Protein AF-0000000087154881 (afdb_homodimer)

Sequence (444 aa):
MNYVWDFGILAKYSHLFWLGLGWTVAYTIGTIILGTLIGLIVGMARLRRVPVIDWLLIAYIETFRCTPLLVQIIWFYYAFPVVIGVNIPAHVAAVSVLSLYGGAFYAEIVRGSIESVPVGQWDAAKALGFRGWRLMRLVILPQALKPMMAPYVNQSVTQLKNTSLVSIIAVPDLVYNATLINADTYRPLEVYTIVALIYFAILFPSTLAARRLERGLTYDKVMNYVWDFGILAKYSHLFWLGLGWTVAYTIGTIILGTLIGLIVGMARLRRVPVIDWLLIAYIETFRCTPLLVQIIWFYYAFPVVIGVNIPAHVAAVSVLSLYGGAFYAEIVRGSIESVPVGQWDAAKALGFRGWRLMRLVILPQALKPMMAPYVNQSVTQLKNTSLVSIIAVPDLVYNATLINADTYRPLEVYTIVALIYFAILFPSTLAARRLERGLTYDKV

Secondary structure (DSSP, 8-state):
------GGGGGGGHHHHHHHHHHHHHHHHHHHHHHHHHHHHHHHHHHH--HHHHHHHHHHHHHHHTS-HHHHHHIIIIIHHHHHTS---HHHHHHHHHHHHHHHHHHHHHHHHHHTS-HHHHHHHHHTT--HHHHIIIIIHHHHHHHHHHHHHHHHHHHHHHGGGGGGGT--SHHHHHHHHHHHH--HHHHHHHHHHHHHHHHHHHHHHHHHHHHHHHHTT-/------GGGGGGGHHHHHHHHHHHHHHHHHHHHHHHHHHHHHHHHHHH--HHHHHHHHHHHHHHHTS-HHH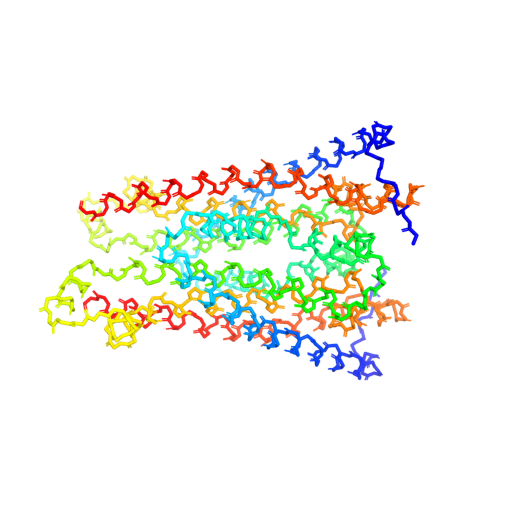HHHIIIIIHHHHHTS---HHHHHHHHHHHHHHHHHHHHHHHHHHTS-HHHHHHHHHTT--HHHHIIIIIHHHHHHHHHHHHHHHHHHHHHHGGGGGGGT--SHHHHHHHHHHHH--HHHHHHHHHHHHHHHHHHHHHHHHHHHHHHHHTT-

InterPro domains:
  IPR000515 ABC transporter type 1, transmembrane domain MetI-like [PF00528] (35-217)
  IPR000515 ABC transporter type 1, transmembrane domain MetI-like [PS50928] (21-210)
  IPR000515 ABC transporter type 1, transmembrane domain MetI-like [cd06261] (21-204)
  IPR010065 Amino acid ABC transporter, permease protein, 3-TM domain [TIGR01726] (16-112)
  IPR035906 MetI-like superfamily [G3DSA:1.10.3720.10] (4-219)
  IPR035906 MetI-like superfamily [SSF161098] (15-209)
  IPR043429 ABC transporter membrane protein permease protein ArtM/GltK/GlnP/TcyL/YhdX-like [PTHR30614] (15-218)

Nearest PDB structures (foldseek):
  4ymw-assembly1_C  TM=9.125E-01  e=2.843E-12  Caldanaerobacter subterraneus subsp. tengcongensis MB4
  3tui-assembly2_E  TM=8.187E-01  e=1.535E-06  Escherichia coli K-12
  3tuz-assembly2_F  TM=7.792E-01  e=1.094E-05  Escherichia coli K-12
  7ahc-assembly1_B  TM=7.506E-01  e=3.453E-03  Lactococcus lactis subsp. lactis
  7ahd-assembly1_B  TM=7.315E-01  e=1.132E-02  Lactococcus lactis subsp. lactis

Solvent-accessible surface area (backbone atoms only — not comparable to full-atom values): 22647 Å² total; per-residue (Å²): 128,87,75,78,87,63,68,70,70,48,60,80,48,43,65,48,52,51,49,3,45,49,43,39,50,50,51,30,56,51,22,48,52,50,4,44,54,46,2,51,55,52,14,56,52,50,72,69,59,47,65,73,61,33,52,52,51,46,50,53,30,50,54,46,74,22,30,41,63,69,57,49,49,50,29,49,53,57,17,45,25,63,77,73,69,46,88,62,56,53,67,56,35,44,49,50,46,49,13,54,38,42,8,33,54,38,12,50,46,47,36,51,22,50,65,64,49,56,65,64,60,56,51,52,41,42,72,73,64,40,52,72,68,58,31,40,64,72,55,48,47,66,62,16,48,64,72,28,46,34,62,48,44,50,51,48,53,48,44,46,42,51,47,52,60,40,27,80,64,68,32,62,20,42,56,30,36,38,52,52,50,25,72,73,65,71,40,40,46,57,42,44,47,50,52,45,49,53,42,28,67,55,37,41,59,53,50,52,52,29,50,51,50,43,53,59,55,56,62,65,71,107,128,87,77,76,89,64,67,68,68,50,60,81,46,43,65,47,52,52,48,4,45,51,43,37,51,48,50,28,54,51,22,47,52,51,4,44,54,46,2,52,53,51,13,56,54,51,72,68,58,47,65,75,59,34,52,53,51,47,49,55,30,48,54,47,73,23,30,38,64,69,55,49,49,51,30,51,55,58,17,43,26,62,77,74,68,46,88,64,57,52,68,57,35,45,49,50,44,49,13,54,39,42,9,33,53,37,12,50,46,47,36,50,22,52,66,64,51,58,65,65,60,56,48,51,41,43,72,74,64,40,52,71,68,58,30,38,65,70,55,46,46,66,62,17,48,63,74,28,45,36,63,48,44,50,51,49,55,48,44,47,42,51,48,52,60,41,28,80,65,69,33,63,20,41,57,30,35,39,52,53,50,25,72,72,65,72,40,41,48,56,42,44,48,50,51,46,48,54,43,28,67,56,38,42,60,52,51,51,54,30,51,52,51,44,51,58,55,54,62,64,74,106

Radius of gyration: 23.47 Å; Cα contacts (8 Å, |Δi|>4): 553; chains: 2; bounding box: 59×64×55 Å

pLDDT: mean 93.29, std 9.47, range [40.22, 98.88]

Structure (mmCIF, N/CA/C/O backbone):
data_AF-0000000087154881-model_v1
#
loop_
_entity.id
_entity.type
_entity.pdbx_description
1 polymer 'Putative glutamine ABC transporter permease protein GlnP'
#
loop_
_atom_site.group_PDB
_atom_site.id
_atom_site.type_symbol
_atom_site.label_atom_id
_atom_site.label_alt_id
_atom_site.label_comp_id
_atom_site.label_asym_id
_atom_site.label_entity_id
_atom_site.label_seq_id
_atom_site.pdbx_PDB_ins_code
_atom_site.Cartn_x
_atom_site.Cartn_y
_atom_site.Cartn_z
_atom_site.occupancy
_atom_site.B_iso_or_equiv
_atom_site.auth_seq_id
_atom_site.auth_comp_id
_atom_site.auth_asym_id
_atom_site.auth_atom_id
_atom_site.pdbx_PDB_model_num
ATOM 1 N N . MET A 1 1 ? -25.812 -23.891 -10.344 1 52.12 1 MET A N 1
ATOM 2 C CA . MET A 1 1 ? -25.5 -24.953 -9.391 1 52.12 1 MET A CA 1
ATOM 3 C C . MET A 1 1 ? -25.531 -24.422 -7.961 1 52.12 1 MET A C 1
ATOM 5 O O . MET A 1 1 ? -25.109 -23.297 -7.695 1 52.12 1 MET A O 1
ATOM 9 N N . ASN A 1 2 ? -26.453 -24.844 -7.109 1 66.12 2 ASN A N 1
ATOM 10 C CA . ASN A 1 2 ? -26.672 -24.469 -5.715 1 66.12 2 ASN A CA 1
ATOM 11 C C . ASN A 1 2 ? -25.438 -24.719 -4.863 1 66.12 2 ASN A C 1
ATOM 13 O O . ASN A 1 2 ? -25.125 -25.859 -4.535 1 66.12 2 ASN A O 1
ATOM 17 N N . TYR A 1 3 ? -24.484 -23.828 -4.926 1 76.81 3 TYR A N 1
ATOM 18 C CA . TYR A 1 3 ? -23.297 -23.969 -4.094 1 76.81 3 TYR A CA 1
ATOM 19 C C . TYR A 1 3 ? -23.672 -24.188 -2.633 1 76.81 3 TYR A C 1
ATOM 21 O O . TYR A 1 3 ? -24.578 -23.531 -2.111 1 76.81 3 TYR A O 1
ATOM 29 N N . VAL A 1 4 ? -23.281 -25.312 -2.033 1 80 4 VAL A N 1
ATOM 30 C CA . VAL A 1 4 ? -23.531 -25.594 -0.624 1 80 4 VAL A CA 1
ATOM 31 C C . VAL A 1 4 ? -22.344 -25.125 0.211 1 80 4 VAL A C 1
ATOM 33 O O . VAL A 1 4 ? -21.25 -25.703 0.125 1 80 4 VAL A O 1
ATOM 36 N N . TRP A 1 5 ? -22.578 -24.125 0.937 1 80.38 5 TRP A N 1
ATOM 37 C CA . TRP A 1 5 ? -21.562 -23.578 1.815 1 80.38 5 TRP A CA 1
ATOM 38 C C . TRP A 1 5 ? -21.312 -24.5 3.006 1 80.38 5 TRP A C 1
ATOM 40 O O . TRP A 1 5 ? -22.25 -25.031 3.598 1 80.38 5 TRP A O 1
ATOM 50 N N . ASP A 1 6 ? -20.047 -24.891 3.248 1 83.06 6 ASP A N 1
ATOM 51 C CA . ASP A 1 6 ? -19.703 -25.734 4.395 1 83.06 6 ASP A CA 1
ATOM 52 C C . ASP A 1 6 ? -18.406 -25.25 5.055 1 83.06 6 ASP A C 1
ATOM 54 O O . ASP A 1 6 ? -17.328 -25.703 4.691 1 83.06 6 ASP A O 1
ATOM 58 N N . PHE A 1 7 ? -18.562 -24.453 6.039 1 84.88 7 PHE A N 1
ATOM 59 C CA . PHE A 1 7 ? -17.422 -23.938 6.773 1 84.88 7 PHE A CA 1
ATOM 60 C C . PHE A 1 7 ? -16.875 -24.984 7.734 1 84.88 7 PHE A C 1
ATOM 62 O O . PHE A 1 7 ? -15.727 -24.906 8.172 1 84.88 7 PHE A O 1
ATOM 69 N N . GLY A 1 8 ? -17.641 -25.938 8.031 1 83.44 8 GLY A N 1
ATOM 70 C CA . GLY A 1 8 ? -17.266 -27 8.953 1 83.44 8 GLY A CA 1
ATOM 71 C C . GLY A 1 8 ? -16.094 -27.828 8.453 1 83.44 8 GLY A C 1
ATOM 72 O O . GLY A 1 8 ? -15.25 -28.25 9.242 1 83.44 8 GLY A O 1
ATOM 73 N N . ILE A 1 9 ? -15.977 -28.016 7.238 1 81.19 9 ILE A N 1
ATOM 74 C CA . ILE A 1 9 ? -14.922 -28.812 6.633 1 81.19 9 ILE A CA 1
ATOM 75 C C . ILE A 1 9 ? -13.562 -28.156 6.883 1 81.19 9 ILE A C 1
ATOM 77 O O . ILE A 1 9 ? -12.539 -28.844 6.941 1 81.19 9 ILE A O 1
ATOM 81 N N . LEU A 1 10 ? -13.609 -26.906 7.105 1 87 10 LEU A N 1
ATOM 82 C CA . LEU A 1 10 ? -12.352 -26.172 7.262 1 87 10 LEU A CA 1
ATOM 83 C C . LEU A 1 10 ? -11.797 -26.359 8.664 1 87 10 LEU A C 1
ATOM 85 O O . LEU A 1 10 ? -10.648 -25.984 8.938 1 87 10 LEU A O 1
ATOM 89 N N . ALA A 1 11 ? -12.641 -26.922 9.539 1 88.62 11 ALA A N 1
ATOM 90 C CA . ALA A 1 11 ? -12.156 -27.203 10.883 1 88.62 11 ALA A CA 1
ATOM 91 C C . ALA A 1 11 ? -10.945 -28.141 10.852 1 88.62 11 ALA A C 1
ATOM 93 O O . ALA A 1 11 ? -10.047 -28.031 11.688 1 88.62 11 ALA A O 1
ATOM 94 N N . LYS A 1 12 ? -10.93 -29.031 9.898 1 90.75 12 LYS A N 1
ATOM 95 C CA . LYS A 1 12 ? -9.82 -29.984 9.758 1 90.75 12 LYS A CA 1
ATOM 96 C C . LYS A 1 12 ? -8.531 -29.266 9.359 1 90.75 12 LYS A C 1
ATOM 98 O O . LYS A 1 12 ? -7.438 -29.797 9.555 1 90.75 12 LYS A O 1
ATOM 103 N N . TYR A 1 13 ? -8.656 -28.109 8.797 1 93.81 13 TYR A N 1
ATOM 104 C CA . TYR A 1 13 ? -7.504 -27.359 8.328 1 93.81 13 TYR A CA 1
ATOM 105 C C . TYR A 1 13 ? -7.176 -26.219 9.273 1 93.81 13 TYR A C 1
ATOM 107 O O . TYR A 1 13 ? -6.383 -25.328 8.938 1 93.81 13 TYR A O 1
ATOM 115 N N . SER A 1 14 ? -7.812 -26.234 10.438 1 93.94 14 SER A N 1
ATOM 116 C CA . SER A 1 14 ? -7.652 -25.156 11.398 1 93.94 14 SER A CA 1
ATOM 117 C C . SER A 1 14 ? -6.18 -24.938 11.75 1 93.94 14 SER A C 1
ATOM 119 O O . SER A 1 14 ? -5.742 -23.797 11.938 1 93.94 14 SER A O 1
ATOM 121 N N . HIS A 1 15 ? -5.418 -26 11.797 1 94.88 15 HIS A N 1
ATOM 122 C CA . HIS A 1 15 ? -4.008 -25.891 12.148 1 94.88 15 HIS A CA 1
ATOM 123 C C . HIS A 1 15 ? -3.244 -25.062 11.117 1 94.88 15 HIS A C 1
ATOM 125 O O . HIS A 1 15 ? -2.355 -24.297 11.477 1 94.88 15 HIS A O 1
ATOM 131 N N . LEU A 1 16 ? -3.57 -25.141 9.852 1 95.5 16 LEU A N 1
ATOM 132 C CA . LEU A 1 16 ? -2.895 -24.391 8.797 1 95.5 16 LEU A CA 1
ATOM 133 C C . LEU A 1 16 ? -3.244 -22.906 8.867 1 95.5 16 LEU A C 1
ATOM 135 O O . LEU A 1 16 ? -2.406 -22.047 8.57 1 95.5 16 LEU A O 1
ATOM 139 N N . PHE A 1 17 ? -4.508 -22.594 9.289 1 96.94 17 PHE A N 1
ATOM 140 C CA . PHE A 1 17 ? -4.883 -21.203 9.484 1 96.94 17 PHE A CA 1
ATOM 141 C C . PHE A 1 17 ? -4.117 -20.594 10.656 1 96.94 17 PHE A C 1
ATOM 143 O O . PHE A 1 17 ? -3.615 -19.469 10.562 1 96.94 17 PHE A O 1
ATOM 150 N N . TRP A 1 18 ? -3.986 -21.375 11.719 1 96.94 18 TRP A N 1
ATOM 151 C CA . TRP A 1 18 ? -3.273 -20.891 12.898 1 96.94 18 TRP A CA 1
ATOM 152 C C . TRP A 1 18 ? -1.784 -20.734 12.609 1 96.94 18 TRP A C 1
ATOM 154 O O . TRP A 1 18 ? -1.157 -19.766 13.055 1 96.94 18 TRP A O 1
ATOM 164 N N . LEU A 1 19 ? -1.241 -21.688 11.883 1 97.25 19 LEU A N 1
ATOM 165 C CA . LEU A 1 19 ? 0.16 -21.609 11.484 1 97.25 19 LEU A CA 1
ATOM 166 C C . LEU A 1 19 ? 0.403 -20.375 10.609 1 97.25 19 LEU A C 1
ATOM 168 O O . LEU A 1 19 ? 1.371 -19.641 10.82 1 97.25 19 LEU A O 1
ATOM 172 N N . GLY A 1 20 ? -0.446 -20.172 9.602 1 98.31 20 GLY A N 1
ATOM 173 C CA . GLY A 1 20 ? -0.359 -19.016 8.742 1 98.31 20 GLY A CA 1
ATOM 174 C C . GLY A 1 20 ? -0.482 -17.703 9.5 1 98.31 20 GLY A C 1
ATOM 175 O O . GLY A 1 20 ? 0.271 -16.75 9.25 1 98.31 20 GLY A O 1
ATOM 176 N N . LEU A 1 21 ? -1.454 -17.688 10.445 1 98.25 21 LEU A N 1
ATOM 177 C CA . LEU A 1 21 ? -1.644 -16.5 11.281 1 98.25 21 LEU A CA 1
ATOM 178 C C . LEU A 1 21 ? -0.404 -16.219 12.125 1 98.25 21 LEU A C 1
ATOM 180 O O . LEU A 1 21 ? 0.009 -15.07 12.273 1 98.25 21 LEU A O 1
ATOM 184 N N . GLY A 1 22 ? 0.17 -17.281 12.68 1 98.31 22 GLY A N 1
ATOM 185 C CA . GLY A 1 22 ? 1.394 -17.141 13.453 1 98.31 22 GLY A CA 1
ATOM 186 C C . GLY A 1 22 ? 2.531 -16.516 12.664 1 98.31 22 GLY A C 1
ATOM 187 O O . GLY A 1 22 ? 3.197 -15.602 13.148 1 98.31 22 GLY A O 1
ATOM 188 N N . TRP A 1 23 ? 2.791 -16.984 11.484 1 98.31 23 TRP A N 1
ATOM 189 C CA . TRP A 1 23 ? 3.84 -16.453 10.625 1 98.31 23 TRP A CA 1
ATOM 190 C C . TRP A 1 23 ? 3.525 -15.008 10.227 1 98.31 23 TRP A C 1
ATOM 192 O O . TRP A 1 23 ? 4.414 -14.156 10.203 1 98.31 23 TRP A O 1
ATOM 202 N N . THR A 1 24 ? 2.242 -14.742 9.875 1 98.62 24 THR A N 1
ATOM 203 C CA . THR A 1 24 ? 1.819 -13.391 9.539 1 98.62 24 THR A CA 1
ATOM 204 C C . THR A 1 24 ? 2.129 -12.422 10.672 1 98.62 24 THR A C 1
ATOM 206 O 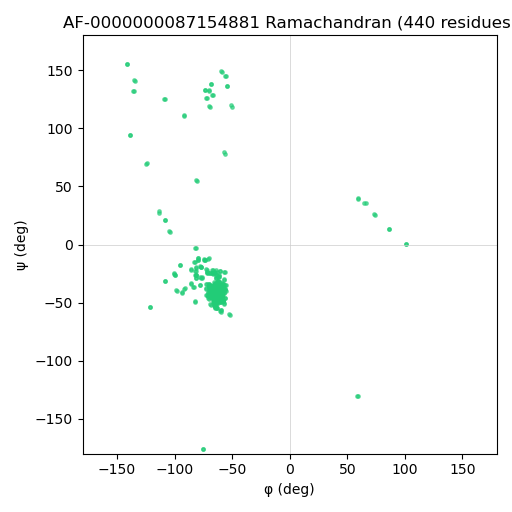O . THR A 1 24 ? 2.703 -11.352 10.453 1 98.62 24 THR A O 1
ATOM 209 N N . VAL A 1 25 ? 1.806 -12.805 11.898 1 98.25 25 VAL A N 1
ATOM 210 C CA . VAL A 1 25 ? 2.037 -11.969 13.07 1 98.25 25 VAL A CA 1
ATOM 211 C C . VAL A 1 25 ? 3.537 -11.836 13.32 1 98.25 25 VAL A C 1
ATOM 213 O O . VAL A 1 25 ? 4.027 -10.742 13.609 1 98.25 25 VAL A O 1
ATOM 216 N N . ALA A 1 26 ? 4.262 -12.922 13.203 1 98.56 26 ALA A N 1
ATOM 217 C CA . ALA A 1 26 ? 5.707 -12.906 13.398 1 98.56 26 ALA A CA 1
ATOM 218 C C . ALA A 1 26 ? 6.391 -11.977 12.406 1 98.56 26 ALA A C 1
ATOM 220 O O . ALA A 1 26 ? 7.25 -11.172 12.781 1 98.56 26 ALA A O 1
ATOM 221 N N . TYR A 1 27 ? 6.039 -12.055 11.141 1 98.62 27 TYR A N 1
ATOM 222 C CA . TYR A 1 27 ? 6.594 -11.172 10.117 1 98.62 27 TYR A CA 1
ATOM 223 C C . TYR A 1 27 ? 6.223 -9.719 10.391 1 98.62 27 TYR A C 1
ATOM 225 O O . TYR A 1 27 ? 7.047 -8.82 10.211 1 98.62 27 TYR A O 1
ATOM 233 N N . THR A 1 28 ? 4.988 -9.523 10.781 1 98.56 28 THR A N 1
ATOM 234 C CA . THR A 1 28 ? 4.535 -8.164 11.078 1 98.56 28 THR A CA 1
ATOM 235 C C . THR A 1 28 ? 5.371 -7.543 12.188 1 98.56 28 THR A C 1
ATOM 237 O O . THR A 1 28 ? 5.992 -6.496 12 1 98.56 28 THR A O 1
ATOM 240 N N . ILE A 1 29 ? 5.418 -8.203 13.336 1 98.44 29 ILE A N 1
ATOM 241 C CA . ILE A 1 29 ? 6.125 -7.676 14.5 1 98.44 29 ILE A CA 1
ATOM 242 C C . ILE A 1 29 ? 7.617 -7.562 14.188 1 98.44 29 ILE A C 1
ATOM 244 O O . ILE A 1 29 ? 8.234 -6.523 14.445 1 98.44 29 ILE A O 1
ATOM 248 N N . GLY A 1 30 ? 8.18 -8.57 13.617 1 98.69 30 GLY A N 1
ATOM 249 C CA . GLY A 1 30 ? 9.602 -8.57 13.289 1 98.69 30 GLY A CA 1
ATOM 250 C C . GLY A 1 30 ? 9.992 -7.465 12.328 1 98.69 30 GLY A C 1
ATOM 251 O O . GLY A 1 30 ? 10.992 -6.781 12.547 1 98.69 30 GLY A O 1
ATOM 252 N N . THR A 1 31 ? 9.219 -7.242 11.32 1 98.75 31 THR A N 1
ATOM 253 C CA . THR A 1 31 ? 9.609 -6.273 10.297 1 98.75 31 THR A CA 1
ATOM 254 C C . THR A 1 31 ? 9.273 -4.855 10.75 1 98.75 31 THR A C 1
ATOM 256 O O . THR A 1 31 ? 9.883 -3.891 10.273 1 98.75 31 THR A O 1
ATOM 259 N N . ILE A 1 32 ? 8.258 -4.711 11.648 1 98.62 32 ILE A N 1
ATOM 260 C CA . ILE A 1 32 ? 8.031 -3.406 12.266 1 98.62 32 ILE A CA 1
ATOM 261 C C . ILE A 1 32 ? 9.242 -3.02 13.109 1 98.62 32 ILE A C 1
ATOM 263 O O . ILE A 1 32 ? 9.742 -1.895 13.023 1 98.62 32 ILE A O 1
ATOM 267 N N . ILE A 1 33 ? 9.75 -3.961 13.875 1 98.81 33 ILE A N 1
ATOM 268 C CA . ILE A 1 33 ? 10.891 -3.707 14.75 1 98.81 33 ILE A CA 1
ATOM 269 C C . ILE A 1 33 ? 12.133 -3.406 13.914 1 98.81 33 ILE A C 1
ATOM 271 O O . ILE A 1 33 ? 12.789 -2.383 14.109 1 98.81 33 ILE A O 1
ATOM 275 N N . LEU A 1 34 ? 12.43 -4.258 12.984 1 98.88 34 LEU A N 1
ATOM 276 C CA . LEU A 1 34 ? 13.609 -4.078 12.141 1 98.88 34 LEU A CA 1
ATOM 277 C C . LEU A 1 34 ? 13.484 -2.826 11.281 1 98.88 34 LEU A C 1
ATOM 279 O O . LEU A 1 34 ? 14.445 -2.07 11.133 1 98.88 34 LEU A O 1
ATOM 283 N N . GLY A 1 35 ? 12.305 -2.646 10.688 1 98.81 35 GLY A N 1
ATOM 284 C CA . GLY A 1 35 ? 12.062 -1.44 9.906 1 98.81 35 GLY A CA 1
ATOM 285 C C . GLY A 1 35 ? 12.195 -0.169 10.727 1 98.81 35 GLY A C 1
ATOM 286 O O . GLY A 1 35 ? 12.719 0.835 10.242 1 98.81 35 GLY A O 1
ATOM 287 N N . THR A 1 36 ? 11.672 -0.238 11.945 1 98.69 36 THR A N 1
ATOM 288 C CA . THR A 1 36 ? 11.781 0.909 12.836 1 98.69 36 THR A CA 1
ATOM 289 C C . THR A 1 36 ? 13.242 1.229 13.125 1 98.69 36 THR A C 1
ATOM 291 O O . THR A 1 36 ? 13.641 2.396 13.125 1 98.69 36 THR A O 1
ATOM 294 N N . LEU A 1 37 ? 14 0.231 13.398 1 98.69 37 LEU A N 1
ATOM 295 C CA . LEU A 1 37 ? 15.43 0.417 13.648 1 98.69 37 LEU A CA 1
ATOM 296 C C . LEU A 1 37 ? 16.109 1.039 12.43 1 98.69 37 LEU A C 1
ATOM 298 O O . LEU A 1 37 ? 16.859 2.012 12.57 1 98.69 37 LEU A O 1
ATOM 302 N N . ILE A 1 38 ? 15.836 0.538 11.266 1 98.75 38 ILE A N 1
ATOM 303 C CA . ILE A 1 38 ? 16.391 1.076 10.023 1 98.75 38 ILE A CA 1
ATOM 304 C C . ILE A 1 38 ? 15.922 2.514 9.828 1 98.75 38 ILE A C 1
ATOM 306 O O . ILE A 1 38 ? 16.719 3.4 9.516 1 98.75 38 ILE A O 1
ATOM 310 N N . GLY A 1 39 ? 14.617 2.697 10.016 1 98.56 39 GLY A N 1
ATOM 311 C CA . GLY A 1 39 ? 14.031 4.02 9.852 1 98.56 39 GLY A CA 1
ATOM 312 C C . GLY A 1 39 ? 14.625 5.055 10.789 1 98.56 39 GLY A C 1
ATOM 313 O O . GLY A 1 39 ? 14.844 6.203 10.398 1 98.56 39 GLY A O 1
ATOM 314 N N . LEU A 1 40 ? 14.852 4.648 12.031 1 96.81 40 LEU A N 1
ATOM 315 C CA . LEU A 1 40 ? 15.445 5.547 13.016 1 96.81 40 LEU A CA 1
ATOM 316 C C . LEU A 1 40 ? 16.875 5.918 12.617 1 96.81 40 LEU A C 1
ATOM 318 O O . LEU A 1 40 ? 17.25 7.094 12.641 1 96.81 40 LEU A O 1
ATOM 322 N N . ILE A 1 41 ? 17.641 4.969 12.227 1 97.38 41 ILE A N 1
ATOM 323 C CA . ILE A 1 41 ? 19.047 5.188 11.859 1 97.38 41 ILE A CA 1
ATOM 324 C C . ILE A 1 41 ? 19.109 6.047 10.602 1 97.38 41 ILE A C 1
ATOM 326 O O . ILE A 1 41 ? 19.812 7.066 10.578 1 97.38 41 ILE A O 1
ATOM 330 N N . VAL A 1 42 ? 18.375 5.688 9.602 1 98.12 42 VAL A N 1
ATOM 331 C CA . VAL A 1 42 ? 18.406 6.387 8.32 1 98.12 42 VAL A CA 1
ATOM 332 C C . VAL A 1 42 ? 17.797 7.773 8.477 1 98.12 42 VAL A C 1
ATOM 334 O O . VAL A 1 42 ? 18.328 8.758 7.949 1 98.12 42 VAL A O 1
ATOM 337 N N . GLY A 1 43 ? 16.625 7.863 9.188 1 96.62 43 GLY A N 1
ATOM 338 C CA . GLY A 1 43 ? 15.984 9.148 9.414 1 96.62 43 GLY A CA 1
ATOM 339 C C . GLY A 1 43 ? 16.875 10.141 10.141 1 96.62 43 GLY A C 1
ATOM 340 O O . GLY A 1 43 ? 16.953 11.305 9.75 1 96.62 43 GLY A O 1
ATOM 341 N N . MET A 1 44 ? 17.562 9.711 11.125 1 93.44 44 MET A N 1
ATOM 342 C CA . MET A 1 44 ? 18.453 10.57 11.891 1 93.44 44 MET A CA 1
ATOM 343 C C . MET A 1 44 ? 19.688 10.961 11.062 1 93.44 44 MET A C 1
ATOM 345 O O . MET A 1 44 ? 20.156 12.102 11.141 1 93.44 44 MET A O 1
ATOM 349 N N . ALA A 1 45 ? 20.188 9.977 10.336 1 95.44 45 ALA A N 1
ATOM 350 C CA . ALA A 1 45 ? 21.344 10.258 9.492 1 95.44 45 ALA A CA 1
ATOM 351 C C . ALA A 1 45 ? 21.016 11.312 8.445 1 95.44 45 ALA A C 1
ATOM 353 O O . ALA A 1 45 ? 21.875 12.148 8.109 1 95.44 45 ALA A O 1
ATOM 354 N N . ARG A 1 46 ? 19.859 11.297 7.969 1 95.5 46 ARG A N 1
ATOM 355 C CA . ARG A 1 46 ? 19.422 12.25 6.949 1 95.5 46 ARG A CA 1
ATOM 356 C C . ARG A 1 46 ? 19.375 13.664 7.512 1 95.5 46 ARG A C 1
ATOM 358 O O . ARG A 1 46 ? 19.484 14.641 6.77 1 95.5 46 ARG A O 1
ATOM 365 N N . LEU A 1 47 ? 19.203 13.828 8.789 1 91.06 47 LEU A N 1
ATOM 366 C CA . LEU A 1 47 ? 19.125 15.141 9.422 1 91.06 47 LEU A CA 1
ATOM 367 C C . LEU A 1 47 ? 20.5 15.82 9.445 1 91.06 47 LEU A C 1
ATOM 369 O O . LEU A 1 47 ? 20.578 17.047 9.523 1 91.06 47 LEU A O 1
ATOM 373 N N . ARG A 1 48 ? 21.578 15.086 9.391 1 89.19 48 ARG A N 1
ATOM 374 C CA . ARG A 1 48 ? 22.922 15.633 9.414 1 89.19 48 ARG A CA 1
ATOM 375 C C . ARG A 1 48 ? 23.297 16.234 8.062 1 89.19 48 ARG A C 1
ATOM 377 O O . ARG A 1 48 ? 24.234 17.031 7.977 1 89.19 48 ARG A O 1
ATOM 384 N N . ARG A 1 49 ? 22.766 15.773 6.988 1 88.06 49 ARG A N 1
ATOM 385 C CA . ARG A 1 49 ? 22.906 16.312 5.641 1 88.06 49 ARG A CA 1
ATOM 386 C C . ARG A 1 49 ? 24.344 16.219 5.152 1 88.06 49 ARG A C 1
ATOM 388 O O . ARG A 1 49 ? 24.875 17.156 4.551 1 88.06 49 ARG A O 1
ATOM 395 N N . VAL A 1 50 ? 25.047 15.188 5.496 1 90.12 50 VAL A N 1
ATOM 396 C CA . VAL A 1 50 ? 26.359 14.938 4.906 1 90.12 50 VAL A CA 1
ATOM 397 C C . VAL A 1 50 ? 26.203 14.547 3.438 1 90.12 50 VAL A C 1
ATOM 399 O O . VAL A 1 50 ? 25.562 13.539 3.123 1 90.12 50 VAL A O 1
ATOM 402 N N . PRO A 1 51 ? 26.719 15.266 2.588 1 91.31 51 PRO A N 1
ATOM 403 C CA . PRO A 1 51 ? 26.328 15.211 1.174 1 91.31 51 PRO A CA 1
ATOM 404 C C . PRO A 1 51 ? 26.375 13.797 0.605 1 91.31 51 PRO A C 1
ATOM 406 O O . PRO A 1 51 ? 25.359 13.289 0.119 1 91.31 51 PRO A O 1
ATOM 409 N N . VAL A 1 52 ? 27.516 13.125 0.588 1 92 52 VAL A N 1
ATOM 410 C CA . VAL A 1 52 ? 27.625 11.812 -0.026 1 92 52 VAL A CA 1
ATOM 411 C C . VAL A 1 52 ? 26.719 10.82 0.69 1 92 52 VAL A C 1
ATOM 413 O O . VAL A 1 52 ? 26.016 10.031 0.047 1 92 52 VAL A O 1
ATOM 416 N N . ILE A 1 53 ? 26.656 10.883 1.921 1 92.06 53 ILE A N 1
ATOM 417 C CA . ILE A 1 53 ? 25.828 9.977 2.725 1 92.06 53 ILE A CA 1
ATOM 418 C C . ILE A 1 53 ? 24.359 10.266 2.482 1 92.06 53 ILE A C 1
ATOM 420 O O . ILE A 1 53 ? 23.547 9.344 2.336 1 92.06 53 ILE A O 1
ATOM 424 N N . ASP A 1 54 ? 24.094 11.477 2.395 1 94.38 54 ASP A N 1
ATOM 425 C CA . ASP A 1 54 ? 22.703 11.891 2.189 1 94.38 54 ASP A CA 1
ATOM 426 C C . ASP A 1 54 ? 22.188 11.398 0.846 1 94.38 54 ASP A C 1
ATOM 428 O O . ASP A 1 54 ? 21.047 10.93 0.755 1 94.38 54 ASP A O 1
ATOM 432 N N . TRP A 1 55 ? 23.047 11.477 -0.09 1 95.44 55 TRP A N 1
ATOM 433 C CA . TRP A 1 55 ? 22.641 11.016 -1.415 1 95.44 55 TRP A CA 1
ATOM 434 C C . TRP A 1 55 ? 22.375 9.516 -1.417 1 95.44 55 TRP A C 1
ATOM 436 O O . TRP A 1 55 ? 21.438 9.047 -2.057 1 95.44 55 TRP A O 1
ATOM 446 N N . LEU A 1 56 ? 23.109 8.766 -0.752 1 97.06 56 LEU A N 1
ATOM 447 C CA . LEU A 1 56 ? 22.953 7.32 -0.67 1 97.06 56 LEU A CA 1
ATOM 448 C C . LEU A 1 56 ? 21.688 6.953 0.09 1 97.06 56 LEU A C 1
ATOM 450 O O . LEU A 1 56 ? 20.984 6.012 -0.284 1 97.06 56 LEU A O 1
ATOM 454 N N . LEU A 1 57 ? 21.438 7.672 1.123 1 97.88 57 LEU A N 1
ATOM 455 C CA . LEU A 1 57 ? 20.25 7.414 1.931 1 97.88 57 LEU A CA 1
ATOM 456 C C . LEU A 1 57 ? 18.984 7.781 1.168 1 97.88 57 LEU A C 1
ATOM 458 O O . LEU A 1 57 ? 17.984 7.074 1.248 1 97.88 57 LEU A O 1
ATOM 462 N N . ILE A 1 58 ? 19.094 8.828 0.388 1 96.31 58 ILE A N 1
ATOM 463 C CA . ILE A 1 58 ? 17.984 9.234 -0.458 1 96.31 58 ILE A CA 1
ATOM 464 C C . ILE A 1 58 ? 17.734 8.172 -1.523 1 96.31 58 ILE A C 1
ATOM 466 O O . ILE A 1 58 ? 16.578 7.82 -1.797 1 96.31 58 ILE A O 1
ATOM 470 N N . ALA A 1 59 ? 18.766 7.684 -2.076 1 96.94 59 ALA A N 1
ATOM 471 C CA . ALA A 1 59 ? 18.656 6.633 -3.082 1 96.94 59 ALA A CA 1
ATOM 472 C C . ALA A 1 59 ? 17.953 5.398 -2.508 1 96.94 59 ALA A C 1
ATOM 474 O O . ALA A 1 59 ? 17.094 4.809 -3.152 1 96.94 59 ALA A O 1
ATOM 475 N N . TYR A 1 60 ? 18.438 5.047 -1.317 1 98 60 TYR A N 1
ATOM 476 C CA . TYR A 1 60 ? 17.797 3.93 -0.622 1 98 60 TYR A CA 1
ATOM 477 C C . TYR A 1 60 ? 16.312 4.188 -0.411 1 98 60 TYR A C 1
ATOM 479 O O . TYR A 1 60 ? 15.469 3.375 -0.802 1 98 60 TYR A O 1
ATOM 487 N N . ILE A 1 61 ? 15.945 5.312 0.12 1 98.06 61 ILE A N 1
ATOM 488 C CA . ILE A 1 61 ? 14.57 5.656 0.475 1 98.06 61 ILE A CA 1
ATOM 489 C C . ILE A 1 61 ? 13.711 5.707 -0.785 1 98.06 61 ILE A C 1
ATOM 491 O O . ILE A 1 61 ? 12.648 5.082 -0.845 1 98.06 61 ILE A O 1
ATOM 495 N N . GLU A 1 62 ? 14.195 6.367 -1.812 1 96.69 62 GLU A N 1
ATOM 496 C CA . GLU A 1 62 ? 13.414 6.559 -3.029 1 96.69 62 GLU A CA 1
ATOM 497 C C . GLU A 1 62 ? 13.242 5.246 -3.789 1 96.69 62 GLU A C 1
ATOM 499 O O . GLU A 1 62 ? 12.195 5.008 -4.395 1 96.69 62 GLU A O 1
ATOM 504 N N . THR A 1 63 ? 14.227 4.426 -3.773 1 97.75 63 THR A N 1
ATOM 505 C CA . THR A 1 63 ? 14.133 3.135 -4.449 1 97.75 63 THR A CA 1
ATOM 506 C C . THR A 1 63 ? 13.031 2.279 -3.83 1 97.75 63 THR A C 1
ATOM 508 O O . THR A 1 63 ? 12.219 1.69 -4.547 1 97.75 63 THR A O 1
ATOM 511 N N . PHE A 1 64 ? 12.945 2.254 -2.543 1 98.25 64 PHE A N 1
ATOM 512 C CA . PHE A 1 64 ? 11.992 1.387 -1.863 1 98.25 64 PHE A CA 1
ATOM 513 C C . PHE A 1 64 ? 10.602 2.02 -1.841 1 98.25 64 PHE A C 1
ATOM 515 O O . PHE A 1 64 ? 9.594 1.313 -1.866 1 98.25 64 PHE A O 1
ATOM 522 N N . ARG A 1 65 ? 10.531 3.312 -1.841 1 96.88 65 ARG A N 1
ATOM 523 C CA . ARG A 1 65 ? 9.234 3.984 -1.774 1 96.88 65 ARG A CA 1
ATOM 524 C C . ARG A 1 65 ? 8.633 4.145 -3.164 1 96.88 65 ARG A C 1
ATOM 526 O O . ARG A 1 65 ? 7.414 4.297 -3.303 1 96.88 65 ARG A O 1
ATOM 533 N N . CYS A 1 66 ? 9.531 4.086 -4.238 1 97.19 66 CYS A N 1
ATOM 534 C CA . CYS A 1 66 ? 9.047 4.344 -5.59 1 97.19 66 CYS A CA 1
ATOM 535 C C . CYS A 1 66 ? 9.125 3.086 -6.449 1 97.19 66 CYS A C 1
ATOM 537 O O . CYS A 1 66 ? 9.328 3.17 -7.66 1 97.19 66 CYS A O 1
ATOM 539 N N . THR A 1 67 ? 9.055 1.943 -5.895 1 98.12 67 THR A N 1
ATOM 540 C CA . THR A 1 67 ? 8.914 0.641 -6.535 1 98.12 67 THR A CA 1
ATOM 541 C C . THR A 1 67 ? 7.867 -0.206 -5.812 1 98.12 67 THR A C 1
ATOM 543 O O . THR A 1 67 ? 7.855 -0.274 -4.582 1 98.12 67 THR A O 1
ATOM 546 N N . PRO A 1 68 ? 6.957 -0.799 -6.605 1 98.5 68 PRO A N 1
ATOM 547 C CA . PRO A 1 68 ? 5.977 -1.655 -5.934 1 98.5 68 PRO A CA 1
ATOM 548 C C . PRO A 1 68 ? 6.629 -2.734 -5.07 1 98.5 68 PRO A C 1
ATOM 550 O O . PRO A 1 68 ? 7.613 -3.35 -5.484 1 98.5 68 PRO A O 1
ATOM 553 N N . LEU A 1 69 ? 6.078 -2.896 -3.902 1 98.69 69 LEU A N 1
ATOM 554 C CA . LEU A 1 69 ? 6.645 -3.857 -2.963 1 98.69 69 LEU A CA 1
ATOM 555 C C . LEU A 1 69 ? 6.68 -5.258 -3.572 1 98.69 69 LEU A C 1
ATOM 557 O O . LEU A 1 69 ? 7.637 -6.004 -3.363 1 98.69 69 LEU A O 1
ATOM 561 N N . LEU A 1 70 ? 5.641 -5.605 -4.309 1 98.69 70 LEU A N 1
ATOM 562 C CA . LEU A 1 70 ? 5.621 -6.918 -4.941 1 98.69 70 LEU A CA 1
ATOM 563 C C . LEU A 1 70 ? 6.84 -7.109 -5.84 1 98.69 70 LEU A C 1
ATOM 565 O O . LEU A 1 70 ? 7.457 -8.172 -5.836 1 98.69 70 LEU A O 1
ATOM 569 N N . VAL A 1 71 ? 7.199 -6.105 -6.566 1 98.62 71 VAL A N 1
ATOM 570 C CA . VAL A 1 71 ? 8.344 -6.148 -7.469 1 98.62 71 VAL A CA 1
ATOM 571 C C . VAL A 1 71 ? 9.633 -6.316 -6.664 1 98.62 71 VAL A C 1
ATOM 573 O O . VAL A 1 71 ? 10.531 -7.059 -7.062 1 98.62 71 VAL A O 1
ATOM 576 N N . GLN A 1 72 ? 9.703 -5.668 -5.551 1 98.62 72 GLN A N 1
ATOM 577 C CA . GLN A 1 72 ? 10.867 -5.773 -4.684 1 98.62 72 GLN A CA 1
ATOM 578 C C . GLN A 1 72 ? 11 -7.18 -4.105 1 98.62 72 GLN A C 1
ATOM 580 O O . GLN A 1 72 ? 12.102 -7.727 -4.023 1 98.62 72 GLN A O 1
ATOM 585 N N . ILE A 1 73 ? 9.906 -7.727 -3.707 1 98.56 73 ILE A N 1
ATOM 586 C CA . ILE A 1 73 ? 9.914 -9.078 -3.164 1 98.56 73 ILE A CA 1
ATOM 587 C C . ILE A 1 73 ? 10.414 -10.062 -4.227 1 98.56 73 ILE A C 1
ATOM 589 O O . ILE A 1 73 ? 11.305 -10.867 -3.961 1 98.56 73 ILE A O 1
ATOM 593 N N . ILE A 1 74 ? 9.891 -9.914 -5.414 1 98.06 74 ILE A N 1
ATOM 594 C CA . ILE A 1 74 ? 10.258 -10.797 -6.516 1 98.06 74 ILE A CA 1
ATOM 595 C C . ILE A 1 74 ? 11.734 -10.609 -6.863 1 98.06 74 ILE A C 1
ATOM 597 O O . ILE A 1 74 ? 12.461 -11.578 -7.043 1 98.06 74 ILE A O 1
ATOM 601 N N . TRP A 1 75 ? 12.133 -9.406 -6.898 1 97.94 75 TRP A N 1
ATOM 602 C CA . TRP A 1 75 ? 13.516 -9.102 -7.25 1 97.94 75 TRP A CA 1
ATOM 603 C C . TRP A 1 75 ? 14.477 -9.672 -6.215 1 97.94 75 TRP A C 1
ATOM 605 O O . TRP A 1 75 ? 15.477 -10.312 -6.566 1 97.94 75 TRP A O 1
ATOM 615 N N . PHE A 1 76 ? 14.211 -9.492 -4.934 1 97.5 76 PHE A N 1
ATOM 616 C CA . PHE A 1 76 ? 15.086 -9.953 -3.863 1 97.5 76 PHE A CA 1
ATOM 617 C C . PHE A 1 76 ? 15.156 -11.469 -3.836 1 97.5 76 PHE A C 1
ATOM 619 O O . PHE A 1 76 ? 16.203 -12.039 -3.496 1 97.5 76 PHE A O 1
ATOM 626 N N . TYR A 1 77 ? 14.062 -12.094 -4.176 1 97.31 77 TYR A N 1
ATOM 627 C CA . TYR A 1 77 ? 14.016 -13.547 -4.07 1 97.31 77 TYR A CA 1
ATOM 628 C C . TYR A 1 77 ? 14.617 -14.203 -5.305 1 97.31 77 TYR A C 1
ATOM 630 O O . TYR A 1 77 ? 15.32 -15.211 -5.195 1 97.31 77 TYR A O 1
ATOM 638 N N . TYR A 1 78 ? 14.414 -13.617 -6.473 1 96 78 TYR A N 1
ATOM 639 C CA . TYR A 1 78 ? 14.797 -14.32 -7.695 1 96 78 TYR A CA 1
ATOM 640 C C . TYR A 1 78 ? 16.031 -13.672 -8.336 1 96 78 TYR A C 1
ATOM 642 O O . TYR A 1 78 ? 16.812 -14.344 -9 1 96 78 TYR A O 1
ATOM 650 N N . ALA A 1 79 ? 16.203 -12.352 -8.195 1 95.62 79 ALA A N 1
ATOM 651 C CA . ALA A 1 79 ? 17.25 -11.633 -8.914 1 95.62 79 ALA A CA 1
ATOM 652 C C . ALA A 1 79 ? 18.484 -11.43 -8.031 1 95.62 79 ALA A C 1
ATOM 654 O O . ALA A 1 79 ? 19.609 -11.656 -8.469 1 95.62 79 ALA A O 1
ATOM 655 N N . PHE A 1 80 ? 18.25 -11.133 -6.789 1 95.06 80 PHE A N 1
ATOM 656 C CA . PHE A 1 80 ? 19.344 -10.789 -5.887 1 95.06 80 PHE A CA 1
ATOM 657 C C . PHE A 1 80 ? 20.297 -11.961 -5.719 1 95.06 80 PHE A C 1
ATOM 659 O O . PHE A 1 80 ? 21.516 -11.781 -5.68 1 95.06 80 PHE A O 1
ATOM 666 N N . PRO A 1 81 ? 19.781 -13.18 -5.598 1 94 81 PRO A N 1
ATOM 667 C CA . PRO A 1 81 ? 20.672 -14.328 -5.461 1 94 81 PRO A CA 1
ATOM 668 C C . PRO A 1 81 ? 21.656 -14.453 -6.629 1 94 81 PRO A C 1
ATOM 670 O O . PRO A 1 81 ? 22.781 -14.922 -6.449 1 94 81 PRO A O 1
ATOM 673 N N . VAL A 1 82 ? 21.25 -14.016 -7.793 1 91.5 82 VAL A N 1
ATOM 674 C CA . VAL A 1 82 ? 22.109 -14.062 -8.977 1 91.5 82 VAL A CA 1
ATOM 675 C C . VAL A 1 82 ? 23.266 -13.078 -8.812 1 91.5 82 VAL A C 1
ATOM 677 O O . VAL A 1 82 ? 24.391 -13.367 -9.227 1 91.5 82 VAL A O 1
ATOM 680 N N . VAL A 1 83 ? 23.031 -11.961 -8.203 1 90.25 83 VAL A N 1
ATOM 681 C CA . VAL A 1 83 ? 24.031 -10.922 -7.996 1 90.25 83 VAL A CA 1
ATOM 682 C C . VAL A 1 83 ? 25.078 -11.406 -6.988 1 90.25 83 VAL A C 1
ATOM 684 O O . VAL A 1 83 ? 26.281 -11.258 -7.211 1 90.25 83 VAL A O 1
ATOM 687 N N . ILE A 1 84 ? 24.609 -12.047 -5.922 1 91.94 84 ILE A N 1
ATOM 688 C CA . ILE A 1 84 ? 25.531 -12.375 -4.84 1 91.94 84 ILE A CA 1
ATOM 689 C C . ILE A 1 84 ? 26.047 -13.797 -5.012 1 91.94 84 ILE A C 1
ATOM 691 O O . ILE A 1 84 ? 27 -14.211 -4.34 1 91.94 84 ILE A O 1
ATOM 695 N N . GLY A 1 85 ? 25.438 -14.656 -5.777 1 90.75 85 GLY A N 1
ATOM 696 C CA . GLY A 1 85 ? 25.891 -15.992 -6.102 1 90.75 85 GLY A CA 1
ATOM 697 C C . GLY A 1 85 ? 25.484 -17.031 -5.082 1 90.75 85 GLY A C 1
ATOM 698 O O . GLY A 1 85 ? 26.094 -18.094 -4.984 1 90.75 85 GLY A O 1
ATOM 699 N N . VAL A 1 86 ? 24.578 -16.656 -4.23 1 90.19 86 VAL A N 1
ATOM 700 C CA . VAL A 1 86 ? 24.109 -17.609 -3.236 1 90.19 86 VAL A CA 1
ATOM 701 C C . VAL A 1 86 ? 22.578 -17.562 -3.15 1 90.19 86 VAL A C 1
ATOM 703 O O . VAL A 1 86 ? 21.984 -16.5 -3.279 1 90.19 86 VAL A O 1
ATOM 706 N N . ASN A 1 87 ? 22.031 -18.844 -2.992 1 90.81 87 ASN A N 1
ATOM 707 C CA . ASN A 1 87 ? 20.594 -18.906 -2.824 1 90.81 87 ASN A CA 1
ATOM 708 C C . ASN A 1 87 ? 20.156 -18.312 -1.489 1 90.81 87 ASN A C 1
ATOM 710 O O . ASN A 1 87 ? 20.812 -18.5 -0.47 1 90.81 87 ASN A O 1
ATOM 714 N N . ILE A 1 88 ? 19.094 -17.562 -1.505 1 92.5 88 ILE A N 1
ATOM 715 C CA . ILE A 1 88 ? 18.531 -16.953 -0.305 1 92.5 88 ILE A CA 1
ATOM 716 C C . ILE A 1 88 ? 17.219 -17.656 0.047 1 92.5 88 ILE A C 1
ATOM 718 O O . ILE A 1 88 ? 16.328 -17.781 -0.8 1 92.5 88 ILE A O 1
ATOM 722 N N . PRO A 1 89 ? 17.172 -18.141 1.309 1 96.5 89 PRO A N 1
ATOM 723 C CA . PRO A 1 89 ? 15.875 -18.719 1.708 1 96.5 89 PRO A CA 1
ATOM 724 C C . PRO A 1 89 ? 14.734 -17.703 1.635 1 96.5 89 PRO A C 1
ATOM 726 O O . PRO A 1 89 ? 14.953 -16.5 1.847 1 96.5 89 PRO A O 1
ATOM 729 N N . ALA A 1 90 ? 13.531 -18.219 1.345 1 97.38 90 ALA A N 1
ATOM 730 C CA . ALA A 1 90 ? 12.352 -17.375 1.186 1 97.38 90 ALA A CA 1
ATOM 731 C C . ALA A 1 90 ? 12.117 -16.516 2.43 1 97.38 90 ALA A C 1
ATOM 733 O O . ALA A 1 90 ? 11.766 -15.344 2.328 1 97.38 90 ALA A O 1
ATOM 734 N N . HIS A 1 91 ? 12.359 -17.094 3.623 1 97.62 91 HIS A N 1
ATOM 735 C CA . HIS A 1 91 ? 12.148 -16.391 4.879 1 97.62 91 HIS A CA 1
ATOM 736 C C . HIS A 1 91 ? 13.086 -15.188 5.004 1 97.62 91 HIS A C 1
ATOM 738 O O . HIS A 1 91 ? 12.688 -14.133 5.488 1 97.62 91 HIS A O 1
ATOM 744 N N . VAL A 1 92 ? 14.305 -15.352 4.535 1 96.5 92 VAL A N 1
ATOM 745 C CA . VAL A 1 92 ? 15.305 -14.289 4.605 1 96.5 92 VAL A CA 1
ATOM 746 C C . VAL A 1 92 ? 14.945 -13.18 3.623 1 96.5 92 VAL A C 1
ATOM 748 O O . VAL A 1 92 ? 15.039 -11.992 3.957 1 96.5 92 VAL A O 1
ATOM 751 N N . ALA A 1 93 ? 14.562 -13.602 2.41 1 97.5 93 ALA A N 1
ATOM 752 C CA . ALA A 1 93 ? 14.156 -12.609 1.419 1 97.5 93 ALA A CA 1
ATOM 753 C C . ALA A 1 93 ? 12.969 -11.789 1.924 1 97.5 93 ALA A C 1
ATOM 755 O O . ALA A 1 93 ? 12.977 -10.562 1.83 1 97.5 93 ALA A O 1
ATOM 756 N N . ALA A 1 94 ? 12 -12.5 2.543 1 98.31 94 ALA A N 1
ATOM 757 C CA . ALA A 1 94 ? 10.773 -11.867 3.02 1 98.31 94 ALA A CA 1
ATOM 758 C C . ALA A 1 94 ? 11.07 -10.852 4.117 1 98.31 94 ALA A C 1
ATOM 760 O O . ALA A 1 94 ? 10.664 -9.688 4.027 1 98.31 94 ALA A O 1
ATOM 761 N N . VAL A 1 95 ? 11.82 -11.25 5.113 1 98.44 95 VAL A N 1
ATOM 762 C CA . VAL A 1 95 ? 12.109 -10.383 6.25 1 98.44 95 VAL A CA 1
ATOM 763 C C . VAL A 1 95 ? 12.961 -9.203 5.797 1 98.44 95 VAL A C 1
ATOM 765 O O . VAL A 1 95 ? 12.727 -8.062 6.211 1 98.44 95 VAL A O 1
ATOM 768 N N . SER A 1 96 ? 13.922 -9.469 4.941 1 98.25 96 SER A N 1
ATOM 769 C CA . SER A 1 96 ? 14.828 -8.422 4.484 1 98.25 96 SER A CA 1
ATOM 770 C C . SER A 1 96 ? 14.086 -7.355 3.688 1 98.25 96 SER A C 1
ATOM 772 O O . SER A 1 96 ? 14.164 -6.164 4.004 1 98.25 96 SER A O 1
ATOM 774 N N . VAL A 1 97 ? 13.32 -7.773 2.713 1 98.62 97 VAL A N 1
ATOM 775 C CA . VAL A 1 97 ? 12.672 -6.824 1.815 1 98.62 97 VAL A CA 1
ATOM 776 C C . VAL A 1 97 ? 11.602 -6.043 2.574 1 98.62 97 VAL A C 1
ATOM 778 O O . VAL A 1 97 ? 11.5 -4.82 2.441 1 98.62 97 VAL A O 1
ATOM 781 N N . LEU A 1 98 ? 10.789 -6.75 3.457 1 98.81 98 LEU A N 1
ATOM 782 C CA . LEU A 1 98 ? 9.766 -6.078 4.242 1 98.81 98 LEU A CA 1
ATOM 783 C C . LEU A 1 98 ? 10.383 -5.07 5.203 1 98.81 98 LEU A C 1
ATOM 785 O O . LEU A 1 98 ? 9.844 -3.979 5.398 1 98.81 98 LEU A O 1
ATOM 789 N N . SER A 1 99 ? 11.508 -5.438 5.762 1 98.88 99 SER A N 1
ATOM 790 C CA . SER A 1 99 ? 12.172 -4.551 6.711 1 98.88 99 SER A CA 1
ATOM 791 C C . SER A 1 99 ? 12.758 -3.33 6.004 1 98.88 99 SER A C 1
ATOM 793 O O . SER A 1 99 ? 12.633 -2.205 6.492 1 98.88 99 SER A O 1
ATOM 795 N N . LEU A 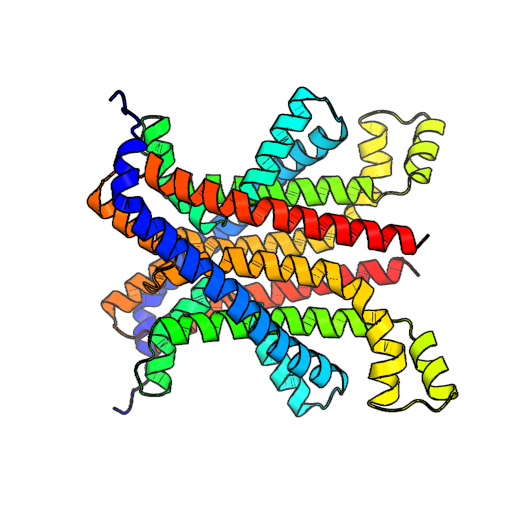1 100 ? 13.43 -3.525 4.926 1 98.88 100 LEU A N 1
ATOM 796 C CA . LEU A 1 100 ? 14.016 -2.428 4.164 1 98.88 100 LEU A CA 1
ATOM 797 C C . LEU A 1 100 ? 12.938 -1.506 3.615 1 98.88 100 LEU A C 1
ATOM 799 O O . LEU A 1 100 ? 13.086 -0.283 3.635 1 98.88 100 LEU A O 1
ATOM 803 N N . TYR A 1 101 ? 11.852 -2.129 3.123 1 98.81 101 TYR A N 1
ATOM 804 C CA . TYR A 1 101 ? 10.703 -1.36 2.654 1 98.81 101 TYR A CA 1
ATOM 805 C C . TYR A 1 101 ? 10.125 -0.509 3.775 1 98.81 101 TYR A C 1
ATOM 807 O O . TYR A 1 101 ? 10 0.71 3.639 1 98.81 101 TYR A O 1
ATOM 815 N N . GLY A 1 102 ? 9.734 -1.191 4.871 1 98.69 102 GLY A N 1
ATOM 816 C CA . GLY A 1 102 ? 9.227 -0.462 6.023 1 98.69 102 GLY A CA 1
ATOM 817 C C . GLY A 1 102 ? 10.195 0.585 6.535 1 98.69 102 GLY A C 1
ATOM 818 O O . GLY A 1 102 ? 9.789 1.686 6.91 1 98.69 102 GLY A O 1
ATOM 819 N N . GLY A 1 103 ? 11.453 0.246 6.535 1 98.88 103 GLY A N 1
ATOM 820 C CA . GLY A 1 103 ? 12.484 1.159 7.004 1 98.88 103 GLY A CA 1
ATOM 821 C C . GLY A 1 103 ? 12.516 2.469 6.238 1 98.88 103 GLY A C 1
ATOM 822 O O . GLY A 1 103 ? 12.719 3.533 6.824 1 98.88 103 GLY A O 1
ATOM 823 N N . ALA A 1 104 ? 12.383 2.396 4.949 1 98.75 104 ALA A N 1
ATOM 824 C CA . ALA A 1 104 ? 12.375 3.592 4.109 1 98.75 104 ALA A CA 1
ATOM 825 C C . ALA A 1 104 ? 11.219 4.52 4.492 1 98.75 104 ALA A C 1
ATOM 827 O O . ALA A 1 104 ? 11.398 5.738 4.574 1 98.75 104 ALA A O 1
ATOM 828 N N . PHE A 1 105 ? 10.094 3.973 4.742 1 98.19 105 PHE A N 1
ATOM 829 C CA . PHE A 1 105 ? 8.938 4.773 5.117 1 98.19 105 PHE A CA 1
ATOM 830 C C . PHE A 1 105 ? 9.086 5.32 6.531 1 98.19 105 PHE A C 1
ATOM 832 O O . PHE A 1 105 ? 8.797 6.488 6.789 1 98.19 105 PHE A O 1
ATOM 839 N N . TYR A 1 106 ? 9.539 4.477 7.41 1 98.62 106 TYR A N 1
ATOM 840 C CA . TYR A 1 106 ? 9.758 4.93 8.781 1 98.62 106 TYR A CA 1
ATOM 841 C C . TYR A 1 106 ? 10.805 6.035 8.828 1 98.62 106 TYR A C 1
ATOM 843 O O . TYR A 1 106 ? 10.711 6.957 9.641 1 98.62 106 TYR A O 1
ATOM 851 N N . ALA A 1 107 ? 11.812 5.93 8 1 98.56 107 ALA A N 1
ATOM 852 C CA . ALA A 1 107 ? 12.844 6.957 7.945 1 98.56 107 ALA A CA 1
ATOM 853 C C . ALA A 1 107 ? 12.25 8.32 7.602 1 98.56 107 ALA A C 1
ATOM 855 O O . ALA A 1 107 ? 12.602 9.328 8.219 1 98.56 107 ALA A O 1
ATOM 856 N N . GLU A 1 108 ? 11.375 8.344 6.676 1 96.62 108 GLU A N 1
ATOM 857 C CA . GLU A 1 108 ? 10.719 9.586 6.27 1 96.62 108 GLU A CA 1
ATOM 858 C C . GLU A 1 108 ? 9.805 10.117 7.371 1 96.62 108 GLU A C 1
ATOM 860 O O . GLU A 1 108 ? 9.688 11.328 7.559 1 96.62 108 GLU A O 1
ATOM 865 N N . ILE A 1 109 ? 9.133 9.211 8.031 1 96.88 109 ILE A N 1
ATOM 866 C CA . ILE A 1 109 ? 8.258 9.602 9.141 1 96.88 109 ILE A CA 1
ATOM 867 C C . ILE A 1 109 ? 9.094 10.234 10.25 1 96.88 109 ILE A C 1
ATOM 869 O O . ILE A 1 109 ? 8.734 11.297 10.773 1 96.88 109 ILE A O 1
ATOM 873 N N . VAL A 1 110 ? 10.195 9.602 10.539 1 96.94 110 VAL A N 1
ATOM 874 C CA . VAL A 1 110 ? 11.086 10.102 11.578 1 96.94 110 VAL A CA 1
ATOM 875 C C . VAL A 1 110 ? 11.625 11.469 11.18 1 96.94 110 VAL A C 1
ATOM 877 O O . VAL A 1 110 ? 11.508 12.438 11.93 1 96.94 110 VAL A O 1
ATOM 880 N N . ARG A 1 111 ? 12.195 11.539 10.062 1 96 111 ARG A N 1
ATOM 881 C CA . ARG A 1 111 ? 12.766 12.797 9.586 1 96 111 ARG A CA 1
ATOM 882 C C . ARG A 1 111 ? 11.711 13.891 9.516 1 96 111 ARG A C 1
ATOM 884 O O . ARG A 1 111 ? 11.922 15 10.008 1 96 111 ARG A O 1
ATOM 891 N N . GLY A 1 112 ? 10.594 13.539 8.906 1 94.19 112 GLY A N 1
ATOM 892 C CA . GLY A 1 112 ? 9.523 14.508 8.766 1 94.19 112 GLY A CA 1
ATOM 893 C C . GLY A 1 112 ? 8.977 15 10.094 1 94.19 112 GLY A C 1
ATOM 894 O O . GLY A 1 112 ? 8.695 16.188 10.25 1 94.19 112 GLY A O 1
ATOM 895 N N . SER A 1 113 ? 8.812 14.117 10.992 1 95.5 113 SER A N 1
ATOM 896 C CA . SER A 1 113 ? 8.297 14.477 12.312 1 95.5 113 SER A CA 1
ATOM 897 C C . SER A 1 113 ? 9.281 15.352 13.07 1 95.5 113 SER A C 1
ATOM 899 O O . SER A 1 113 ? 8.883 16.297 13.758 1 95.5 113 SER A O 1
ATOM 901 N N . ILE A 1 114 ? 10.523 15.133 12.992 1 95.12 114 ILE A N 1
ATOM 902 C CA . ILE A 1 114 ? 11.555 15.922 13.664 1 95.12 114 ILE A CA 1
ATOM 903 C C . ILE A 1 114 ? 11.641 17.312 13.031 1 95.12 114 ILE A C 1
ATOM 905 O O . ILE A 1 114 ? 11.727 18.312 13.734 1 95.12 114 ILE A O 1
ATOM 909 N N . GLU A 1 115 ? 11.523 17.359 11.742 1 93.5 115 GLU A N 1
ATOM 910 C CA . GLU A 1 115 ? 11.609 18.625 11.016 1 93.5 115 GLU A CA 1
ATOM 911 C C . GLU A 1 115 ? 10.359 19.484 11.25 1 93.5 115 GLU A C 1
ATOM 913 O O . GLU A 1 115 ? 10.375 20.688 11.031 1 93.5 115 GLU A O 1
ATOM 918 N N . SER A 1 116 ? 9.312 18.781 11.641 1 92 116 SER A N 1
ATOM 919 C CA . SER A 1 116 ? 8.062 19.516 11.852 1 92 116 SER A CA 1
ATOM 920 C C . SER A 1 116 ? 8.117 20.328 13.141 1 92 116 SER A C 1
ATOM 922 O O . SER A 1 116 ? 7.277 21.203 13.359 1 92 116 SER A O 1
ATOM 924 N N . VAL A 1 117 ? 9.086 20.125 14.016 1 94.25 117 VAL A N 1
ATOM 925 C CA . VAL A 1 117 ? 9.258 20.891 15.242 1 94.25 117 VAL A CA 1
ATOM 926 C C . VAL A 1 117 ? 9.633 22.328 14.891 1 94.25 117 VAL A C 1
ATOM 928 O O . VAL A 1 117 ? 10.562 22.562 14.117 1 94.25 117 VAL A O 1
ATOM 931 N N . PRO A 1 118 ? 8.922 23.297 15.453 1 95 118 PRO A N 1
ATOM 932 C CA . PRO A 1 118 ? 9.156 24.703 15.102 1 95 118 PRO A CA 1
ATOM 933 C C . PRO A 1 118 ? 10.609 25.125 15.328 1 95 118 PRO A C 1
ATOM 935 O O . PRO A 1 118 ? 11.227 24.719 16.312 1 95 118 PRO A O 1
ATOM 938 N N . VAL A 1 119 ? 11.039 25.969 14.484 1 94.12 119 VAL A N 1
ATOM 939 C CA . VAL A 1 119 ? 12.422 26.422 14.484 1 94.12 119 VAL A CA 1
ATOM 940 C C . VAL A 1 119 ? 12.727 27.141 15.797 1 94.12 119 VAL A C 1
ATOM 942 O O . VAL A 1 119 ? 13.852 27.062 16.312 1 94.12 119 VAL A O 1
ATOM 945 N N . GLY A 1 120 ? 11.703 27.734 16.281 1 95 120 GLY A N 1
ATOM 946 C CA . GLY A 1 120 ? 11.875 28.422 17.547 1 95 120 GLY A CA 1
ATOM 947 C C . GLY A 1 120 ? 12.336 27.516 18.672 1 95 120 GLY A C 1
ATOM 948 O O . GLY A 1 120 ? 13.133 27.906 19.516 1 95 120 GLY A O 1
ATOM 949 N N . GLN A 1 121 ? 11.844 26.281 18.672 1 95.19 121 GLN A N 1
ATOM 950 C CA . GLN A 1 121 ? 12.242 25.297 19.672 1 95.19 121 GLN A CA 1
ATOM 951 C C . GLN A 1 121 ? 13.711 24.922 19.516 1 95.19 121 GLN A C 1
ATOM 953 O O . GLN A 1 121 ? 14.414 24.734 20.516 1 95.19 121 GLN A O 1
ATOM 958 N N . TRP A 1 122 ? 14.172 24.797 18.297 1 94.75 122 TRP A N 1
ATOM 959 C CA . TRP A 1 122 ? 15.57 24.516 18.016 1 94.75 122 TRP A CA 1
ATOM 960 C C . TRP A 1 122 ? 16.469 25.641 18.5 1 94.75 122 TRP A C 1
ATOM 962 O O . TRP A 1 122 ? 17.453 25.406 19.203 1 94.75 122 TRP A O 1
ATOM 972 N N . ASP A 1 123 ? 16.078 26.828 18.188 1 96 123 ASP A N 1
ATOM 973 C CA . ASP A 1 123 ? 16.859 28.016 18.516 1 96 123 ASP A CA 1
ATOM 974 C C . ASP A 1 123 ? 16.906 28.25 20.031 1 96 123 ASP A C 1
ATOM 976 O O . ASP A 1 123 ? 17.953 28.578 20.578 1 96 123 ASP A O 1
ATOM 980 N N . ALA A 1 124 ? 15.719 28.125 20.578 1 96.88 124 ALA A N 1
ATOM 981 C CA . ALA A 1 124 ? 15.641 28.297 22.031 1 96.88 124 ALA A CA 1
ATOM 982 C C . ALA A 1 124 ? 16.531 27.297 22.75 1 96.88 124 ALA A C 1
ATOM 984 O O . ALA A 1 124 ? 17.219 27.641 23.703 1 96.88 124 ALA A O 1
ATOM 985 N N . ALA A 1 125 ? 16.484 26.047 22.344 1 95.75 125 ALA A N 1
ATOM 986 C CA . ALA A 1 125 ? 17.297 25 22.969 1 95.75 125 ALA A CA 1
ATOM 987 C C . ALA A 1 125 ? 18.781 25.281 22.781 1 95.75 125 ALA A C 1
ATOM 989 O O . ALA A 1 125 ? 19.562 25.109 23.719 1 95.75 125 ALA A O 1
ATOM 990 N N . LYS A 1 126 ? 19.172 25.75 21.641 1 95.56 126 LYS A N 1
ATOM 991 C CA . LYS A 1 126 ? 20.562 26.094 21.375 1 95.56 126 LYS A CA 1
ATOM 992 C C . LYS A 1 126 ? 21.016 27.281 22.219 1 95.56 126 LYS A C 1
ATOM 994 O O . LYS A 1 126 ? 22.156 27.312 22.703 1 95.56 126 LYS A O 1
ATOM 999 N N . ALA A 1 127 ? 20.141 28.203 22.312 1 97.31 127 ALA A N 1
ATOM 1000 C CA . ALA A 1 127 ? 20.438 29.375 23.125 1 97.31 127 ALA A CA 1
ATOM 1001 C C . ALA A 1 127 ? 20.672 28.984 24.578 1 97.31 127 ALA A C 1
ATOM 1003 O O . ALA A 1 127 ? 21.438 29.641 25.281 1 97.31 127 ALA A O 1
ATOM 1004 N N . LEU A 1 128 ? 20 27.969 25.016 1 96.62 128 LEU A N 1
ATOM 1005 C CA . LEU A 1 128 ? 20.141 27.484 26.375 1 96.62 128 LEU A CA 1
ATOM 1006 C C . LEU A 1 128 ? 21.359 26.594 26.516 1 96.62 128 LEU A C 1
ATOM 1008 O O . LEU A 1 128 ? 21.625 26.062 27.609 1 96.62 128 LEU A O 1
ATOM 1012 N N . GLY A 1 129 ? 22.047 26.359 25.406 1 94.69 129 GLY A N 1
ATOM 1013 C CA . GLY A 1 129 ? 23.312 25.641 25.469 1 94.69 129 GLY A CA 1
ATOM 1014 C C . GLY A 1 129 ? 23.188 24.172 25.078 1 94.69 129 GLY A C 1
ATOM 1015 O O . GLY A 1 129 ? 24.172 23.438 25.141 1 94.69 129 GLY A O 1
ATOM 1016 N N . PHE A 1 130 ? 22.016 23.766 24.75 1 94.5 130 PHE A N 1
ATOM 1017 C CA . PHE A 1 130 ? 21.859 22.391 24.328 1 94.5 130 PHE A CA 1
ATOM 1018 C C . PHE A 1 130 ? 22.438 22.172 22.922 1 94.5 130 PHE A C 1
ATOM 1020 O O . PHE A 1 130 ? 22.266 23.031 22.047 1 94.5 130 PHE A O 1
ATOM 1027 N N . ARG A 1 131 ? 23.234 21.062 22.844 1 91.81 131 ARG A N 1
ATOM 1028 C CA . ARG A 1 131 ? 23.812 20.75 21.547 1 91.81 131 ARG A CA 1
ATOM 1029 C C . ARG A 1 131 ? 23.828 19.25 21.297 1 91.81 131 ARG A C 1
ATOM 1031 O O . ARG A 1 131 ? 23.688 18.453 22.234 1 91.81 131 ARG A O 1
ATOM 1038 N N . GLY A 1 132 ? 23.844 18.906 20.031 1 89.31 132 GLY A N 1
ATOM 1039 C CA . GLY A 1 132 ? 24.031 17.516 19.625 1 89.31 132 GLY A CA 1
ATOM 1040 C C . GLY A 1 132 ? 22.969 16.594 20.188 1 89.31 132 GLY A C 1
ATOM 1041 O O . GLY A 1 132 ? 21.766 16.859 20.047 1 89.31 132 GLY A O 1
ATOM 1042 N N . TRP A 1 133 ? 23.453 15.539 20.75 1 91 133 TRP A N 1
ATOM 1043 C CA . TRP A 1 133 ? 22.578 14.477 21.234 1 91 133 TRP A CA 1
ATOM 1044 C C . TRP A 1 133 ? 21.703 14.969 22.375 1 91 133 TRP A C 1
ATOM 1046 O O . TRP A 1 133 ? 20.547 14.555 22.516 1 91 133 TRP A O 1
ATOM 1056 N N . ARG A 1 134 ? 22.141 15.852 23.203 1 93.62 134 ARG A N 1
ATOM 1057 C CA . ARG A 1 134 ? 21.375 16.391 24.312 1 93.62 134 ARG A CA 1
ATOM 1058 C C . ARG A 1 134 ? 20.188 17.203 23.812 1 93.62 134 ARG A C 1
ATOM 1060 O O . ARG A 1 134 ? 19.078 17.125 24.375 1 93.62 134 ARG A O 1
ATOM 1067 N N . LEU A 1 135 ? 20.438 18.016 22.797 1 94.88 135 LEU A N 1
ATOM 1068 C CA . LEU A 1 135 ? 19.391 18.797 22.172 1 94.88 135 LEU A CA 1
ATOM 1069 C C . LEU A 1 135 ? 18.297 17.891 21.578 1 94.88 135 LEU A C 1
ATOM 1071 O O . LEU A 1 135 ? 17.109 18.125 21.812 1 94.88 135 LEU A O 1
ATOM 1075 N N . MET A 1 136 ? 18.75 16.875 20.953 1 93 136 MET A N 1
ATOM 1076 C CA . MET A 1 136 ? 17.844 15.938 20.297 1 93 136 MET A CA 1
ATOM 1077 C C . MET A 1 136 ? 17.031 15.164 21.328 1 93 136 MET A C 1
ATOM 1079 O O . MET A 1 136 ? 15.797 15.133 21.281 1 93 136 MET A O 1
ATOM 1083 N N . ARG A 1 137 ? 17.719 14.578 22.266 1 93.31 137 ARG A N 1
ATOM 1084 C CA . ARG A 1 137 ? 17.094 13.672 23.219 1 93.31 137 ARG A CA 1
ATOM 1085 C C . ARG A 1 137 ? 16.188 14.422 24.188 1 93.31 137 ARG A C 1
ATOM 1087 O O . ARG A 1 137 ? 15.109 13.945 24.531 1 93.31 137 ARG A O 1
ATOM 1094 N N . LEU A 1 138 ? 16.5 15.641 24.578 1 95.12 138 LEU A N 1
ATOM 1095 C CA . LEU A 1 138 ? 15.828 16.312 25.688 1 95.12 138 LEU A CA 1
ATOM 1096 C C . LEU A 1 138 ? 14.789 17.297 25.156 1 95.12 138 LEU A C 1
ATOM 1098 O O . LEU A 1 138 ? 13.828 17.625 25.875 1 95.12 138 LEU A O 1
ATOM 1102 N N . VAL A 1 139 ? 14.922 17.797 23.984 1 95.44 139 VAL A N 1
ATOM 1103 C CA . VAL A 1 139 ? 14.055 18.891 23.547 1 95.44 139 VAL A CA 1
ATOM 1104 C C . VAL A 1 139 ? 13.281 18.484 22.297 1 95.44 139 VAL A C 1
ATOM 1106 O O . VAL A 1 139 ? 12.047 18.516 22.281 1 95.44 139 VAL A O 1
ATOM 1109 N N . ILE A 1 140 ? 13.977 18.047 21.281 1 95.62 140 ILE A N 1
ATOM 1110 C CA . ILE A 1 140 ? 13.375 17.922 19.953 1 95.62 140 ILE A CA 1
ATOM 1111 C C . ILE A 1 140 ? 12.609 16.609 19.859 1 95.62 140 ILE A C 1
ATOM 1113 O O . ILE A 1 140 ? 11.438 16.594 19.484 1 95.62 140 ILE A O 1
ATOM 1117 N N . LEU A 1 141 ? 13.234 15.516 20.266 1 94.38 141 LEU A N 1
ATOM 1118 C CA . LEU A 1 141 ? 12.648 14.195 20.062 1 94.38 141 LEU A CA 1
ATOM 1119 C C . LEU A 1 141 ? 11.344 14.062 20.844 1 94.38 141 LEU A C 1
ATOM 1121 O O . LEU A 1 141 ? 10.359 13.539 20.312 1 94.38 141 LEU A O 1
ATOM 1125 N N . PRO A 1 142 ? 11.32 14.5 22.094 1 95.19 142 PRO A N 1
ATOM 1126 C CA . PRO A 1 142 ? 10.055 14.414 22.828 1 95.19 142 PRO A CA 1
ATOM 1127 C C . PRO A 1 142 ? 8.922 15.156 22.125 1 95.19 142 PRO A C 1
ATOM 1129 O O . PRO A 1 142 ? 7.77 14.711 22.156 1 95.19 142 PRO A O 1
ATOM 1132 N N . GLN A 1 143 ? 9.203 16.234 21.484 1 95.19 143 GLN A N 1
ATOM 1133 C CA . GLN A 1 143 ? 8.211 17.031 20.781 1 95.19 143 GLN A CA 1
ATOM 1134 C C . GLN A 1 143 ? 7.832 16.391 19.453 1 95.19 143 GLN A C 1
ATOM 1136 O O . GLN A 1 143 ? 6.699 16.531 18.984 1 95.19 143 GLN A O 1
ATOM 1141 N N . ALA A 1 144 ? 8.758 15.68 18.906 1 95.44 144 ALA A N 1
ATOM 1142 C CA . ALA A 1 144 ? 8.555 15.078 17.594 1 95.44 144 ALA A CA 1
ATOM 1143 C C . ALA A 1 144 ? 7.758 13.781 17.703 1 95.44 144 ALA A C 1
ATOM 1145 O O . ALA A 1 144 ? 7.195 13.312 16.703 1 95.44 144 ALA A O 1
ATOM 1146 N N . LEU A 1 145 ? 7.719 13.188 18.875 1 94.06 145 LEU A N 1
ATOM 1147 C CA . LEU A 1 145 ? 7.062 11.898 19.078 1 94.06 145 LEU A CA 1
ATOM 1148 C C . LEU A 1 145 ? 5.559 12.008 18.859 1 94.06 145 LEU A C 1
ATOM 1150 O O . LEU A 1 145 ? 4.934 11.102 18.312 1 94.06 145 LEU A O 1
ATOM 1154 N N . LYS A 1 146 ? 5.012 13.109 19.219 1 91.06 146 LYS A N 1
ATOM 1155 C CA . LYS A 1 146 ? 3.566 13.289 19.109 1 91.06 146 LYS A CA 1
ATOM 1156 C C . LYS A 1 146 ? 3.107 13.266 17.656 1 91.06 146 LYS A C 1
ATOM 1158 O O . LYS A 1 146 ? 2.27 12.445 17.281 1 91.06 146 LYS A O 1
ATOM 1163 N N . PRO 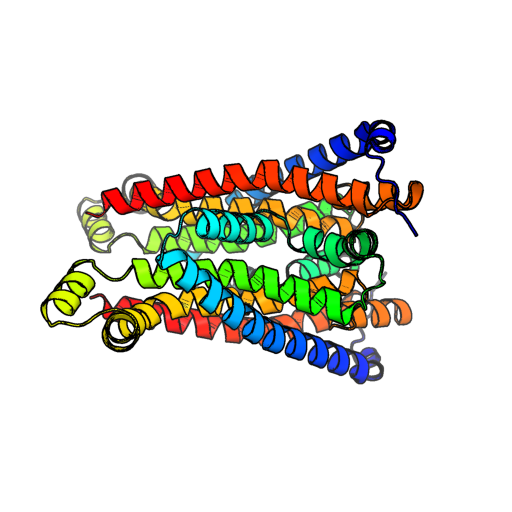A 1 147 ? 3.689 14.094 16.797 1 90.62 147 PRO A N 1
ATOM 1164 C CA . PRO A 1 147 ? 3.254 14.062 15.398 1 90.62 147 PRO A CA 1
ATOM 1165 C C . PRO A 1 147 ? 3.709 12.797 14.672 1 90.62 147 PRO A C 1
ATOM 1167 O O . PRO A 1 147 ? 3.201 12.492 13.594 1 90.62 147 PRO A O 1
ATOM 1170 N N . MET A 1 148 ? 4.582 12.047 15.242 1 94.06 148 MET A N 1
ATOM 1171 C CA . MET A 1 148 ? 5.121 10.828 14.648 1 94.06 148 MET A CA 1
ATOM 1172 C C . MET A 1 148 ? 4.168 9.656 14.844 1 94.06 148 MET A C 1
ATOM 1174 O O . MET A 1 148 ? 4.152 8.719 14.047 1 94.06 148 MET A O 1
ATOM 1178 N N . MET A 1 149 ? 3.387 9.703 15.828 1 93.31 149 MET A N 1
ATOM 1179 C CA . MET A 1 149 ? 2.645 8.531 16.297 1 93.31 149 MET A CA 1
ATOM 1180 C C . MET A 1 149 ? 1.639 8.07 15.25 1 93.31 149 MET A C 1
ATOM 1182 O O . MET A 1 149 ? 1.607 6.891 14.891 1 93.31 149 MET A O 1
ATOM 1186 N N . ALA A 1 150 ? 0.854 8.977 14.711 1 90.5 150 ALA A N 1
ATOM 1187 C CA . ALA A 1 150 ? -0.21 8.609 13.781 1 90.5 150 ALA A CA 1
ATOM 1188 C C . ALA A 1 150 ? 0.364 8 12.5 1 90.5 150 ALA A C 1
ATOM 1190 O O . ALA A 1 150 ? 0.015 6.875 12.133 1 90.5 150 ALA A O 1
ATOM 1191 N N . PRO A 1 151 ? 1.305 8.727 11.836 1 93.31 151 PRO A N 1
ATOM 1192 C CA . PRO A 1 151 ? 1.854 8.125 10.617 1 93.31 151 PRO A CA 1
ATOM 1193 C C . PRO A 1 151 ? 2.629 6.84 10.891 1 93.31 151 PRO A C 1
ATOM 1195 O O . PRO A 1 151 ? 2.666 5.945 10.039 1 93.31 151 PRO A O 1
ATOM 1198 N N . TYR A 1 152 ? 3.213 6.734 12.094 1 95.81 152 TYR A N 1
ATOM 1199 C CA . TYR A 1 152 ? 3.926 5.52 12.469 1 95.81 152 TYR A CA 1
ATOM 1200 C C . TYR A 1 152 ? 2.969 4.34 12.594 1 95.81 152 TYR A C 1
ATOM 1202 O O . TYR A 1 152 ? 3.24 3.258 12.07 1 95.81 152 TYR A O 1
ATOM 1210 N N . VAL A 1 153 ? 1.893 4.527 13.281 1 94.56 153 VAL A N 1
ATOM 1211 C CA . VAL A 1 153 ? 0.903 3.467 13.461 1 94.56 153 VAL A CA 1
ATOM 1212 C C . VAL A 1 153 ? 0.305 3.088 12.109 1 94.56 153 VAL A C 1
ATOM 1214 O O . VAL A 1 153 ? 0.128 1.903 11.812 1 94.56 153 VAL A O 1
ATOM 1217 N N . ASN A 1 154 ? 0.014 4.059 11.266 1 93.69 154 ASN A N 1
ATOM 1218 C CA . ASN A 1 154 ? -0.528 3.791 9.938 1 93.69 154 ASN A CA 1
ATOM 1219 C C . ASN A 1 154 ? 0.435 2.959 9.094 1 93.69 154 ASN A C 1
ATOM 1221 O O . ASN A 1 154 ? 0.022 2.012 8.422 1 93.69 154 ASN A O 1
ATOM 1225 N N . GLN A 1 155 ? 1.673 3.361 9.148 1 96.56 155 GLN A N 1
ATOM 1226 C CA . GLN A 1 155 ? 2.68 2.604 8.414 1 96.56 155 GLN A CA 1
ATOM 1227 C C . GLN A 1 155 ? 2.801 1.182 8.953 1 96.56 155 GLN A C 1
ATOM 1229 O O . GLN A 1 155 ? 3.023 0.239 8.195 1 96.56 155 GLN A O 1
ATOM 1234 N N . SER A 1 156 ? 2.691 1 10.258 1 97.5 156 SER A N 1
ATOM 1235 C CA . SER A 1 156 ? 2.762 -0.321 10.875 1 97.5 156 SER A CA 1
ATOM 1236 C C . SER A 1 156 ? 1.575 -1.187 10.461 1 97.5 156 SER A C 1
ATOM 1238 O O . SER A 1 156 ? 1.726 -2.389 10.242 1 97.5 156 SER A O 1
ATOM 1240 N N . VAL A 1 157 ? 0.419 -0.595 10.383 1 96.38 157 VAL A N 1
ATOM 1241 C CA . VAL A 1 157 ? -0.767 -1.282 9.883 1 96.38 157 VAL A CA 1
ATOM 1242 C C . VAL A 1 157 ? -0.541 -1.718 8.438 1 96.38 157 VAL A C 1
ATOM 1244 O O . VAL A 1 157 ? -0.889 -2.84 8.055 1 96.38 157 VAL A O 1
ATOM 1247 N N . THR A 1 158 ? 0.035 -0.865 7.672 1 96.94 158 THR A N 1
ATOM 1248 C CA . THR A 1 158 ? 0.353 -1.177 6.285 1 96.94 158 THR A CA 1
ATOM 1249 C C . THR A 1 158 ? 1.329 -2.348 6.203 1 96.94 158 THR A C 1
ATOM 1251 O O . THR A 1 158 ? 1.234 -3.178 5.297 1 96.94 158 THR A O 1
ATOM 1254 N N . GLN A 1 159 ? 2.275 -2.4 7.148 1 98 159 GLN A N 1
ATOM 1255 C CA . GLN A 1 159 ? 3.219 -3.512 7.18 1 98 159 GLN A CA 1
ATOM 1256 C C . GLN A 1 159 ? 2.496 -4.844 7.355 1 98 159 GLN A C 1
ATOM 1258 O O . GLN A 1 159 ? 2.873 -5.848 6.746 1 98 159 GLN A O 1
ATOM 1263 N N . LEU A 1 160 ? 1.526 -4.824 8.195 1 97.88 160 LEU A N 1
ATOM 1264 C CA . LEU A 1 160 ? 0.729 -6.027 8.398 1 97.88 160 LEU A CA 1
ATOM 1265 C C . LEU A 1 160 ? 0.057 -6.457 7.094 1 97.88 160 LEU A C 1
ATOM 1267 O O . LEU A 1 160 ? 0.103 -7.629 6.723 1 97.88 160 LEU A O 1
ATOM 1271 N N . LYS A 1 161 ? -0.573 -5.559 6.391 1 97.94 161 LYS A N 1
ATOM 1272 C CA . LYS A 1 161 ? -1.198 -5.852 5.102 1 97.94 161 LYS A CA 1
ATOM 1273 C C . LYS A 1 161 ? -0.174 -6.379 4.102 1 97.94 161 LYS A C 1
ATOM 1275 O O . LYS A 1 161 ? -0.463 -7.305 3.34 1 97.94 161 LYS A O 1
ATOM 1280 N N . ASN A 1 162 ? 1.039 -5.82 4.148 1 98.31 162 ASN A N 1
ATOM 1281 C CA . ASN A 1 162 ? 2.102 -6.137 3.199 1 98.31 162 ASN A CA 1
ATOM 1282 C C . ASN A 1 162 ? 2.625 -7.559 3.398 1 98.31 162 ASN A C 1
ATOM 1284 O O . ASN A 1 162 ? 3.184 -8.156 2.477 1 98.31 162 ASN A O 1
ATOM 1288 N N . THR A 1 163 ? 2.459 -8.086 4.602 1 98.44 163 THR A N 1
ATOM 1289 C CA . THR A 1 163 ? 2.949 -9.438 4.855 1 98.44 163 THR A CA 1
ATOM 1290 C C . THR A 1 163 ? 2.242 -10.445 3.951 1 98.44 163 THR A C 1
ATOM 1292 O O . THR A 1 163 ? 2.803 -11.492 3.629 1 98.44 163 THR A O 1
ATOM 1295 N N . SER A 1 164 ? 1.027 -10.125 3.537 1 98.56 164 SER A N 1
ATOM 1296 C CA . SER A 1 164 ? 0.304 -11.047 2.668 1 98.56 164 SER A CA 1
ATOM 1297 C C . SER A 1 164 ? 1.057 -11.281 1.361 1 98.56 164 SER A C 1
ATOM 1299 O O . SER A 1 164 ? 0.911 -12.328 0.733 1 98.56 164 SER A O 1
ATOM 1301 N N . LEU A 1 165 ? 1.926 -10.391 0.952 1 98.69 165 LEU A N 1
ATOM 1302 C CA . LEU A 1 165 ? 2.58 -10.414 -0.352 1 98.69 165 LEU A CA 1
ATOM 1303 C C . LEU A 1 165 ? 3.697 -11.453 -0.378 1 98.69 165 LEU A C 1
ATOM 1305 O O . LEU A 1 165 ? 4.121 -11.891 -1.451 1 98.69 165 LEU A O 1
ATOM 1309 N N . VAL A 1 166 ? 4.184 -11.867 0.78 1 98.38 166 VAL A N 1
ATOM 1310 C CA . VAL A 1 166 ? 5.289 -12.82 0.796 1 98.38 166 VAL A CA 1
ATOM 1311 C C . VAL A 1 166 ? 4.781 -14.203 0.4 1 98.38 166 VAL A C 1
ATOM 1313 O O . VAL A 1 166 ? 5.574 -15.109 0.118 1 98.38 166 VAL A O 1
ATOM 1316 N N . SER A 1 167 ? 3.432 -14.398 0.372 1 98.25 167 SER A N 1
ATOM 1317 C CA . SER A 1 167 ? 2.85 -15.656 -0.099 1 98.25 167 SER A CA 1
ATOM 1318 C C . SER A 1 167 ? 3.309 -15.977 -1.516 1 98.25 167 SER A C 1
ATOM 1320 O O . SER A 1 167 ? 3.369 -17.141 -1.9 1 98.25 167 SER A O 1
ATOM 1322 N N . ILE A 1 168 ? 3.709 -14.961 -2.273 1 96.56 168 ILE A N 1
ATOM 1323 C CA . ILE A 1 168 ? 4.035 -15.117 -3.686 1 96.56 168 ILE A CA 1
ATOM 1324 C C . ILE A 1 168 ? 5.355 -15.867 -3.832 1 96.56 168 ILE A C 1
ATOM 1326 O O . ILE A 1 168 ? 5.629 -16.469 -4.875 1 96.56 168 ILE A O 1
ATOM 1330 N N . ILE A 1 169 ? 6.164 -15.797 -2.781 1 96.94 169 ILE A N 1
ATOM 1331 C CA . ILE A 1 169 ? 7.418 -16.547 -2.826 1 96.94 169 ILE A CA 1
ATOM 1332 C C . ILE A 1 169 ? 7.344 -17.734 -1.882 1 96.94 169 ILE A C 1
ATOM 1334 O O . ILE A 1 169 ? 8.359 -18.172 -1.336 1 96.94 169 ILE A O 1
ATOM 1338 N N . ALA A 1 170 ? 6.16 -18.188 -1.519 1 96.5 170 ALA A N 1
ATOM 1339 C CA . ALA A 1 170 ? 5.836 -19.438 -0.848 1 96.5 170 ALA A CA 1
ATOM 1340 C C . ALA A 1 170 ? 6.25 -19.406 0.621 1 96.5 170 ALA A C 1
ATOM 1342 O O . ALA A 1 170 ? 6.598 -20.438 1.203 1 96.5 170 ALA A O 1
ATOM 1343 N N . VAL A 1 171 ? 6.312 -18.219 1.193 1 97.75 171 VAL A N 1
ATOM 1344 C CA . VAL A 1 171 ? 6.383 -18.094 2.646 1 97.75 171 VAL A CA 1
ATOM 1345 C C . VAL A 1 171 ? 5.043 -18.5 3.26 1 97.75 171 VAL A C 1
ATOM 1347 O O . VAL A 1 171 ? 3.984 -18.094 2.764 1 97.75 171 VAL A O 1
ATOM 1350 N N . PRO A 1 172 ? 5.035 -19.328 4.281 1 97.25 172 PRO A N 1
ATOM 1351 C CA . PRO A 1 172 ? 3.783 -19.922 4.762 1 97.25 172 PRO A CA 1
ATOM 1352 C C . PRO A 1 172 ? 2.994 -18.969 5.664 1 97.25 172 PRO A C 1
ATOM 1354 O O . PRO A 1 172 ? 2.555 -19.359 6.746 1 97.25 172 PRO A O 1
ATOM 1357 N N . ASP A 1 173 ? 2.738 -17.781 5.113 1 98.25 173 ASP A N 1
ATOM 1358 C CA . ASP A 1 173 ? 1.848 -16.844 5.793 1 98.25 173 ASP A CA 1
ATOM 1359 C C . ASP A 1 173 ? 0.388 -17.281 5.648 1 98.25 173 ASP A C 1
ATOM 1361 O O . ASP A 1 173 ? 0.103 -18.391 5.191 1 98.25 173 ASP A O 1
ATOM 1365 N N . LEU A 1 174 ? -0.504 -16.484 6.137 1 98.5 174 LEU A N 1
ATOM 1366 C CA . LEU A 1 174 ? -1.927 -16.797 6.137 1 98.5 174 LEU A CA 1
ATOM 1367 C C . LEU A 1 174 ? -2.441 -17 4.715 1 98.5 174 LEU A C 1
ATOM 1369 O O . LEU A 1 174 ? -3.176 -17.953 4.441 1 98.5 174 LEU A O 1
ATOM 1373 N N . VAL A 1 175 ? -2.078 -16.188 3.766 1 98.62 175 VAL A N 1
ATOM 1374 C CA . VAL A 1 175 ? -2.566 -16.25 2.391 1 98.62 175 VAL A CA 1
ATOM 1375 C C . VAL A 1 175 ? -2.027 -17.5 1.708 1 98.62 175 VAL A C 1
ATOM 1377 O O . VAL A 1 175 ? -2.768 -18.203 1.018 1 98.62 175 VAL A O 1
ATOM 1380 N N . TYR A 1 176 ? -0.754 -17.812 1.877 1 98.38 176 TYR A N 1
ATOM 1381 C CA . TYR A 1 176 ? -0.17 -19 1.273 1 98.38 176 TYR A CA 1
ATOM 1382 C C . TYR A 1 176 ? -0.865 -20.266 1.776 1 98.38 176 TYR A C 1
ATOM 1384 O O . TYR A 1 176 ? -1.237 -21.125 0.985 1 98.38 176 TYR A O 1
ATOM 1392 N N . ASN A 1 177 ? -1.006 -20.359 3.061 1 97.94 177 ASN A N 1
ATOM 1393 C CA . ASN A 1 177 ? -1.662 -21.547 3.621 1 97.94 177 ASN A CA 1
ATOM 1394 C C . ASN A 1 177 ? -3.109 -21.656 3.146 1 97.94 177 ASN A C 1
ATOM 1396 O O . ASN A 1 177 ? -3.617 -22.766 2.951 1 97.94 177 ASN A O 1
ATOM 1400 N N . ALA A 1 178 ? -3.77 -20.516 3.029 1 97.75 178 ALA A N 1
ATOM 1401 C CA . ALA A 1 178 ? -5.125 -20.516 2.486 1 97.75 178 ALA A CA 1
ATOM 1402 C C . ALA A 1 178 ? -5.145 -21.078 1.067 1 97.75 178 ALA A C 1
ATOM 1404 O O . ALA A 1 178 ? -6.059 -21.812 0.697 1 97.75 178 ALA A O 1
ATOM 1405 N N . THR A 1 179 ? -4.133 -20.688 0.268 1 96.94 179 THR A N 1
ATOM 1406 C CA . THR A 1 179 ? -4.043 -21.188 -1.1 1 96.94 179 THR A CA 1
ATOM 1407 C C . THR A 1 179 ? -3.84 -22.703 -1.109 1 96.94 179 THR A C 1
ATOM 1409 O O . THR A 1 179 ? -4.383 -23.391 -1.969 1 96.94 179 THR A O 1
ATOM 1412 N N . LEU A 1 180 ? -3.078 -23.234 -0.167 1 96.88 180 LEU A N 1
ATOM 1413 C CA . LEU A 1 180 ? -2.869 -24.672 -0.04 1 96.88 180 LEU A CA 1
ATOM 1414 C C . LEU A 1 180 ? -4.168 -25.375 0.334 1 96.88 180 LEU A C 1
ATOM 1416 O O . LEU A 1 180 ? -4.492 -26.422 -0.226 1 96.88 180 LEU A O 1
ATOM 1420 N N . ILE A 1 181 ? -4.84 -24.797 1.323 1 96.94 181 ILE A N 1
ATOM 1421 C CA . ILE A 1 181 ? -6.109 -25.375 1.76 1 96.94 181 ILE A CA 1
ATOM 1422 C C . ILE A 1 181 ? -7.094 -25.391 0.592 1 96.94 181 ILE A C 1
ATOM 1424 O O . ILE A 1 181 ? -7.777 -26.391 0.363 1 96.94 181 ILE A O 1
ATOM 1428 N N . ASN A 1 182 ? -7.152 -24.312 -0.141 1 96.12 182 ASN A N 1
ATOM 1429 C CA . ASN A 1 182 ? -8.055 -24.234 -1.286 1 96.12 182 ASN A CA 1
ATOM 1430 C C . ASN A 1 182 ? -7.691 -25.25 -2.355 1 96.12 182 ASN A C 1
ATOM 1432 O O . ASN A 1 182 ? -8.57 -25.812 -3.021 1 96.12 182 ASN A O 1
ATOM 1436 N N . ALA A 1 183 ? -6.426 -25.484 -2.562 1 95.06 183 ALA A N 1
ATOM 1437 C CA . ALA A 1 183 ? -5.965 -26.453 -3.549 1 95.06 183 ALA A CA 1
ATOM 1438 C C . ALA A 1 183 ? -6.41 -27.859 -3.174 1 95.06 183 ALA A C 1
ATOM 1440 O O . ALA A 1 183 ? -6.629 -28.703 -4.047 1 95.06 183 ALA A O 1
ATOM 1441 N N . ASP A 1 184 ? -6.594 -28.078 -1.937 1 94.5 184 ASP A N 1
ATOM 1442 C CA . ASP A 1 184 ? -6.965 -29.406 -1.439 1 94.5 184 ASP A CA 1
ATOM 1443 C C . ASP A 1 184 ? -8.484 -29.562 -1.375 1 94.5 184 ASP A C 1
ATOM 1445 O O . ASP A 1 184 ? -9.016 -30.625 -1.69 1 94.5 184 ASP A O 1
ATOM 1449 N N . THR A 1 185 ? -9.141 -28.453 -0.984 1 93.38 185 THR A N 1
ATOM 1450 C CA . THR A 1 185 ? -10.562 -28.562 -0.68 1 93.38 185 THR A CA 1
ATOM 1451 C C . THR A 1 185 ? -11.406 -28.078 -1.854 1 93.38 185 THR A C 1
ATOM 1453 O O . THR A 1 185 ? -12.594 -28.406 -1.956 1 93.38 185 THR A O 1
ATOM 1456 N N . TYR A 1 186 ? -10.867 -27.172 -2.699 1 92.75 186 TYR A N 1
ATOM 1457 C CA . TYR A 1 186 ? -11.57 -26.547 -3.805 1 92.75 186 TYR A CA 1
ATOM 1458 C C . TYR A 1 186 ? -12.797 -25.781 -3.307 1 92.75 186 TYR A C 1
ATOM 1460 O O . TYR A 1 186 ? -13.883 -25.891 -3.883 1 92.75 186 TYR A O 1
ATOM 1468 N N . ARG A 1 187 ? -12.617 -25.156 -2.209 1 94.56 187 ARG A N 1
ATOM 1469 C CA . ARG A 1 187 ? -13.672 -24.344 -1.604 1 94.56 187 ARG A CA 1
ATOM 1470 C C . ARG A 1 187 ? -13.203 -22.906 -1.372 1 94.56 187 ARG A C 1
ATOM 1472 O O . ARG A 1 187 ? -13.094 -22.469 -0.228 1 94.56 187 ARG A O 1
ATOM 1479 N N . PRO A 1 188 ? -13.023 -22.156 -2.479 1 94.94 188 PRO A N 1
ATOM 1480 C CA . PRO A 1 188 ? -12.438 -20.812 -2.375 1 94.94 188 PRO A CA 1
ATOM 1481 C C . PRO A 1 188 ? -13.305 -19.844 -1.56 1 94.94 188 PRO A C 1
ATOM 1483 O O . PRO A 1 188 ? -12.773 -19 -0.843 1 94.94 188 PRO A O 1
ATOM 1486 N N . LEU A 1 189 ? -14.609 -20.016 -1.643 1 95 189 LEU A N 1
ATOM 1487 C CA . LEU A 1 189 ? -15.484 -19.078 -0.926 1 95 189 LEU A CA 1
ATOM 1488 C C . LEU A 1 189 ? -15.258 -19.188 0.58 1 95 189 LEU A C 1
ATOM 1490 O O . LEU A 1 189 ? -15.047 -18.172 1.247 1 95 189 LEU A O 1
ATOM 1494 N N . GLU A 1 190 ? -15.266 -20.375 1.105 1 96.12 190 GLU A N 1
ATOM 1495 C CA . GLU A 1 190 ? -15.086 -20.578 2.539 1 96.12 190 GLU A CA 1
ATOM 1496 C C . GLU A 1 190 ? -13.672 -20.219 2.979 1 96.12 190 GLU A C 1
ATOM 1498 O O . GLU A 1 190 ? -13.477 -19.516 3.977 1 96.12 190 GLU A O 1
ATOM 1503 N N . VAL A 1 191 ? -12.672 -20.688 2.205 1 97.31 191 VAL A N 1
ATOM 1504 C CA . VAL A 1 191 ? -11.273 -20.547 2.588 1 97.31 191 VAL A CA 1
ATOM 1505 C C . VAL A 1 191 ? -10.883 -19.078 2.604 1 97.31 191 VAL A C 1
ATOM 1507 O O . VAL A 1 191 ? -10.383 -18.562 3.613 1 97.31 191 VAL A O 1
ATOM 1510 N N . TYR A 1 192 ? -11.188 -18.375 1.55 1 97.38 192 TYR A N 1
ATOM 1511 C CA . TYR A 1 192 ? -10.703 -17 1.435 1 97.38 192 TYR A CA 1
ATOM 1512 C C . TYR A 1 192 ? -11.586 -16.047 2.223 1 97.38 192 TYR A C 1
ATOM 1514 O O . TYR A 1 192 ? -11.156 -14.945 2.584 1 97.38 192 TYR A O 1
ATOM 1522 N N . THR A 1 193 ? -12.828 -16.391 2.508 1 97.19 193 THR A N 1
ATOM 1523 C CA . THR A 1 193 ? -13.656 -15.594 3.4 1 97.19 193 THR A CA 1
ATOM 1524 C C . THR A 1 193 ? -13.117 -15.641 4.828 1 97.19 193 THR A C 1
ATOM 1526 O O . THR A 1 193 ? -13.07 -14.617 5.512 1 97.19 193 THR A O 1
ATOM 1529 N N . ILE A 1 194 ? -12.695 -16.812 5.246 1 96.94 194 ILE A N 1
ATOM 1530 C CA . ILE A 1 194 ? -12.117 -16.953 6.578 1 96.94 194 ILE A CA 1
ATOM 1531 C C . ILE A 1 194 ? -10.852 -16.109 6.676 1 96.94 194 ILE A C 1
ATOM 1533 O O . ILE A 1 194 ? -10.648 -15.391 7.664 1 96.94 194 ILE A O 1
ATOM 1537 N N . VAL A 1 195 ? -9.992 -16.156 5.66 1 97.94 195 VAL A N 1
ATOM 1538 C CA . VAL A 1 195 ? -8.758 -15.383 5.629 1 97.94 195 VAL A CA 1
ATOM 1539 C C . VAL A 1 195 ? -9.086 -13.891 5.688 1 97.94 195 VAL A C 1
ATOM 1541 O O . VAL A 1 195 ? -8.461 -13.141 6.441 1 97.94 195 VAL A O 1
ATOM 1544 N N . ALA A 1 196 ? -10.062 -13.461 4.867 1 98.06 196 ALA A N 1
ATOM 1545 C CA . ALA A 1 196 ? -10.484 -12.062 4.852 1 98.06 196 ALA A CA 1
ATOM 1546 C C . ALA A 1 196 ? -10.984 -11.625 6.227 1 98.06 196 ALA A C 1
ATOM 1548 O O . ALA A 1 196 ? -10.648 -10.531 6.695 1 98.06 196 ALA A O 1
ATOM 1549 N N . LEU A 1 197 ? -11.734 -12.461 6.867 1 97.5 197 LEU A N 1
ATOM 1550 C CA . LEU A 1 197 ? -12.289 -12.148 8.18 1 97.5 197 LEU A CA 1
ATOM 1551 C C . LEU A 1 197 ? -11.195 -12.07 9.234 1 97.5 197 LEU A C 1
ATOM 1553 O O . LEU A 1 197 ? -11.242 -11.227 10.125 1 97.5 197 LEU A O 1
ATOM 1557 N N . ILE A 1 198 ? -10.25 -12.992 9.188 1 98 198 ILE A N 1
ATOM 1558 C CA . ILE A 1 198 ? -9.141 -12.977 10.133 1 98 198 ILE A CA 1
ATOM 1559 C C . ILE A 1 198 ? -8.352 -11.672 9.984 1 98 198 ILE A C 1
ATOM 1561 O O . ILE A 1 198 ? -8.062 -11 10.977 1 98 198 ILE A O 1
ATOM 1565 N N . TYR A 1 199 ? -8.016 -11.359 8.758 1 98.38 199 TYR A N 1
ATOM 1566 C CA . TYR A 1 199 ? -7.301 -10.102 8.539 1 98.38 199 TYR A CA 1
ATOM 1567 C C . TYR A 1 199 ? -8.109 -8.922 9.047 1 98.38 199 TYR A C 1
ATOM 1569 O O . TYR A 1 199 ? -7.57 -8.023 9.695 1 98.38 199 TYR A O 1
ATOM 1577 N N . PHE A 1 200 ? -9.383 -8.867 8.742 1 98.06 200 PHE A N 1
ATOM 1578 C CA . PHE A 1 200 ? -10.242 -7.77 9.172 1 98.06 200 PHE A CA 1
ATOM 1579 C C . PHE A 1 200 ? -10.273 -7.664 10.695 1 98.06 200 PHE A C 1
ATOM 1581 O O . PHE A 1 200 ? -10.219 -6.562 11.242 1 98.06 200 PHE A O 1
ATOM 1588 N N . ALA A 1 201 ? -10.352 -8.773 11.328 1 97.56 201 ALA A N 1
ATOM 1589 C CA . ALA A 1 201 ? -10.422 -8.828 12.789 1 97.56 201 ALA A CA 1
ATOM 1590 C C . ALA A 1 201 ? -9.156 -8.242 13.414 1 97.56 201 ALA A C 1
ATOM 1592 O O . ALA A 1 201 ? -9.211 -7.684 14.516 1 97.56 201 ALA A O 1
ATOM 1593 N N . ILE A 1 202 ? -8.086 -8.297 12.758 1 97.12 202 ILE A N 1
ATOM 1594 C CA . ILE A 1 202 ? -6.816 -7.809 13.289 1 97.12 202 ILE A CA 1
ATOM 1595 C C . ILE A 1 202 ? -6.602 -6.359 12.859 1 97.12 202 ILE A C 1
ATOM 1597 O O . ILE A 1 202 ? -6.199 -5.52 13.672 1 97.12 202 ILE A O 1
ATOM 1601 N N . LEU A 1 203 ? -6.926 -6.098 11.641 1 97 203 LEU A N 1
ATOM 1602 C CA . LEU A 1 203 ? -6.609 -4.797 11.055 1 97 203 LEU A CA 1
ATOM 1603 C C . LEU A 1 203 ? -7.586 -3.73 11.531 1 97 203 LEU A C 1
ATOM 1605 O O . LEU A 1 203 ? -7.203 -2.576 11.734 1 97 203 LEU A O 1
ATOM 1609 N N . PHE A 1 204 ? -8.797 -4.094 11.727 1 95.81 204 PHE A N 1
ATOM 1610 C CA . PHE A 1 204 ? -9.812 -3.109 12.07 1 95.81 204 PHE A CA 1
ATOM 1611 C C . PHE A 1 204 ? -9.516 -2.471 13.422 1 95.81 204 PHE A C 1
ATOM 1613 O O . PHE A 1 204 ? -9.422 -1.245 13.523 1 95.81 204 PHE A O 1
ATOM 1620 N N . PRO A 1 205 ? -9.328 -3.246 14.461 1 93.62 205 PRO A N 1
ATOM 1621 C CA . PRO A 1 205 ? -8.977 -2.631 15.742 1 93.62 205 PRO A CA 1
ATOM 1622 C C . PRO A 1 205 ? -7.676 -1.834 15.68 1 93.62 205 PRO A C 1
ATOM 1624 O O . PRO A 1 205 ? -7.531 -0.823 16.375 1 93.62 205 PRO A O 1
ATOM 1627 N N . SER A 1 206 ? -6.742 -2.33 14.875 1 90.88 206 SER A N 1
ATOM 1628 C CA . SER A 1 206 ? -5.473 -1.625 14.727 1 90.88 206 SER A CA 1
ATOM 1629 C C . SER A 1 206 ? -5.68 -0.246 14.109 1 90.88 206 SER A C 1
ATOM 1631 O O . SER A 1 206 ? -5.051 0.728 14.523 1 90.88 206 SER A O 1
ATOM 1633 N N . THR A 1 207 ? -6.52 -0.196 13.164 1 89.19 207 THR A N 1
ATOM 1634 C CA . THR A 1 207 ? -6.809 1.073 12.5 1 89.19 207 THR A CA 1
ATOM 1635 C C . THR A 1 207 ? -7.566 2.01 13.445 1 89.19 207 THR A C 1
ATOM 1637 O O . THR A 1 207 ? -7.352 3.223 13.422 1 89.19 207 THR A O 1
ATOM 1640 N N . LEU A 1 208 ? -8.477 1.495 14.289 1 88.81 208 LEU A N 1
ATOM 1641 C CA . LEU A 1 208 ? -9.195 2.293 15.281 1 88.81 208 LEU A CA 1
ATOM 1642 C C . LEU A 1 208 ? -8.227 2.9 16.297 1 88.81 208 LEU A C 1
ATOM 1644 O O . LEU A 1 208 ? -8.391 4.051 16.703 1 88.81 208 LEU A O 1
ATOM 1648 N N . ALA A 1 209 ? -7.293 2.113 16.594 1 84.94 209 ALA A N 1
ATOM 1649 C CA . ALA A 1 209 ? -6.27 2.607 17.516 1 84.94 209 ALA A CA 1
ATOM 1650 C C . ALA A 1 209 ? -5.48 3.752 16.875 1 84.94 209 ALA A C 1
ATOM 1652 O O . ALA A 1 209 ? -5.176 4.742 17.547 1 84.94 209 ALA A O 1
ATOM 1653 N N . ALA A 1 210 ? -5.195 3.615 15.641 1 82.88 210 ALA A N 1
ATOM 1654 C CA . ALA A 1 210 ? -4.477 4.66 14.914 1 82.88 210 ALA A CA 1
ATOM 1655 C C . ALA A 1 210 ? -5.301 5.941 14.844 1 82.88 210 ALA A C 1
ATOM 1657 O O . ALA A 1 210 ? -4.77 7.039 15.031 1 82.88 210 ALA A O 1
ATOM 1658 N N . ARG A 1 211 ? -6.547 5.824 14.641 1 82.69 211 ARG A N 1
ATOM 1659 C CA . ARG A 1 211 ? -7.441 6.973 14.539 1 82.69 211 ARG A CA 1
ATOM 1660 C C . ARG A 1 211 ? -7.574 7.688 15.883 1 82.69 211 ARG A C 1
ATOM 1662 O O . ARG A 1 211 ? -7.633 8.922 15.93 1 82.69 211 ARG A O 1
ATOM 1669 N N . ARG A 1 212 ? -7.637 6.965 16.891 1 83.19 212 ARG A N 1
ATOM 1670 C CA . ARG A 1 212 ? -7.742 7.547 18.219 1 83.19 212 ARG A CA 1
ATOM 1671 C C . ARG A 1 212 ? -6.488 8.344 18.578 1 83.19 212 ARG A C 1
ATOM 1673 O O . ARG A 1 212 ? -6.578 9.406 19.188 1 83.19 212 ARG A O 1
ATOM 1680 N N . LEU A 1 213 ? -5.453 7.836 18.094 1 79.94 213 LEU A N 1
ATOM 1681 C CA . LEU A 1 213 ? -4.191 8.539 18.312 1 79.94 213 LEU A CA 1
ATOM 1682 C C . LEU A 1 213 ? -4.148 9.836 17.516 1 79.94 213 LEU A C 1
ATOM 1684 O O . LEU A 1 213 ? -3.615 10.844 18 1 79.94 213 LEU A O 1
ATOM 1688 N N . GLU A 1 214 ? -4.699 9.789 16.375 1 76.62 214 GLU A N 1
ATOM 1689 C CA . GLU A 1 214 ? -4.758 10.984 15.531 1 76.62 214 GLU A CA 1
ATOM 1690 C C . GLU A 1 214 ? -5.637 12.062 16.156 1 76.62 214 GLU A C 1
ATOM 1692 O O . GLU A 1 214 ? -5.285 13.242 16.141 1 76.62 214 GLU A O 1
ATOM 1697 N N . ARG A 1 215 ? -6.746 11.758 16.766 1 73.56 215 ARG A N 1
ATOM 1698 C CA . ARG A 1 215 ? -7.695 12.695 17.359 1 73.56 215 ARG A CA 1
ATOM 1699 C C . ARG A 1 215 ? -7.137 13.305 18.641 1 73.56 215 ARG A C 1
ATOM 1701 O O . ARG A 1 215 ? -7.352 14.484 18.922 1 73.56 215 ARG A O 1
ATOM 1708 N N . GLY A 1 216 ? -6.488 12.484 19.312 1 67.44 216 GLY A N 1
ATOM 1709 C CA . GLY A 1 216 ? -5.906 12.984 20.547 1 67.44 216 GLY A CA 1
ATOM 1710 C C . GLY A 1 216 ? -4.809 14.008 20.312 1 67.44 216 GLY A C 1
ATOM 1711 O O . GLY A 1 216 ? -4.602 14.906 21.141 1 67.44 216 GLY A O 1
ATOM 1712 N N . LEU A 1 217 ? -4.301 13.898 19.25 1 62.78 217 LEU A N 1
ATOM 1713 C CA . LEU A 1 217 ? -3.199 14.805 18.922 1 62.78 217 LEU A CA 1
ATOM 1714 C C . LEU A 1 217 ? -3.721 16.125 18.359 1 62.78 217 LEU A C 1
ATOM 1716 O O . LEU A 1 217 ? -3.082 17.156 18.516 1 62.78 217 LEU A O 1
ATOM 1720 N N . THR A 1 218 ? -4.82 16.125 17.625 1 56.38 218 THR A N 1
ATOM 1721 C CA . THR A 1 218 ? -5.422 17.328 17.094 1 56.38 218 THR A CA 1
ATOM 1722 C C . THR A 1 218 ? -6.027 18.172 18.203 1 56.38 218 THR A C 1
ATOM 1724 O O . THR A 1 218 ? -6.012 19.406 18.141 1 56.38 218 THR A O 1
ATOM 1727 N N . TYR A 1 219 ? -6.613 17.578 19.203 1 46.09 219 TYR A N 1
ATOM 1728 C CA . TYR A 1 219 ? -7.207 18.312 20.328 1 46.09 219 TYR A CA 1
ATOM 1729 C C . TYR A 1 219 ? -6.145 19.078 21.094 1 46.09 219 TYR A C 1
ATOM 1731 O O . TYR A 1 219 ? -6.43 20.109 21.703 1 46.09 219 TYR A O 1
ATOM 1739 N N . ASP A 1 220 ? -4.965 18.578 20.953 1 47.47 220 ASP A N 1
ATOM 1740 C CA . ASP A 1 220 ? -3.967 19.312 21.719 1 47.47 220 ASP A CA 1
ATOM 1741 C C . ASP A 1 220 ? -3.496 20.562 20.969 1 47.47 220 ASP A C 1
ATOM 1743 O O . ASP A 1 220 ? -2.83 21.422 21.547 1 47.47 220 ASP A O 1
ATOM 1747 N N . LYS A 1 221 ? -3.75 20.688 19.703 1 46.31 221 LYS A N 1
ATOM 1748 C CA . LYS A 1 221 ? -3.34 21.891 18.969 1 46.31 221 LYS A CA 1
ATOM 1749 C C . LYS A 1 221 ? -4.312 23.047 19.219 1 46.31 221 LYS A C 1
ATOM 1751 O O . LYS A 1 221 ? -4.082 24.156 18.766 1 46.31 221 LYS A O 1
ATOM 1756 N N . VAL A 1 222 ? -5.496 22.922 19.781 1 40.25 222 VAL A N 1
ATOM 1757 C CA . VAL A 1 222 ? -6.289 24.109 20.094 1 40.25 222 VAL A CA 1
ATOM 1758 C C . VAL A 1 222 ? -5.848 24.688 21.438 1 40.25 222 VAL A C 1
ATOM 1760 O O . VAL A 1 222 ? -5.711 23.953 22.422 1 40.25 222 VAL A O 1
ATOM 1763 N N . MET B 1 1 ? 29.625 -19.281 -9.969 1 51.47 1 MET B N 1
ATOM 1764 C CA . MET B 1 1 ? 29.391 -19.234 -11.406 1 51.47 1 MET B CA 1
ATOM 1765 C C . MET B 1 1 ? 29.266 -17.781 -11.883 1 51.47 1 MET B C 1
ATOM 1767 O O . MET B 1 1 ? 28.672 -16.953 -11.195 1 51.47 1 MET B O 1
ATOM 1771 N N . ASN B 1 2 ? 30.188 -17.25 -12.672 1 65.31 2 ASN B N 1
ATOM 1772 C CA . ASN B 1 2 ? 30.266 -15.906 -13.234 1 65.31 2 ASN B CA 1
ATOM 1773 C C . ASN B 1 2 ? 29.016 -15.555 -14.047 1 65.31 2 ASN B C 1
ATOM 1775 O O . ASN B 1 2 ? 28.859 -16.031 -15.172 1 65.31 2 ASN B O 1
ATOM 1779 N N . TYR B 1 3 ? 27.969 -15.227 -13.383 1 76.62 3 TYR B N 1
ATOM 1780 C CA . TYR B 1 3 ? 26.75 -14.82 -14.086 1 76.62 3 TYR B CA 1
ATOM 1781 C C . TYR B 1 3 ? 27.062 -13.75 -15.133 1 76.62 3 TYR B C 1
ATOM 1783 O O . TYR B 1 3 ? 27.828 -12.82 -14.867 1 76.62 3 TYR B O 1
ATOM 1791 N N . VAL B 1 4 ? 26.812 -14.016 -16.422 1 79.38 4 VAL B N 1
ATOM 1792 C CA . VAL B 1 4 ? 27 -13.039 -17.5 1 79.38 4 VAL B CA 1
ATOM 1793 C C . VAL B 1 4 ? 25.688 -12.289 -17.734 1 79.38 4 VAL B C 1
ATOM 1795 O O . VAL B 1 4 ? 24.703 -12.867 -18.203 1 79.38 4 VAL B O 1
ATOM 1798 N N . TRP B 1 5 ? 25.734 -11.078 -17.391 1 80.25 5 TRP B N 1
ATOM 1799 C CA . TRP B 1 5 ? 24.578 -10.211 -17.578 1 80.25 5 TRP B CA 1
ATOM 1800 C C . TRP B 1 5 ? 24.391 -9.875 -19.062 1 80.25 5 TRP B C 1
ATOM 1802 O O . TRP B 1 5 ? 25.359 -9.578 -19.766 1 80.25 5 TRP B O 1
ATOM 1812 N N . ASP B 1 6 ? 23.188 -10.117 -19.609 1 83.06 6 ASP B N 1
ATOM 1813 C CA . ASP B 1 6 ? 22.906 -9.781 -21 1 83.06 6 ASP B CA 1
ATOM 1814 C C . ASP B 1 6 ? 21.516 -9.172 -21.141 1 83.06 6 ASP B C 1
ATOM 1816 O O . ASP B 1 6 ? 20.531 -9.891 -21.359 1 83.06 6 ASP B O 1
ATOM 1820 N N . PHE B 1 7 ? 21.484 -7.883 -21.109 1 84.62 7 PHE B N 1
ATOM 1821 C CA . PHE B 1 7 ? 20.219 -7.168 -21.25 1 84.62 7 PHE B CA 1
ATOM 1822 C C . PHE B 1 7 ? 19.766 -7.145 -22.703 1 84.62 7 PHE B C 1
ATOM 1824 O O . PHE B 1 7 ? 18.578 -6.934 -22.984 1 84.62 7 PHE B O 1
ATOM 1831 N N . GLY B 1 8 ? 20.641 -7.375 -23.578 1 83.31 8 GLY B N 1
ATOM 1832 C CA . GLY B 1 8 ? 20.344 -7.367 -25 1 83.31 8 GLY B CA 1
ATOM 1833 C C . GLY B 1 8 ? 19.359 -8.438 -25.406 1 83.31 8 GLY B C 1
ATOM 1834 O O . GLY B 1 8 ? 18.531 -8.219 -26.297 1 83.31 8 GLY B O 1
ATOM 1835 N N . ILE B 1 9 ? 19.344 -9.508 -24.797 1 81.12 9 ILE B N 1
ATOM 1836 C CA . ILE B 1 9 ? 18.469 -10.625 -25.109 1 81.12 9 ILE B CA 1
ATOM 1837 C C . ILE B 1 9 ? 17.016 -10.234 -24.859 1 81.12 9 ILE B C 1
ATOM 1839 O O . ILE B 1 9 ? 16.109 -10.75 -25.5 1 81.12 9 ILE B O 1
ATOM 1843 N N . LEU B 1 10 ? 16.859 -9.281 -24.016 1 87.12 10 LEU B N 1
ATOM 1844 C CA . LEU B 1 10 ? 15.508 -8.898 -23.641 1 87.12 10 LEU B CA 1
ATOM 1845 C C . LEU B 1 10 ? 14.875 -8 -24.703 1 87.12 10 LEU B C 1
ATOM 1847 O O . LEU B 1 10 ? 13.672 -7.738 -24.672 1 87.12 10 LEU B O 1
ATOM 1851 N N . ALA B 1 11 ? 15.727 -7.547 -25.625 1 88.56 11 ALA B N 1
ATOM 1852 C CA . ALA B 1 11 ? 15.195 -6.742 -26.719 1 88.56 11 ALA B CA 1
ATOM 1853 C C . ALA B 1 11 ? 14.133 -7.516 -27.5 1 88.56 11 ALA B C 1
ATOM 1855 O O . ALA B 1 11 ? 13.172 -6.926 -28 1 88.56 11 ALA B O 1
ATOM 1856 N N . LYS B 1 12 ? 14.297 -8.812 -27.609 1 90.62 12 LYS B N 1
ATOM 1857 C CA . LYS B 1 12 ? 13.352 -9.664 -28.328 1 90.62 12 LYS B CA 1
ATOM 1858 C C . LYS B 1 12 ? 12.008 -9.711 -27.609 1 90.62 12 LYS B C 1
ATOM 1860 O O . LYS B 1 12 ? 10.977 -10.031 -28.219 1 90.62 12 LYS B O 1
ATOM 1865 N N . TYR B 1 13 ? 12.016 -9.414 -26.344 1 93.75 13 TYR B N 1
ATOM 1866 C CA . TYR B 1 13 ? 10.797 -9.477 -25.547 1 93.75 13 TYR B CA 1
ATOM 1867 C C . TYR B 1 13 ? 10.25 -8.086 -25.266 1 93.75 13 TYR B C 1
ATOM 1869 O O . TYR B 1 13 ? 9.367 -7.91 -24.422 1 93.75 13 TYR B O 1
ATOM 1877 N N . SER B 1 14 ? 10.812 -7.102 -25.984 1 93.88 14 SER B N 1
ATOM 1878 C CA . SER B 1 14 ? 10.438 -5.711 -25.75 1 93.88 14 SER B CA 1
ATOM 1879 C C . SER B 1 14 ? 8.93 -5.516 -25.906 1 93.88 14 SER B C 1
ATOM 1881 O O . SER B 1 14 ? 8.32 -4.734 -25.172 1 93.88 14 SER B O 1
ATOM 1883 N N . HIS B 1 15 ? 8.328 -6.234 -26.812 1 94.88 15 HIS B N 1
ATOM 1884 C CA . HIS B 1 15 ? 6.898 -6.102 -27.047 1 94.88 15 HIS B CA 1
ATOM 1885 C C . HIS B 1 15 ? 6.094 -6.496 -25.812 1 94.88 15 HIS B C 1
ATOM 1887 O O . HIS B 1 15 ? 5.078 -5.867 -25.5 1 94.88 15 HIS B O 1
ATOM 1893 N N . LEU B 1 16 ? 6.508 -7.469 -25.047 1 95.5 16 LEU B N 1
ATOM 1894 C CA . LEU B 1 16 ? 5.805 -7.926 -23.859 1 95.5 16 LEU B CA 1
ATOM 1895 C C . LEU B 1 16 ? 5.934 -6.914 -22.719 1 95.5 16 LEU B C 1
ATOM 1897 O O . LEU B 1 16 ? 5.004 -6.734 -21.938 1 95.5 16 LEU B O 1
ATOM 1901 N N . PHE B 1 17 ? 7.105 -6.223 -22.656 1 96.94 17 PHE B N 1
ATOM 1902 C CA . PHE B 1 17 ? 7.262 -5.16 -21.672 1 96.94 17 PHE B CA 1
ATOM 1903 C C . PHE B 1 17 ? 6.348 -3.984 -21.984 1 96.94 17 PHE B C 1
ATOM 1905 O O . PHE B 1 17 ? 5.699 -3.436 -21.094 1 96.94 17 PHE B O 1
ATOM 1912 N N . TRP B 1 18 ? 6.254 -3.66 -23.266 1 96.94 18 TRP B N 1
ATOM 1913 C CA . TRP B 1 18 ? 5.406 -2.547 -23.688 1 96.94 18 TRP B CA 1
ATOM 1914 C C . TRP B 1 18 ? 3.932 -2.883 -23.469 1 96.94 18 TRP B C 1
ATOM 1916 O O . TRP B 1 18 ? 3.146 -2.031 -23.047 1 96.94 18 TRP B O 1
ATOM 1926 N N . LEU B 1 19 ? 3.582 -4.113 -23.812 1 97.25 19 LEU B N 1
ATOM 1927 C CA . LEU B 1 19 ? 2.213 -4.562 -23.594 1 97.25 19 LEU B CA 1
ATOM 1928 C C . LEU B 1 19 ? 1.859 -4.527 -22.109 1 97.25 19 LEU B C 1
ATOM 1930 O O . LEU B 1 19 ? 0.784 -4.055 -21.734 1 97.25 19 LEU B O 1
ATOM 1934 N N . GLY B 1 20 ? 2.738 -5.059 -21.266 1 98.25 20 GLY B N 1
ATOM 1935 C CA . GLY B 1 20 ? 2.545 -5.023 -19.828 1 98.25 20 GLY B CA 1
ATOM 1936 C C . GLY B 1 20 ? 2.432 -3.615 -19.281 1 98.25 20 GLY B C 1
ATOM 1937 O O . G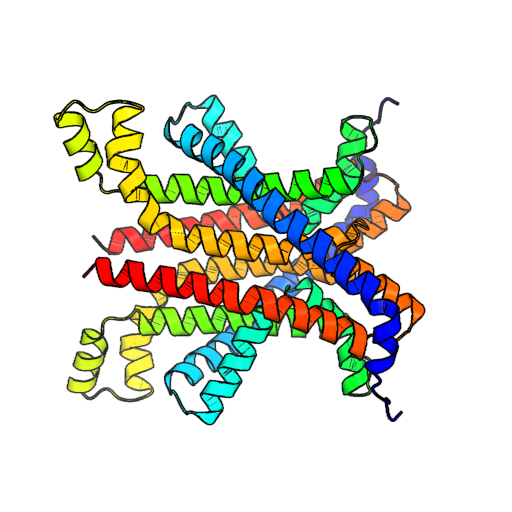LY B 1 20 ? 1.572 -3.34 -18.438 1 98.25 20 GLY B O 1
ATOM 1938 N N . LEU B 1 21 ? 3.328 -2.73 -19.781 1 98.19 21 LEU B N 1
ATOM 1939 C CA . LEU B 1 21 ? 3.291 -1.331 -19.359 1 98.19 21 LEU B CA 1
ATOM 1940 C C . LEU B 1 21 ? 1.971 -0.681 -19.766 1 98.19 21 LEU B C 1
ATOM 1942 O O . LEU B 1 21 ? 1.391 0.086 -19 1 98.19 21 LEU B O 1
ATOM 1946 N N . GLY B 1 22 ? 1.516 -0.985 -20.969 1 98.31 22 GLY B N 1
ATOM 1947 C CA . GLY B 1 22 ? 0.236 -0.473 -21.438 1 98.31 22 GLY B CA 1
ATOM 1948 C C . GLY B 1 22 ? -0.923 -0.863 -20.531 1 98.31 22 GLY B C 1
ATOM 1949 O O . GLY B 1 22 ? -1.743 -0.018 -20.172 1 98.31 22 GLY B O 1
ATOM 1950 N N . TRP B 1 23 ? -1.038 -2.107 -20.172 1 98.25 23 TRP B N 1
ATOM 1951 C CA . TRP B 1 23 ? -2.092 -2.586 -19.297 1 98.25 23 TRP B CA 1
ATOM 1952 C C . TRP B 1 23 ? -1.957 -1.968 -17.906 1 98.25 23 TRP B C 1
ATOM 1954 O O . TRP B 1 23 ? -2.955 -1.582 -17.297 1 98.25 23 TRP B O 1
ATOM 1964 N N . THR B 1 24 ? -0.706 -1.896 -17.391 1 98.62 24 THR B N 1
ATOM 1965 C CA . THR B 1 24 ? -0.454 -1.27 -16.094 1 98.62 24 THR B CA 1
ATOM 1966 C C . THR B 1 24 ? -0.974 0.165 -16.078 1 98.62 24 THR B C 1
ATOM 1968 O O . THR B 1 24 ? -1.677 0.565 -15.148 1 98.62 24 THR B O 1
ATOM 1971 N N . VAL B 1 25 ? -0.683 0.929 -17.125 1 98.25 25 VAL B N 1
ATOM 1972 C CA . VAL B 1 25 ? -1.11 2.32 -17.219 1 98.25 25 VAL B CA 1
ATOM 1973 C C . VAL B 1 25 ? -2.627 2.387 -17.375 1 98.25 25 VAL B C 1
ATOM 1975 O O . VAL B 1 25 ? -3.287 3.209 -16.734 1 98.25 25 VAL B O 1
ATOM 1978 N N . ALA B 1 26 ? -3.176 1.519 -18.188 1 98.5 26 ALA B N 1
ATOM 1979 C CA . ALA B 1 26 ? -4.621 1.481 -18.406 1 98.5 26 ALA B CA 1
ATOM 1980 C C . ALA B 1 26 ? -5.359 1.184 -17.109 1 98.5 26 ALA B C 1
ATOM 1982 O O . ALA B 1 26 ? -6.348 1.848 -16.781 1 98.5 26 ALA B O 1
ATOM 1983 N N . TYR B 1 27 ? -4.922 0.204 -16.359 1 98.62 27 TYR B N 1
ATOM 1984 C CA . TYR B 1 27 ? -5.527 -0.123 -15.07 1 98.62 27 TYR B CA 1
ATOM 1985 C C . TYR B 1 27 ? -5.383 1.034 -14.086 1 98.62 27 TYR B C 1
ATOM 1987 O O . TYR B 1 27 ? -6.312 1.332 -13.328 1 98.62 27 TYR B O 1
ATOM 1995 N N . THR B 1 28 ? -4.215 1.633 -14.094 1 98.56 28 THR B N 1
ATOM 1996 C CA . THR B 1 28 ? -3.979 2.756 -13.188 1 98.56 28 THR B CA 1
ATOM 1997 C C . THR B 1 28 ? -4.969 3.887 -13.461 1 98.56 28 THR B C 1
ATOM 1999 O O . THR B 1 28 ? -5.715 4.293 -12.57 1 98.56 28 THR B O 1
ATOM 2002 N N . ILE B 1 29 ? -5 4.363 -14.703 1 98.44 29 ILE B N 1
ATOM 2003 C CA . ILE B 1 29 ? -5.852 5.488 -15.07 1 98.44 29 ILE B CA 1
ATOM 2004 C C . ILE B 1 29 ? -7.32 5.109 -14.891 1 98.44 29 ILE B C 1
ATOM 2006 O O . ILE B 1 29 ? -8.094 5.859 -14.289 1 98.44 29 ILE B O 1
ATOM 2010 N N . GLY B 1 30 ? -7.695 3.965 -15.352 1 98.69 30 GLY B N 1
ATOM 2011 C CA . GLY B 1 30 ? -9.078 3.51 -15.242 1 98.69 30 GLY B CA 1
ATOM 2012 C C . GLY B 1 30 ? -9.555 3.395 -13.812 1 98.69 30 GLY B C 1
ATOM 2013 O O . GLY B 1 30 ? -10.656 3.842 -13.477 1 98.69 30 GLY B O 1
ATOM 2014 N N . THR B 1 31 ? -8.758 2.855 -12.945 1 98.75 31 THR B N 1
ATOM 2015 C CA . THR B 1 31 ? -9.211 2.605 -11.586 1 98.75 31 THR B CA 1
ATOM 2016 C C . THR B 1 31 ? -9.109 3.873 -10.742 1 98.75 31 THR B C 1
ATOM 2018 O O . THR B 1 31 ? -9.805 4.016 -9.734 1 98.75 31 THR B O 1
ATOM 2021 N N . ILE B 1 32 ? -8.18 4.801 -11.125 1 98.62 32 ILE B N 1
ATOM 2022 C CA . ILE B 1 32 ? -8.18 6.109 -10.484 1 98.62 32 ILE B CA 1
ATOM 2023 C C . ILE B 1 32 ? -9.484 6.84 -10.797 1 98.62 32 ILE B C 1
ATOM 2025 O O . ILE B 1 32 ? -10.133 7.387 -9.898 1 98.62 32 ILE B O 1
ATOM 2029 N N . ILE B 1 33 ? -9.898 6.777 -12.039 1 98.81 33 ILE B N 1
ATOM 2030 C CA . ILE B 1 33 ? -11.125 7.453 -12.469 1 98.81 33 ILE B CA 1
ATOM 2031 C C . ILE B 1 33 ? -12.328 6.812 -11.797 1 98.81 33 ILE B C 1
ATOM 2033 O O . ILE B 1 33 ? -13.141 7.504 -11.164 1 98.81 33 ILE B O 1
ATOM 2037 N N . LEU B 1 34 ? -12.453 5.52 -11.891 1 98.88 34 LEU B N 1
ATOM 2038 C CA . LEU B 1 34 ? -13.586 4.816 -11.305 1 98.88 34 LEU B CA 1
ATOM 2039 C C . LEU B 1 34 ? -13.578 4.938 -9.789 1 98.88 34 LEU B C 1
ATOM 2041 O O . LEU B 1 34 ? -14.625 5.148 -9.172 1 98.88 34 LEU B O 1
ATOM 2045 N N . GLY B 1 35 ? -12.406 4.75 -9.195 1 98.81 35 GLY B N 1
ATOM 2046 C CA . GLY B 1 35 ? -12.281 4.922 -7.754 1 98.81 35 GLY B CA 1
ATOM 2047 C C . GLY B 1 35 ? -12.648 6.32 -7.289 1 98.81 35 GLY B C 1
ATOM 2048 O O . GLY B 1 35 ? -13.273 6.488 -6.242 1 98.81 35 GLY B O 1
ATOM 2049 N N . THR B 1 36 ? -12.203 7.301 -8.07 1 98.69 36 THR B N 1
ATOM 2050 C CA . THR B 1 36 ? -12.531 8.688 -7.75 1 98.69 36 THR B CA 1
ATOM 2051 C C . THR B 1 36 ? -14.047 8.898 -7.781 1 98.69 36 THR B C 1
ATOM 2053 O O . THR B 1 36 ? -14.602 9.562 -6.902 1 98.69 36 THR B O 1
ATOM 2056 N N . LEU B 1 37 ? -14.664 8.383 -8.781 1 98.69 37 LEU B N 1
ATOM 2057 C CA . LEU B 1 37 ? -16.125 8.484 -8.891 1 98.69 37 LEU B CA 1
ATOM 2058 C C . LEU B 1 37 ? -16.797 7.832 -7.695 1 98.69 37 LEU B C 1
ATOM 2060 O O . LEU B 1 37 ? -17.688 8.43 -7.074 1 98.69 37 LEU B O 1
ATOM 2064 N N . ILE B 1 38 ? -16.375 6.648 -7.32 1 98.75 38 ILE B N 1
ATOM 2065 C CA . ILE B 1 38 ? -16.922 5.941 -6.164 1 98.75 38 ILE B CA 1
ATOM 2066 C C . ILE B 1 38 ? -16.641 6.742 -4.895 1 98.75 38 ILE B C 1
ATOM 2068 O O . ILE B 1 38 ? -17.547 6.934 -4.066 1 98.75 38 ILE B O 1
ATOM 2072 N N . GLY B 1 39 ? -15.398 7.188 -4.777 1 98.56 39 GLY B N 1
ATOM 2073 C CA . GLY B 1 39 ? -14.992 7.953 -3.609 1 98.56 39 GLY B CA 1
ATOM 2074 C C . GLY B 1 39 ? -15.789 9.234 -3.438 1 98.56 39 GLY B C 1
ATOM 2075 O O . GLY B 1 39 ? -16.141 9.609 -2.316 1 98.56 39 GLY B O 1
ATOM 2076 N N . LEU B 1 40 ? -16.031 9.922 -4.551 1 96.75 40 LEU B N 1
ATOM 2077 C CA . LEU B 1 40 ? -16.812 11.156 -4.508 1 96.75 40 LEU B CA 1
ATOM 2078 C C . LEU B 1 40 ? -18.25 10.875 -4.066 1 96.75 40 LEU B C 1
ATOM 2080 O O . LEU B 1 40 ? -18.781 11.562 -3.193 1 96.75 40 LEU B O 1
ATOM 2084 N N . ILE B 1 41 ? -18.859 9.875 -4.613 1 97.38 41 ILE B 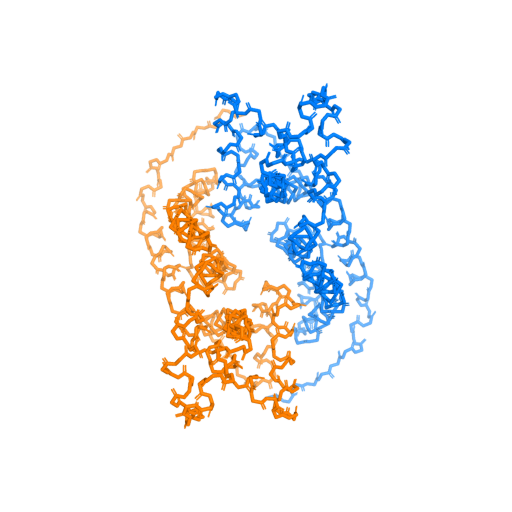N 1
ATOM 2085 C CA . ILE B 1 41 ? -20.234 9.531 -4.309 1 97.38 41 ILE B CA 1
ATOM 2086 C C . ILE B 1 41 ? -20.344 9.07 -2.855 1 97.38 41 ILE B C 1
ATOM 2088 O O . ILE B 1 41 ? -21.172 9.586 -2.096 1 97.38 41 ILE B O 1
ATOM 2092 N N . VAL B 1 42 ? -19.5 8.18 -2.457 1 98.12 42 VAL B N 1
ATOM 2093 C CA . VAL B 1 42 ? -19.547 7.609 -1.113 1 98.12 42 VAL B CA 1
ATOM 2094 C C . VAL B 1 42 ? -19.141 8.672 -0.09 1 98.12 42 VAL B C 1
ATOM 2096 O O . VAL B 1 42 ? -19.766 8.797 0.964 1 98.12 42 VAL B O 1
ATOM 2099 N N . GLY B 1 43 ? -18.047 9.445 -0.387 1 96.62 43 GLY B N 1
ATOM 2100 C CA . GLY B 1 43 ? -17.609 10.5 0.512 1 96.62 43 GLY B CA 1
ATOM 2101 C C . GLY B 1 43 ? -18.672 11.555 0.765 1 96.62 43 GLY B C 1
ATOM 2102 O O . GLY B 1 43 ? -18.906 11.961 1.908 1 96.62 43 GLY B O 1
ATOM 2103 N N . MET B 1 44 ? -19.359 11.945 -0.241 1 93.38 44 MET B N 1
ATOM 2104 C CA . MET B 1 44 ? -20.422 12.945 -0.115 1 93.38 44 MET B CA 1
ATOM 2105 C C . MET B 1 44 ? -21.625 12.367 0.623 1 93.38 44 MET B C 1
ATOM 2107 O O . MET B 1 44 ? -22.266 13.062 1.422 1 93.38 44 MET B O 1
ATOM 2111 N N . ALA B 1 45 ? -21.938 11.133 0.283 1 95.44 45 ALA B N 1
ATOM 2112 C CA . ALA B 1 45 ? -23.078 10.484 0.947 1 95.44 45 ALA B CA 1
ATOM 2113 C C . ALA B 1 45 ? -22.828 10.375 2.451 1 95.44 45 ALA B C 1
ATOM 2115 O O . ALA B 1 45 ? -23.766 10.508 3.244 1 95.44 45 ALA B O 1
ATOM 2116 N N . ARG B 1 46 ? -21.641 10.164 2.816 1 95.44 46 ARG B N 1
ATOM 2117 C CA . ARG B 1 46 ? -21.297 10.023 4.227 1 95.44 46 ARG B CA 1
ATOM 2118 C C . ARG B 1 46 ? -21.484 11.336 4.969 1 95.44 46 ARG B C 1
ATOM 2120 O O . ARG B 1 46 ? -21.672 11.352 6.188 1 95.44 46 ARG B O 1
ATOM 2127 N N . LEU B 1 47 ? -21.422 12.445 4.297 1 91 47 LEU B N 1
ATOM 2128 C CA . LEU B 1 47 ? -21.578 13.758 4.918 1 91 47 LEU B CA 1
ATOM 2129 C C . LEU B 1 47 ? -23.016 14 5.348 1 91 47 LEU B C 1
ATOM 2131 O O . LEU B 1 47 ? -23.281 14.805 6.242 1 91 47 LEU B O 1
ATOM 2135 N N . ARG B 1 48 ? -23.969 13.344 4.738 1 88.81 48 ARG B N 1
ATOM 2136 C CA . ARG B 1 48 ? -25.375 13.508 5.055 1 88.81 48 ARG B CA 1
ATOM 2137 C C . ARG B 1 48 ? -25.734 12.781 6.344 1 88.81 48 ARG B C 1
ATOM 2139 O O . ARG B 1 48 ? -26.766 13.086 6.965 1 88.81 48 ARG B O 1
ATOM 2146 N N . ARG B 1 49 ? -25.094 11.742 6.715 1 87.88 49 ARG B N 1
ATOM 2147 C CA . ARG B 1 49 ? -25.203 11.023 7.98 1 87.88 49 ARG B CA 1
ATOM 2148 C C . ARG B 1 49 ? -26.578 10.375 8.117 1 87.88 49 ARG B C 1
ATOM 2150 O O . ARG B 1 49 ? -27.172 10.414 9.195 1 87.88 49 ARG B O 1
ATOM 2157 N N . VAL B 1 50 ? -27.141 9.898 7.062 1 90.12 50 VAL B N 1
ATOM 2158 C CA . VAL B 1 50 ? -28.359 9.102 7.156 1 90.12 50 VAL B CA 1
ATOM 2159 C C . VAL B 1 50 ? -28.031 7.746 7.785 1 90.12 50 VAL B C 1
ATOM 2161 O O . VAL B 1 50 ? -27.25 6.973 7.238 1 90.12 50 VAL B O 1
ATOM 2164 N N . PRO B 1 51 ? -28.594 7.461 8.844 1 91.25 51 PRO B N 1
ATOM 2165 C CA . PRO B 1 51 ? -28.109 6.387 9.711 1 91.25 51 PRO B CA 1
ATOM 2166 C C . PRO B 1 51 ? -27.922 5.066 8.969 1 91.25 51 PRO B C 1
ATOM 2168 O O . PRO B 1 51 ? -26.828 4.52 8.945 1 91.25 51 PRO B O 1
ATOM 2171 N N . VAL B 1 52 ? -28.953 4.492 8.375 1 92 52 VAL B N 1
ATOM 2172 C CA . VAL B 1 52 ? -28.844 3.188 7.734 1 92 52 VAL B CA 1
ATOM 2173 C C . VAL B 1 52 ? -27.844 3.26 6.574 1 92 52 VAL B C 1
ATOM 2175 O O . VAL B 1 52 ? -27.016 2.371 6.41 1 92 52 VAL B O 1
ATOM 2178 N N . ILE B 1 53 ? -27.875 4.262 5.859 1 91.75 53 ILE B N 1
ATOM 2179 C CA . ILE B 1 53 ? -27 4.445 4.707 1 91.75 53 ILE B CA 1
ATOM 2180 C C . ILE B 1 53 ? -25.562 4.641 5.18 1 91.75 53 ILE B C 1
ATOM 2182 O O . ILE B 1 53 ? -24.625 4.07 4.605 1 91.75 53 ILE B O 1
ATOM 2186 N N . ASP B 1 54 ? -25.469 5.352 6.188 1 94.06 54 ASP B N 1
ATOM 2187 C CA . ASP B 1 54 ? -24.141 5.641 6.73 1 94.06 54 ASP B CA 1
ATOM 2188 C C . ASP B 1 54 ? -23.453 4.367 7.223 1 94.06 54 ASP B C 1
ATOM 2190 O O . ASP B 1 54 ? -22.266 4.168 6.988 1 94.06 54 ASP B O 1
ATOM 2194 N N . TRP B 1 55 ? -24.25 3.568 7.809 1 95.38 55 TRP B N 1
ATOM 2195 C CA . TRP B 1 55 ? -23.703 2.314 8.312 1 95.38 55 TRP B CA 1
ATOM 2196 C C . TRP B 1 55 ? -23.234 1.428 7.164 1 95.38 55 TRP B C 1
ATOM 2198 O O . TRP B 1 55 ? -22.188 0.775 7.262 1 95.38 55 TRP B O 1
ATOM 2208 N N . LEU B 1 56 ? -23.906 1.374 6.117 1 97 56 LEU B N 1
ATOM 2209 C CA . LEU B 1 56 ? -23.547 0.571 4.953 1 97 56 LEU B CA 1
ATOM 2210 C C . LEU B 1 56 ? -22.297 1.113 4.277 1 97 56 LEU B C 1
ATOM 2212 O O . LEU B 1 56 ? -21.438 0.343 3.828 1 97 56 LEU B O 1
ATOM 2216 N N . LEU B 1 57 ? -22.234 2.393 4.207 1 97.81 57 LEU B N 1
ATOM 2217 C CA . LEU B 1 57 ? -21.078 3.025 3.576 1 97.81 57 LEU B CA 1
ATOM 2218 C C . LEU B 1 57 ? -19.828 2.838 4.426 1 97.81 57 LEU B C 1
ATOM 2220 O O . LEU B 1 57 ? -18.734 2.604 3.889 1 97.81 57 LEU B O 1
ATOM 2224 N N . ILE B 1 58 ? -20.031 2.859 5.723 1 96.25 58 ILE B N 1
ATOM 2225 C CA . ILE B 1 58 ? -18.922 2.613 6.641 1 96.25 58 ILE B CA 1
ATOM 2226 C C . ILE B 1 58 ? -18.453 1.167 6.504 1 96.25 58 ILE B C 1
ATOM 2228 O O . ILE B 1 58 ? -17.25 0.899 6.48 1 96.25 58 ILE B O 1
ATOM 2232 N N . ALA B 1 59 ? -19.375 0.295 6.402 1 96.88 59 ALA B N 1
ATOM 2233 C CA . ALA B 1 59 ? -19.031 -1.116 6.227 1 96.88 59 ALA B CA 1
ATOM 2234 C C . ALA B 1 59 ? -18.219 -1.334 4.953 1 96.88 59 ALA B C 1
ATOM 2236 O O . ALA B 1 59 ? -17.234 -2.074 4.961 1 96.88 59 ALA B O 1
ATOM 2237 N N . TYR B 1 60 ? -18.719 -0.697 3.898 1 97.94 60 TYR B N 1
ATOM 2238 C CA . TYR B 1 60 ? -17.984 -0.754 2.639 1 97.94 60 TYR B CA 1
ATOM 2239 C C . TYR B 1 60 ? -16.562 -0.221 2.807 1 97.94 60 TYR B C 1
ATOM 2241 O O . TYR B 1 60 ? -15.594 -0.909 2.482 1 97.94 60 TYR B O 1
ATOM 2249 N N . ILE B 1 61 ? -16.406 0.931 3.371 1 98 61 ILE B N 1
ATOM 2250 C CA . ILE B 1 61 ? -15.117 1.61 3.506 1 98 61 ILE B CA 1
ATOM 2251 C C . ILE B 1 61 ? -14.188 0.786 4.395 1 98 61 ILE B C 1
ATOM 2253 O O . ILE B 1 61 ? -13.047 0.503 4.016 1 98 61 ILE B O 1
ATOM 2257 N N . GLU B 1 62 ? -14.695 0.332 5.516 1 96.62 62 GLU B N 1
ATOM 2258 C CA . GLU B 1 62 ? -13.867 -0.384 6.48 1 96.62 62 GLU B CA 1
ATOM 2259 C C . GLU B 1 62 ? -13.461 -1.758 5.953 1 96.62 62 GLU B C 1
ATOM 2261 O O . GLU B 1 62 ? -12.352 -2.229 6.215 1 96.62 62 GLU B O 1
ATOM 2266 N N . THR B 1 63 ? -14.312 -2.395 5.25 1 97.69 63 THR B N 1
ATOM 2267 C CA . THR B 1 63 ? -14 -3.701 4.68 1 97.69 63 THR B CA 1
ATOM 2268 C C . THR B 1 63 ? -12.836 -3.596 3.703 1 97.69 63 THR B C 1
ATOM 2270 O O . THR B 1 63 ? -11.898 -4.402 3.752 1 97.69 63 THR B O 1
ATOM 2273 N N . PHE B 1 64 ? -12.828 -2.598 2.873 1 98.25 64 PHE B N 1
ATOM 2274 C CA . PHE B 1 64 ? -11.812 -2.471 1.839 1 98.25 64 PHE B CA 1
ATOM 2275 C C . PHE B 1 64 ? -10.531 -1.873 2.412 1 98.25 64 PHE B C 1
ATOM 2277 O O . PHE B 1 64 ? -9.43 -2.186 1.949 1 98.25 64 PHE B O 1
ATOM 2284 N N . ARG B 1 65 ? -10.641 -1.071 3.426 1 96.88 65 ARG B N 1
ATOM 2285 C CA . ARG B 1 65 ? -9.461 -0.426 3.994 1 96.88 65 ARG B CA 1
ATOM 2286 C C . ARG B 1 65 ? -8.789 -1.325 5.027 1 96.88 65 ARG B C 1
ATOM 2288 O O . ARG B 1 65 ? -7.602 -1.169 5.316 1 96.88 65 ARG B O 1
ATOM 2295 N N . CYS B 1 66 ? -9.602 -2.314 5.594 1 97.19 66 CYS B N 1
ATOM 2296 C CA . CYS B 1 66 ? -9.062 -3.139 6.672 1 97.19 66 CYS B CA 1
ATOM 2297 C C . CYS B 1 66 ? -8.914 -4.586 6.227 1 97.19 66 CYS B C 1
ATOM 2299 O O . CYS B 1 66 ? -9.047 -5.508 7.035 1 97.19 66 CYS B O 1
ATOM 2301 N N . THR B 1 67 ? -8.703 -4.844 4.996 1 98.19 67 THR B N 1
ATOM 2302 C CA . THR B 1 67 ? -8.336 -6.121 4.395 1 98.19 67 THR B CA 1
ATOM 2303 C C . THR B 1 67 ? -7.238 -5.934 3.357 1 98.19 67 THR B C 1
ATOM 2305 O O . THR B 1 67 ? -7.301 -5.02 2.533 1 98.19 67 THR B O 1
ATOM 2308 N N . PRO B 1 68 ? -6.199 -6.781 3.447 1 98.5 68 PRO B N 1
ATOM 2309 C CA . PRO B 1 68 ? -5.156 -6.645 2.428 1 98.5 68 PRO B CA 1
ATOM 2310 C C . PRO B 1 68 ? -5.707 -6.73 1.007 1 98.5 68 PRO B C 1
ATOM 2312 O O . PRO B 1 68 ? -6.562 -7.57 0.721 1 98.5 68 PRO B O 1
ATOM 2315 N N . LEU B 1 69 ? -5.227 -5.855 0.185 1 98.69 69 LEU B N 1
ATOM 2316 C CA . LEU B 1 69 ? -5.719 -5.793 -1.188 1 98.69 69 LEU B CA 1
ATOM 2317 C C . LEU B 1 69 ? -5.512 -7.129 -1.896 1 98.69 69 LEU B C 1
ATOM 2319 O O . LEU B 1 69 ? -6.367 -7.559 -2.676 1 98.69 69 LEU B O 1
ATOM 2323 N N . LEU B 1 70 ? -4.383 -7.77 -1.643 1 98.69 70 LEU B N 1
ATOM 2324 C CA . LEU B 1 70 ? -4.137 -9.062 -2.264 1 98.69 70 LEU B CA 1
ATOM 2325 C C . LEU B 1 70 ? -5.25 -10.047 -1.928 1 98.69 70 LEU B C 1
ATOM 2327 O O . LEU B 1 70 ? -5.715 -10.789 -2.799 1 98.69 70 LEU B O 1
ATOM 2331 N N . VAL B 1 71 ? -5.699 -10.047 -0.712 1 98.62 71 VAL B N 1
ATOM 2332 C CA . VAL B 1 71 ? -6.762 -10.93 -0.256 1 98.62 71 VAL B CA 1
ATOM 2333 C C . VAL B 1 71 ? -8.062 -10.594 -0.975 1 98.62 71 VAL B C 1
ATOM 2335 O O . VAL B 1 71 ? -8.82 -11.484 -1.365 1 98.62 71 VAL B O 1
ATOM 2338 N N . GLN B 1 72 ? -8.305 -9.344 -1.178 1 98.62 72 GLN B N 1
ATOM 2339 C CA . GLN B 1 72 ? -9.5 -8.898 -1.88 1 98.62 72 GLN B CA 1
ATOM 2340 C C . GLN B 1 72 ? -9.477 -9.328 -3.344 1 98.62 72 GLN B C 1
ATOM 2342 O O . GLN B 1 72 ? -10.492 -9.758 -3.889 1 98.62 72 GLN B O 1
ATOM 2347 N N . ILE B 1 73 ? -8.344 -9.203 -3.945 1 98.56 73 ILE B N 1
ATOM 2348 C CA . ILE B 1 73 ? -8.203 -9.609 -5.336 1 98.56 73 ILE B CA 1
ATOM 2349 C C . ILE B 1 73 ? -8.484 -11.109 -5.465 1 98.56 73 ILE B C 1
ATOM 2351 O O . ILE B 1 73 ? -9.273 -11.523 -6.32 1 98.56 73 ILE B O 1
ATOM 2355 N N . ILE B 1 74 ? -7.91 -11.867 -4.574 1 98.12 74 ILE B N 1
ATOM 2356 C CA . ILE B 1 74 ? -8.07 -13.32 -4.594 1 98.12 74 ILE B CA 1
ATOM 2357 C C . ILE B 1 74 ? -9.531 -13.68 -4.332 1 98.12 74 ILE B C 1
ATOM 2359 O O . ILE B 1 74 ? -10.109 -14.516 -5.027 1 98.12 74 ILE B O 1
ATOM 2363 N N . TRP B 1 75 ? -10.102 -13.023 -3.396 1 97.94 75 TRP B N 1
ATOM 2364 C CA . TRP B 1 75 ? -11.484 -13.305 -3.035 1 97.94 75 TRP B CA 1
ATOM 2365 C C . TRP B 1 75 ? -12.422 -12.984 -4.191 1 97.94 75 TRP B C 1
ATOM 2367 O O . TRP B 1 75 ? -13.297 -13.789 -4.535 1 97.94 75 TRP B O 1
ATOM 2377 N N . PHE B 1 76 ? -12.266 -11.836 -4.828 1 97.5 76 PHE B N 1
ATOM 2378 C CA . PHE B 1 76 ? -13.141 -11.406 -5.91 1 97.5 76 PHE B CA 1
ATOM 2379 C C . PHE B 1 76 ? -13.008 -12.328 -7.113 1 97.5 76 PHE B C 1
ATOM 2381 O O . PHE B 1 76 ? -13.977 -12.555 -7.844 1 97.5 76 PHE B O 1
ATOM 2388 N N . TYR B 1 77 ? -11.812 -12.82 -7.32 1 97.38 77 TYR B N 1
ATOM 2389 C CA . TYR B 1 77 ? -11.57 -13.625 -8.516 1 97.38 77 TYR B CA 1
ATOM 2390 C C . TYR B 1 77 ? -12 -15.07 -8.289 1 97.38 77 TYR B C 1
ATOM 2392 O O . TYR B 1 77 ? -12.562 -15.703 -9.188 1 97.38 77 TYR B O 1
ATOM 2400 N N . TYR B 1 78 ? -11.797 -15.594 -7.094 1 96.06 78 TYR B N 1
ATOM 2401 C CA . TYR B 1 78 ? -12 -17.031 -6.898 1 96.06 78 TYR B CA 1
ATOM 2402 C C . TYR B 1 78 ? -13.25 -17.297 -6.078 1 96.06 78 TYR B C 1
ATOM 2404 O O . TYR B 1 78 ? -13.891 -18.344 -6.238 1 96.06 78 TYR B O 1
ATOM 2412 N N . ALA B 1 79 ? -13.625 -16.406 -5.145 1 95.75 79 ALA B N 1
ATOM 2413 C CA . ALA B 1 79 ? -14.711 -16.688 -4.207 1 95.75 79 ALA B CA 1
ATOM 2414 C C . ALA B 1 79 ? -16.016 -16.031 -4.68 1 95.75 79 ALA B C 1
ATOM 2416 O O . ALA B 1 79 ? -17.062 -16.672 -4.656 1 95.75 79 ALA B O 1
ATOM 2417 N N . PHE B 1 80 ? -15.914 -14.859 -5.207 1 95.19 80 PHE B N 1
ATOM 2418 C CA . PHE B 1 80 ? -17.094 -14.102 -5.582 1 95.19 80 PHE B CA 1
ATOM 2419 C C . PHE B 1 80 ? -17.891 -14.82 -6.664 1 95.19 80 PHE B C 1
ATOM 2421 O O . PHE B 1 80 ? -19.125 -14.852 -6.629 1 95.19 80 PHE B O 1
ATOM 2428 N N . PRO B 1 81 ? -17.203 -15.398 -7.656 1 94.12 81 PRO B N 1
ATOM 2429 C CA . PRO B 1 81 ? -17.938 -16.125 -8.695 1 94.12 81 PRO B CA 1
ATOM 2430 C C . PRO B 1 81 ? -18.812 -17.25 -8.125 1 94.12 81 PRO B C 1
ATOM 2432 O O . PRO B 1 81 ? -19.875 -17.547 -8.68 1 94.12 81 PRO B O 1
ATOM 2435 N N . VAL B 1 82 ? -18.406 -17.828 -7.027 1 91.62 82 VAL B N 1
ATOM 2436 C CA . VAL B 1 82 ? -19.156 -18.906 -6.379 1 91.62 82 VAL B CA 1
ATOM 2437 C C . VAL B 1 82 ? -20.453 -18.344 -5.801 1 91.62 82 VAL B C 1
ATOM 2439 O O . VAL B 1 82 ? -21.5 -19 -5.84 1 91.62 82 VAL B O 1
ATOM 2442 N N . VAL B 1 83 ? -20.422 -17.141 -5.305 1 90.38 83 VAL B N 1
ATOM 2443 C CA . VAL B 1 83 ? -21.578 -16.484 -4.695 1 90.38 83 VAL B CA 1
ATOM 2444 C C . VAL B 1 83 ? -22.594 -16.141 -5.773 1 90.38 83 VAL B C 1
ATOM 2446 O O . VAL B 1 83 ? -23.797 -16.406 -5.602 1 90.38 83 VAL B O 1
ATOM 2449 N N . ILE B 1 84 ? -22.125 -15.648 -6.902 1 91.94 84 ILE B N 1
ATOM 2450 C CA . ILE B 1 84 ? -23.062 -15.141 -7.895 1 91.94 84 ILE B CA 1
ATOM 2451 C C . ILE B 1 84 ? -23.359 -16.234 -8.93 1 91.94 84 ILE B C 1
ATOM 2453 O O . ILE B 1 84 ? -24.281 -16.094 -9.734 1 91.94 84 ILE B O 1
ATOM 2457 N N . GLY B 1 85 ? -22.578 -17.25 -9.055 1 90.75 85 GLY B N 1
ATOM 2458 C CA . GLY B 1 85 ? -22.828 -18.391 -9.922 1 90.75 85 GLY B CA 1
ATOM 2459 C C . GLY B 1 85 ? -22.344 -18.188 -11.344 1 90.75 85 GLY B C 1
ATOM 2460 O O . GLY B 1 85 ? -22.812 -18.859 -12.266 1 90.75 85 GLY B O 1
ATOM 2461 N N . VAL B 1 86 ? -21.547 -17.156 -11.523 1 90.31 86 VAL B N 1
ATOM 2462 C CA . VAL B 1 86 ? -21.031 -16.922 -12.859 1 90.31 86 VAL B CA 1
ATOM 2463 C C . VAL B 1 86 ? -19.531 -16.594 -12.781 1 90.31 86 VAL B C 1
ATOM 2465 O O . VAL B 1 86 ? -19.078 -15.945 -11.836 1 90.31 86 VAL B O 1
ATOM 2468 N N . ASN B 1 87 ? -18.812 -17.172 -13.828 1 90.88 87 ASN B N 1
ATOM 2469 C CA . ASN B 1 87 ? -17.391 -16.875 -13.891 1 90.88 87 ASN B CA 1
ATOM 2470 C C . ASN B 1 87 ? -17.141 -15.414 -14.242 1 90.88 87 ASN B C 1
ATOM 2472 O O . ASN B 1 87 ? -17.844 -14.844 -15.078 1 90.88 87 ASN B O 1
ATOM 2476 N N . ILE B 1 88 ? -16.203 -14.812 -13.594 1 92.62 88 ILE B N 1
ATOM 2477 C CA . ILE B 1 88 ? -15.812 -13.43 -13.844 1 92.62 88 ILE B CA 1
ATOM 2478 C C . ILE B 1 88 ? -14.438 -13.398 -14.516 1 92.62 88 ILE B C 1
ATOM 2480 O O . ILE B 1 88 ? -13.484 -14.008 -14.031 1 92.62 88 ILE B O 1
ATOM 2484 N N . PRO B 1 89 ? -14.414 -12.719 -15.688 1 96.56 89 PRO B N 1
ATOM 2485 C CA . PRO B 1 89 ? -13.094 -12.57 -16.297 1 96.56 89 PRO B CA 1
ATOM 2486 C C . PRO B 1 89 ? -12.102 -11.852 -15.391 1 96.56 89 PRO B C 1
ATOM 2488 O O . PRO B 1 89 ? -12.492 -10.977 -14.609 1 96.56 89 PRO B O 1
ATOM 2491 N N . ALA B 1 90 ? -10.82 -12.227 -15.531 1 97.38 90 ALA B N 1
ATOM 2492 C CA . ALA B 1 90 ? -9.758 -11.672 -14.695 1 97.38 90 ALA B CA 1
ATOM 2493 C C . ALA B 1 90 ? -9.727 -10.148 -14.789 1 97.38 90 ALA B C 1
ATOM 2495 O O . ALA B 1 90 ? -9.547 -9.453 -13.789 1 97.38 90 ALA B O 1
ATOM 2496 N N . HIS B 1 91 ? -9.969 -9.602 -16 1 97.69 91 HIS B N 1
ATOM 2497 C CA . HIS B 1 91 ? -9.938 -8.156 -16.219 1 97.69 91 HIS B CA 1
ATOM 2498 C C . HIS B 1 91 ? -11.039 -7.461 -15.422 1 97.69 91 HIS B C 1
ATOM 2500 O O . HIS B 1 91 ? -10.828 -6.379 -14.875 1 97.69 91 HIS B O 1
ATOM 2506 N N . VAL B 1 92 ? -12.195 -8.094 -15.344 1 96.56 92 VAL B N 1
ATOM 2507 C CA . VAL B 1 92 ? -13.336 -7.531 -14.625 1 96.56 92 VAL B CA 1
ATOM 2508 C C . VAL B 1 92 ? -13.07 -7.566 -13.125 1 96.56 92 VAL B C 1
ATOM 2510 O O . VAL B 1 92 ? -13.352 -6.594 -12.422 1 96.56 92 VAL B O 1
ATOM 2513 N N . ALA B 1 93 ? -12.555 -8.711 -12.664 1 97.5 93 ALA B N 1
ATOM 2514 C CA . ALA B 1 93 ? -12.211 -8.812 -11.25 1 97.5 93 ALA B CA 1
ATOM 2515 C C . ALA B 1 93 ? -11.188 -7.754 -10.844 1 97.5 93 ALA B C 1
ATOM 2517 O O . ALA B 1 93 ? -11.359 -7.074 -9.836 1 97.5 93 ALA B O 1
ATOM 2518 N N . ALA B 1 94 ? -10.172 -7.582 -11.719 1 98.31 94 ALA B N 1
ATOM 2519 C CA . ALA B 1 94 ? -9.078 -6.652 -11.445 1 98.31 94 ALA B CA 1
ATOM 2520 C C . ALA B 1 94 ? -9.594 -5.219 -11.359 1 98.31 94 ALA B C 1
ATOM 2522 O O . ALA B 1 94 ? -9.344 -4.52 -10.375 1 98.31 94 ALA B O 1
ATOM 2523 N N . VAL B 1 95 ? -10.336 -4.793 -12.352 1 98.44 95 VAL B N 1
ATOM 2524 C CA . VAL B 1 95 ? -10.82 -3.414 -12.406 1 98.44 95 VAL B CA 1
ATOM 2525 C C . VAL B 1 95 ? -11.797 -3.16 -11.266 1 98.44 95 VAL B C 1
ATOM 2527 O O . VAL B 1 95 ? -11.75 -2.105 -10.625 1 98.44 95 VAL B O 1
ATOM 2530 N N . SER B 1 96 ? -12.648 -4.113 -11 1 98.25 96 SER B N 1
ATOM 2531 C CA . SER B 1 96 ? -13.664 -3.951 -9.961 1 98.25 96 SER B CA 1
ATOM 2532 C C . SER B 1 96 ? -13.023 -3.814 -8.578 1 98.25 96 SER B C 1
ATOM 2534 O O . SER B 1 96 ? -13.289 -2.852 -7.859 1 98.25 96 SER B O 1
ATOM 2536 N N . VAL B 1 97 ? -12.148 -4.723 -8.242 1 98.62 97 VAL B N 1
ATOM 2537 C CA . VAL B 1 97 ? -11.57 -4.75 -6.906 1 98.62 97 VAL B CA 1
ATOM 2538 C C . VAL B 1 97 ? -10.68 -3.527 -6.699 1 98.62 97 VAL B C 1
ATOM 2540 O O . VAL B 1 97 ? -10.742 -2.867 -5.66 1 98.62 97 VAL B O 1
ATOM 2543 N N . LEU B 1 98 ? -9.844 -3.164 -7.742 1 98.81 98 LEU B N 1
ATOM 2544 C CA . LEU B 1 98 ? -8.969 -1.997 -7.641 1 98.81 98 LEU B CA 1
ATOM 2545 C C . LEU B 1 98 ? -9.789 -0.718 -7.504 1 98.81 98 LEU B C 1
ATOM 2547 O O . LEU B 1 98 ? -9.422 0.179 -6.742 1 98.81 98 LEU B O 1
ATOM 2551 N N . SER B 1 99 ? -10.883 -0.666 -8.211 1 98.88 99 SER B N 1
ATOM 2552 C CA . SER B 1 99 ? -11.727 0.522 -8.164 1 98.88 99 SER B CA 1
ATOM 2553 C C . SER B 1 99 ? -12.438 0.639 -6.812 1 98.88 99 SER B C 1
ATOM 2555 O O . SER B 1 99 ? -12.5 1.726 -6.234 1 98.88 99 SER B O 1
ATOM 2557 N N . LEU B 1 100 ? -13 -0.414 -6.336 1 98.88 100 LEU B N 1
ATOM 2558 C CA . LEU B 1 100 ? -13.688 -0.415 -5.047 1 98.88 100 LEU B CA 1
ATOM 2559 C C . LEU B 1 100 ? -12.711 -0.122 -3.914 1 98.88 100 LEU B C 1
ATOM 2561 O O . LEU B 1 100 ? -13.031 0.623 -2.986 1 98.88 100 LEU B O 1
ATOM 2565 N N . TYR B 1 101 ? -11.523 -0.729 -4.016 1 98.81 101 TYR B N 1
ATOM 2566 C CA . TYR B 1 101 ? -10.469 -0.459 -3.047 1 98.81 101 TYR B CA 1
ATOM 2567 C C . TYR B 1 101 ? -10.086 1.017 -3.051 1 98.81 101 TYR B C 1
ATOM 2569 O O . TYR B 1 101 ? -10.133 1.677 -2.01 1 98.81 101 TYR B O 1
ATOM 2577 N N . GLY B 1 102 ? -9.68 1.491 -4.242 1 98.69 102 GLY B N 1
ATOM 2578 C CA . GLY B 1 102 ? -9.359 2.906 -4.363 1 98.69 102 GLY B CA 1
ATOM 2579 C C . GLY B 1 102 ? -10.5 3.812 -3.941 1 98.69 102 GLY B C 1
ATOM 2580 O O . GLY B 1 102 ? -10.281 4.84 -3.299 1 98.69 102 GLY B O 1
ATOM 2581 N N . GLY B 1 103 ? -11.695 3.428 -4.285 1 98.88 103 GLY B N 1
ATOM 2582 C CA . GLY B 1 103 ? -12.875 4.211 -3.941 1 98.88 103 GLY B CA 1
ATOM 2583 C C . GLY B 1 103 ? -13.031 4.418 -2.447 1 98.88 103 GLY B C 1
ATOM 2584 O O . GLY B 1 103 ? -13.422 5.5 -2.004 1 98.88 103 GLY B O 1
ATOM 2585 N N . ALA B 1 104 ? -12.805 3.391 -1.68 1 98.75 104 ALA B N 1
ATOM 2586 C CA . ALA B 1 104 ? -12.906 3.479 -0.226 1 98.75 104 ALA B CA 1
ATOM 2587 C C . ALA B 1 104 ? -11.922 4.508 0.332 1 98.75 104 ALA B C 1
ATOM 2589 O O . ALA B 1 104 ? -12.273 5.297 1.212 1 98.75 104 ALA B O 1
ATOM 2590 N N . PHE B 1 105 ? -10.758 4.527 -0.182 1 98.19 105 PHE B N 1
ATOM 2591 C CA . PHE B 1 105 ? -9.75 5.473 0.283 1 98.19 105 PHE B CA 1
ATOM 2592 C C . PHE B 1 105 ? -10.078 6.883 -0.194 1 98.19 105 PHE B C 1
ATOM 2594 O O . PHE B 1 105 ? -9.969 7.844 0.572 1 98.19 105 PHE B O 1
ATOM 2601 N N . TYR B 1 106 ? -10.461 6.984 -1.429 1 98.62 106 TYR B N 1
ATOM 2602 C CA . TYR B 1 106 ? -10.828 8.289 -1.951 1 98.62 106 TYR B CA 1
ATOM 2603 C C . TYR B 1 106 ? -12.023 8.859 -1.193 1 98.62 106 TYR B C 1
ATOM 2605 O O . TYR B 1 106 ? -12.109 10.078 -0.98 1 98.62 106 TYR B O 1
ATOM 2613 N N . ALA B 1 107 ? -12.938 8.016 -0.816 1 98.56 107 ALA B N 1
ATOM 2614 C CA . ALA B 1 107 ? -14.102 8.461 -0.056 1 98.56 107 ALA B CA 1
ATOM 2615 C C . ALA B 1 107 ? -13.68 9.117 1.257 1 98.56 107 ALA B C 1
ATOM 2617 O O . ALA B 1 107 ? -14.203 10.164 1.629 1 98.56 107 ALA B O 1
ATOM 2618 N N . GLU B 1 108 ? -12.758 8.539 1.919 1 96.62 108 GLU B N 1
ATOM 2619 C CA . GLU B 1 108 ? -12.258 9.078 3.18 1 96.62 108 GLU B CA 1
ATOM 2620 C C . GLU B 1 108 ? -11.508 10.391 2.957 1 96.62 108 GLU B C 1
ATOM 2622 O O . GLU B 1 108 ? -11.578 11.297 3.787 1 96.62 108 GLU B O 1
ATOM 2627 N N . ILE B 1 109 ? -10.758 10.438 1.889 1 96.88 109 ILE B N 1
ATOM 2628 C CA . ILE B 1 109 ? -10.023 11.656 1.553 1 96.88 109 ILE B CA 1
ATOM 2629 C C . ILE B 1 109 ? -11.008 12.797 1.291 1 96.88 109 ILE B C 1
ATOM 2631 O O . ILE B 1 109 ? -10.844 13.898 1.81 1 96.88 109 ILE B O 1
ATOM 2635 N N . VAL B 1 110 ? -12.031 12.477 0.542 1 96.94 110 VAL B N 1
ATOM 2636 C CA . VAL B 1 110 ? -13.047 13.469 0.216 1 96.94 110 VAL B CA 1
ATOM 2637 C C . VAL B 1 110 ? -13.75 13.922 1.492 1 96.94 110 VAL B C 1
ATOM 2639 O O . VAL B 1 110 ? -13.82 15.117 1.776 1 96.94 110 VAL B O 1
ATOM 2642 N N . ARG B 1 111 ? -14.25 13.023 2.211 1 95.94 111 ARG B N 1
ATOM 2643 C CA . ARG B 1 111 ? -14.961 13.344 3.443 1 95.94 111 ARG B CA 1
ATOM 2644 C C . ARG B 1 111 ? -14.062 14.109 4.41 1 95.94 111 ARG B C 1
ATOM 2646 O O . ARG B 1 111 ? -14.461 15.148 4.945 1 95.94 111 ARG B O 1
ATOM 2653 N N . GLY B 1 112 ? -12.875 13.586 4.59 1 94.12 112 GLY B N 1
ATOM 2654 C CA . GLY B 1 112 ? -11.945 14.219 5.508 1 94.12 112 GLY B CA 1
ATOM 2655 C C . GLY B 1 112 ? -11.562 15.625 5.09 1 94.12 112 GLY B C 1
ATOM 2656 O O . GLY B 1 112 ? -11.461 16.531 5.934 1 94.12 112 GLY B O 1
ATOM 2657 N N . SER B 1 113 ? -11.336 15.805 3.854 1 95.44 113 SER B N 1
ATOM 2658 C CA . SER B 1 113 ? -10.961 17.125 3.342 1 95.44 113 SER B CA 1
ATOM 2659 C C . SER B 1 113 ? -12.109 18.109 3.473 1 95.44 113 SER B C 1
ATOM 2661 O O . SER B 1 113 ? -11.898 19.281 3.801 1 95.44 113 SER B O 1
ATOM 2663 N N . ILE B 1 114 ? -13.305 17.734 3.271 1 95.19 114 ILE B N 1
ATOM 2664 C CA . ILE B 1 114 ? -14.477 18.594 3.387 1 95.19 114 ILE B CA 1
ATOM 2665 C C . ILE B 1 114 ? -14.719 18.938 4.855 1 95.19 114 ILE B C 1
ATOM 2667 O O . ILE B 1 114 ? -14.992 20.094 5.188 1 95.19 114 ILE B O 1
ATOM 2671 N N . GLU B 1 115 ? -14.523 17.984 5.711 1 93.5 115 GLU B N 1
ATOM 2672 C CA . GLU B 1 115 ? -14.734 18.203 7.141 1 93.5 115 GLU B CA 1
ATOM 2673 C C . GLU B 1 115 ? -13.633 19.078 7.734 1 93.5 115 GLU B C 1
ATOM 2675 O O . GLU B 1 115 ? -13.805 19.656 8.812 1 93.5 115 GLU B O 1
ATOM 2680 N N . SER B 1 116 ? -12.531 19.109 7.027 1 92 116 SER B N 1
ATOM 2681 C CA . SER B 1 116 ? -11.414 19.891 7.535 1 92 116 SER B CA 1
ATOM 2682 C C . SER B 1 116 ? -11.68 21.391 7.359 1 92 116 SER B C 1
ATOM 2684 O O . SER B 1 116 ? -10.984 22.219 7.957 1 92 116 SER B O 1
ATOM 2686 N N . VAL B 1 117 ? -12.664 21.797 6.582 1 94.31 117 VAL B N 1
ATOM 2687 C CA . VAL B 1 117 ? -13.031 23.203 6.402 1 94.31 117 VAL B CA 1
ATOM 2688 C C . VAL B 1 117 ? -13.586 23.766 7.711 1 94.31 117 VAL B C 1
ATOM 2690 O O . VAL B 1 117 ? -14.484 23.172 8.312 1 94.31 117 VAL B O 1
ATOM 2693 N N . PRO B 1 118 ? -13.062 24.891 8.156 1 95 118 PRO B N 1
ATOM 2694 C CA . PRO B 1 118 ? -13.477 25.453 9.445 1 95 118 PRO B CA 1
ATOM 2695 C C . PRO B 1 118 ? -14.984 25.672 9.539 1 95 118 PRO B C 1
ATOM 2697 O O . PRO B 1 118 ? -15.602 26.109 8.562 1 95 118 PRO B O 1
ATOM 2700 N N . VAL B 1 119 ? -15.469 25.484 10.672 1 94.06 119 VAL B N 1
ATOM 2701 C CA . VAL B 1 119 ? -16.906 25.562 10.938 1 94.06 119 VAL B CA 1
ATOM 2702 C C . VAL B 1 119 ? -17.391 26.984 10.648 1 94.06 119 VAL B C 1
ATOM 2704 O O . VAL B 1 119 ? -18.531 27.172 10.188 1 94.06 119 VAL B O 1
ATOM 2707 N N . GLY B 1 120 ? -16.516 27.875 10.875 1 95 120 GLY B N 1
ATOM 2708 C CA . GLY B 1 120 ? -16.875 29.25 10.602 1 95 120 GLY B CA 1
ATOM 2709 C C . GLY B 1 120 ? -17.281 29.484 9.156 1 95 120 GLY B C 1
ATOM 2710 O O . GLY B 1 120 ? -18.188 30.281 8.875 1 95 120 GLY B O 1
ATOM 2711 N N . GLN B 1 121 ? -16.609 28.812 8.242 1 95.31 121 GLN B N 1
ATOM 2712 C CA . GLN B 1 121 ? -16.922 28.922 6.824 1 95.31 121 GLN B CA 1
ATOM 2713 C C . GLN B 1 121 ? -18.312 28.359 6.523 1 95.31 121 GLN B C 1
ATOM 2715 O O . GLN B 1 121 ? -19.047 28.906 5.703 1 95.31 121 GLN B O 1
ATOM 2720 N N . TRP B 1 122 ? -18.672 27.281 7.176 1 94.75 122 TRP B N 1
ATOM 2721 C CA . TRP B 1 122 ? -19.984 26.688 7.035 1 94.75 122 TRP B CA 1
ATOM 2722 C C . TRP B 1 122 ? -21.078 27.625 7.547 1 94.75 122 TRP B C 1
ATOM 2724 O O . TRP B 1 122 ? -22.062 27.875 6.855 1 94.75 122 TRP B O 1
ATOM 2734 N N . ASP B 1 123 ? -20.828 28.172 8.688 1 96 123 ASP B N 1
ATOM 2735 C CA . ASP B 1 123 ? -21.797 29.047 9.344 1 96 123 ASP B CA 1
ATOM 2736 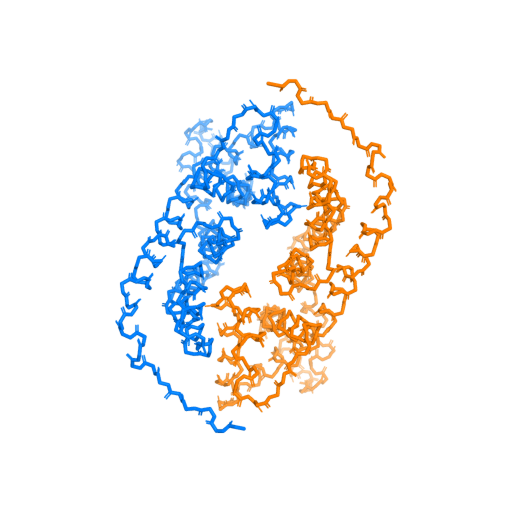C C . ASP B 1 123 ? -21.969 30.344 8.57 1 96 123 ASP B C 1
ATOM 2738 O O . ASP B 1 123 ? -23.094 30.828 8.406 1 96 123 ASP B O 1
ATOM 2742 N N . ALA B 1 124 ? -20.828 30.859 8.203 1 96.88 124 ALA B N 1
ATOM 2743 C CA . ALA B 1 124 ? -20.875 32.094 7.434 1 96.88 124 ALA B CA 1
ATOM 2744 C C . ALA B 1 124 ? -21.656 31.922 6.141 1 96.88 124 ALA B C 1
ATOM 2746 O O . ALA B 1 124 ? -22.453 32.781 5.758 1 96.88 124 ALA B O 1
ATOM 2747 N N . ALA B 1 125 ? -21.406 30.844 5.441 1 95.75 125 ALA B N 1
ATOM 2748 C CA . ALA B 1 125 ? -22.094 30.562 4.184 1 95.75 125 ALA B CA 1
ATOM 2749 C C . ALA B 1 125 ? -23.594 30.375 4.406 1 95.75 125 ALA B C 1
ATOM 2751 O O . ALA B 1 125 ? -24.406 30.875 3.629 1 95.75 125 ALA B O 1
ATOM 2752 N N . LYS B 1 126 ? -23.969 29.734 5.477 1 95.56 126 LYS B N 1
ATOM 2753 C CA . LYS B 1 126 ? -25.375 29.547 5.812 1 95.56 126 LYS B CA 1
ATOM 2754 C C . LYS B 1 126 ? -26.047 30.859 6.164 1 95.56 126 LYS B C 1
ATOM 2756 O O . LYS B 1 126 ? -27.203 31.094 5.809 1 95.56 126 LYS B O 1
ATOM 2761 N N . ALA B 1 127 ? -25.328 31.625 6.879 1 97.31 127 ALA B N 1
ATOM 2762 C CA . ALA B 1 127 ? -25.828 32.938 7.258 1 97.31 127 ALA B CA 1
ATOM 2763 C C . ALA B 1 127 ? -26.094 33.781 6.023 1 97.31 127 ALA B C 1
ATOM 2765 O O . ALA B 1 127 ? -27 34.625 6.031 1 97.31 127 ALA B O 1
ATOM 2766 N N . LEU B 1 128 ? -25.328 33.594 5 1 96.62 128 LEU B N 1
ATOM 2767 C CA . LEU B 1 128 ? -25.484 34.344 3.756 1 96.62 128 LEU B CA 1
ATOM 2768 C C . LEU B 1 128 ? -26.578 33.719 2.887 1 96.62 128 LEU B C 1
ATOM 2770 O O . LEU B 1 128 ? -26.844 34.188 1.781 1 96.62 128 LEU B O 1
ATOM 2774 N N . GLY B 1 129 ? -27.141 32.594 3.369 1 94.69 129 GLY B N 1
ATOM 2775 C CA . GLY B 1 129 ? -28.297 32.031 2.688 1 94.69 129 GLY B CA 1
ATOM 2776 C C . GLY B 1 129 ? -27.938 30.844 1.809 1 94.69 129 GLY B C 1
ATOM 2777 O O . GLY B 1 129 ? -28.797 30.297 1.121 1 94.69 129 GLY B O 1
ATOM 2778 N N . PHE B 1 130 ? -26.703 30.5 1.786 1 94.5 130 PHE B N 1
ATOM 2779 C CA . PHE B 1 130 ? -26.312 29.344 0.992 1 94.5 130 PHE B CA 1
ATOM 2780 C C . PHE B 1 130 ? -26.766 28.062 1.667 1 94.5 130 PHE B C 1
ATOM 2782 O O . PHE B 1 130 ? -26.672 27.922 2.889 1 94.5 130 PHE B O 1
ATOM 2789 N N . ARG B 1 131 ? -27.391 27.203 0.789 1 92 131 ARG B N 1
ATOM 2790 C CA . ARG B 1 131 ? -27.828 25.906 1.324 1 92 131 ARG B CA 1
ATOM 2791 C C . ARG B 1 131 ? -27.609 24.797 0.314 1 92 131 ARG B C 1
ATOM 2793 O O . ARG B 1 131 ? -27.422 25.047 -0.875 1 92 131 ARG B O 1
ATOM 2800 N N . GLY B 1 132 ? -27.484 23.609 0.837 1 89.38 132 GLY B N 1
ATOM 2801 C CA . GLY B 1 132 ? -27.438 22.406 0.005 1 89.38 132 GLY B CA 1
ATOM 2802 C C . GLY B 1 132 ? -26.297 22.422 -0.986 1 89.38 132 GLY B C 1
ATOM 2803 O O . GLY B 1 132 ? -25.141 22.656 -0.611 1 89.38 132 GLY B O 1
ATOM 2804 N N . TRP B 1 133 ? -26.641 22.141 -2.184 1 91.06 133 TRP B N 1
ATOM 2805 C CA . TRP B 1 133 ? -25.656 21.984 -3.244 1 91.06 133 TRP B CA 1
ATOM 2806 C C . TRP B 1 133 ? -24.953 23.312 -3.531 1 91.06 133 TRP B C 1
ATOM 2808 O O . TRP B 1 133 ? -23.766 23.328 -3.852 1 91.06 133 TRP B O 1
ATOM 2818 N N . ARG B 1 134 ? -25.562 24.422 -3.398 1 93.81 134 ARG B N 1
ATOM 2819 C CA . ARG B 1 134 ? -24.953 25.734 -3.629 1 93.81 134 ARG B CA 1
ATOM 2820 C C . ARG B 1 134 ? -23.875 26.016 -2.598 1 93.81 134 ARG B C 1
ATOM 2822 O O . ARG B 1 134 ? -22.812 26.547 -2.936 1 93.81 134 ARG B O 1
ATOM 2829 N N . LEU B 1 135 ? -24.172 25.672 -1.344 1 94.88 135 LEU B N 1
ATOM 2830 C CA . LEU B 1 135 ? -23.203 25.828 -0.262 1 94.88 135 LEU B CA 1
ATOM 2831 C C . LEU B 1 135 ? -21.969 24.969 -0.521 1 94.88 135 LEU B C 1
ATOM 2833 O O . LEU B 1 135 ? -20.844 25.469 -0.403 1 94.88 135 LEU B O 1
ATOM 2837 N N . MET B 1 136 ? -22.219 23.797 -0.952 1 93.12 136 MET B N 1
ATOM 2838 C CA . MET B 1 136 ? -21.125 22.844 -1.199 1 93.12 136 MET B CA 1
ATOM 2839 C C . MET B 1 136 ? -20.297 23.281 -2.396 1 93.12 136 MET B C 1
ATOM 2841 O O . MET B 1 136 ? -19.062 23.406 -2.297 1 93.12 136 MET B O 1
ATOM 2845 N N . ARG B 1 137 ? -20.953 23.547 -3.477 1 93.38 137 ARG B N 1
ATOM 2846 C CA . ARG B 1 137 ? -20.281 23.812 -4.742 1 93.38 137 ARG B CA 1
ATOM 2847 C C . ARG B 1 137 ? -19.562 25.156 -4.703 1 93.38 137 ARG B C 1
ATOM 2849 O O . ARG B 1 137 ? -18.438 25.297 -5.211 1 93.38 137 ARG B O 1
ATOM 2856 N N . LEU B 1 138 ? -20.062 26.172 -4.023 1 95.19 138 LEU B N 1
ATOM 2857 C CA . LEU B 1 138 ? -19.562 27.531 -4.148 1 95.19 138 LEU B CA 1
ATOM 2858 C C . LEU B 1 138 ? -18.641 27.891 -2.986 1 95.19 138 LEU B C 1
ATOM 2860 O O . LEU B 1 138 ? -17.797 28.766 -3.111 1 95.19 138 LEU B O 1
ATOM 2864 N N . VAL B 1 139 ? -18.766 27.266 -1.854 1 95.44 139 VAL B N 1
ATOM 2865 C CA . VAL B 1 139 ? -18.047 27.719 -0.679 1 95.44 139 VAL B CA 1
ATOM 2866 C C . VAL B 1 139 ? -17.141 26.609 -0.153 1 95.44 139 VAL B C 1
ATOM 2868 O O . VAL B 1 139 ? -15.922 26.797 -0.038 1 95.44 139 VAL B O 1
ATOM 2871 N N . ILE B 1 140 ? -17.703 25.453 0.092 1 95.62 140 ILE B N 1
ATOM 2872 C CA . ILE B 1 140 ? -17 24.422 0.866 1 95.62 140 ILE B CA 1
ATOM 2873 C C . ILE B 1 140 ? -16.047 23.656 -0.043 1 95.62 140 ILE B C 1
ATOM 2875 O O . ILE B 1 140 ? -14.859 23.516 0.259 1 95.62 140 ILE B O 1
ATOM 2879 N N . LEU B 1 141 ? -16.531 23.203 -1.187 1 94.38 141 LEU B N 1
ATOM 2880 C CA . LEU B 1 141 ? -15.758 22.328 -2.053 1 94.38 141 LEU B CA 1
ATOM 2881 C C . LEU B 1 141 ? -14.5 23.031 -2.551 1 94.38 141 LEU B C 1
ATOM 2883 O O . LEU B 1 141 ? -13.414 22.453 -2.555 1 94.38 141 LEU B O 1
ATOM 2887 N N . PRO B 1 142 ? -14.625 24.281 -2.996 1 95.25 142 PRO B N 1
ATOM 2888 C CA . PRO B 1 142 ? -13.406 24.969 -3.432 1 95.25 142 PRO B CA 1
ATOM 2889 C C . PRO B 1 142 ? -12.344 25.047 -2.336 1 95.25 142 PRO B C 1
ATOM 2891 O O . PRO B 1 142 ? -11.148 24.953 -2.625 1 95.25 142 PRO B O 1
ATOM 2894 N N . GLN B 1 143 ? -12.742 25.172 -1.13 1 95.25 143 GLN B N 1
ATOM 2895 C CA . GLN B 1 143 ? -11.82 25.266 -0.001 1 95.25 143 GLN B CA 1
ATOM 2896 C C . GLN B 1 143 ? -11.273 23.891 0.366 1 95.25 143 GLN B C 1
ATOM 2898 O O . GLN B 1 143 ? -10.141 23.781 0.85 1 95.25 143 GLN B O 1
ATOM 2903 N N . ALA B 1 144 ? -12.047 22.906 0.086 1 95.44 144 ALA B N 1
ATOM 2904 C CA . ALA B 1 144 ? -11.672 21.547 0.463 1 95.44 144 ALA B CA 1
ATOM 2905 C C . ALA B 1 144 ? -10.703 20.938 -0.551 1 95.44 144 ALA B C 1
ATOM 2907 O O . ALA B 1 144 ? -10.016 19.969 -0.255 1 95.44 144 ALA B O 1
ATOM 2908 N N . LEU B 1 145 ? -10.656 21.484 -1.745 1 94.06 145 LEU B N 1
ATOM 2909 C CA . LEU B 1 145 ? -9.844 20.938 -2.826 1 94.06 145 LEU B CA 1
ATOM 2910 C C . LEU B 1 145 ? -8.352 21.047 -2.496 1 94.06 145 LEU B C 1
ATOM 2912 O O . LEU B 1 145 ? -7.574 20.141 -2.818 1 94.06 145 LEU B O 1
ATOM 2916 N N . LYS B 1 146 ? -7.992 22.078 -1.83 1 91.19 146 LYS B N 1
ATOM 2917 C CA . LYS B 1 146 ? -6.582 22.312 -1.53 1 91.19 146 LYS B CA 1
ATOM 2918 C C . LYS B 1 146 ? -6.031 21.219 -0.604 1 91.19 146 LYS B C 1
ATOM 2920 O O . LYS B 1 146 ? -5.066 20.531 -0.947 1 91.19 146 LYS B O 1
ATOM 2925 N N . PRO B 1 147 ? -6.66 21 0.544 1 90.69 147 PRO B N 1
ATOM 2926 C CA . PRO B 1 147 ? -6.137 19.953 1.427 1 90.69 147 PRO B CA 1
ATOM 2927 C C . PRO B 1 147 ? -6.363 18.547 0.874 1 90.69 147 PRO B C 1
ATOM 2929 O O . PRO B 1 147 ? -5.75 17.578 1.35 1 90.69 147 PRO B O 1
ATOM 2932 N N . MET B 1 148 ? -7.16 18.406 -0.13 1 94.06 148 MET B N 1
ATOM 2933 C CA . MET B 1 148 ? -7.48 17.125 -0.737 1 94.06 148 MET B CA 1
ATOM 2934 C C . MET B 1 148 ? -6.387 16.688 -1.706 1 94.06 148 MET B C 1
ATOM 2936 O O . MET B 1 148 ? -6.188 15.5 -1.932 1 94.06 148 MET B O 1
ATOM 2940 N N . MET B 1 149 ? -5.684 17.594 -2.238 1 93.31 149 MET B N 1
ATOM 2941 C CA . MET B 1 149 ? -4.816 17.344 -3.385 1 93.31 149 MET B CA 1
ATOM 2942 C C . MET B 1 149 ? -3.688 16.375 -3.014 1 93.31 149 MET B C 1
ATOM 2944 O O . MET B 1 149 ? -3.459 15.391 -3.705 1 93.31 149 MET B O 1
ATOM 2948 N N . ALA B 1 150 ? -3.004 16.625 -1.92 1 90.69 150 ALA B N 1
ATOM 2949 C CA . ALA B 1 150 ? -1.84 15.828 -1.545 1 90.69 150 ALA B CA 1
ATOM 2950 C C . ALA B 1 150 ? -2.234 14.383 -1.259 1 90.69 150 ALA B C 1
ATOM 2952 O O . ALA B 1 150 ? -1.707 13.453 -1.875 1 90.69 150 ALA B O 1
ATOM 2953 N N . PRO B 1 151 ? -3.219 14.188 -0.34 1 93.31 151 PRO B N 1
ATOM 2954 C CA . PRO B 1 151 ? -3.594 12.797 -0.078 1 93.31 151 PRO B CA 1
ATOM 2955 C C . PRO B 1 151 ? -4.195 12.109 -1.301 1 93.31 151 PRO B C 1
ATOM 2957 O O . PRO B 1 151 ? -4.051 10.898 -1.466 1 93.31 151 PRO B O 1
ATOM 2960 N N . TYR B 1 152 ? -4.844 12.898 -2.178 1 95.75 152 TYR B N 1
ATOM 2961 C CA . TYR B 1 152 ? -5.406 12.344 -3.404 1 95.75 152 TYR B CA 1
ATOM 2962 C C . TYR B 1 152 ? -4.305 11.844 -4.332 1 95.75 152 TYR B C 1
ATOM 2964 O O . TYR B 1 152 ? -4.387 10.734 -4.863 1 95.75 152 TYR B O 1
ATOM 2972 N N . VAL B 1 153 ? -3.311 12.648 -4.551 1 94.56 153 VAL B N 1
ATOM 2973 C CA . VAL B 1 153 ? -2.197 12.273 -5.418 1 94.56 153 VAL B CA 1
ATOM 2974 C C . VAL B 1 153 ? -1.46 11.078 -4.824 1 94.56 153 VAL B C 1
ATOM 2976 O O . VAL B 1 153 ? -1.1 10.141 -5.547 1 94.56 153 VAL B O 1
ATOM 2979 N N . ASN B 1 154 ? -1.258 11.055 -3.52 1 93.69 154 ASN B N 1
ATOM 2980 C CA . ASN B 1 154 ? -0.594 9.938 -2.857 1 93.69 154 ASN B CA 1
ATOM 2981 C C . ASN B 1 154 ? -1.372 8.633 -3.041 1 93.69 154 ASN B C 1
ATOM 2983 O O . ASN B 1 154 ? -0.784 7.59 -3.326 1 93.69 154 ASN B O 1
ATOM 2987 N N . GLN B 1 155 ? -2.646 8.75 -2.852 1 96.62 155 GLN B N 1
ATOM 2988 C CA . GLN B 1 155 ? -3.482 7.57 -3.047 1 96.62 155 GLN B CA 1
ATOM 2989 C C . GLN B 1 155 ? -3.438 7.102 -4.496 1 96.62 155 GLN B C 1
ATOM 2991 O O . GLN B 1 155 ? -3.475 5.898 -4.766 1 96.62 155 GLN B O 1
ATOM 2996 N N . SER B 1 156 ? -3.395 8.023 -5.449 1 97.5 156 SER B N 1
ATOM 2997 C CA . SER B 1 156 ? -3.318 7.676 -6.867 1 97.5 156 SER B CA 1
ATOM 2998 C C . SER B 1 156 ? -1.998 6.992 -7.199 1 97.5 156 SER B C 1
ATOM 3000 O O . SER B 1 156 ? -1.962 6.059 -8 1 97.5 156 SER B O 1
ATOM 3002 N N . VAL B 1 157 ? -0.937 7.453 -6.609 1 96.38 157 VAL B N 1
ATOM 3003 C CA . VAL B 1 157 ? 0.366 6.809 -6.746 1 96.38 157 VAL B CA 1
ATOM 3004 C C . VAL B 1 157 ? 0.302 5.387 -6.191 1 96.38 157 VAL B C 1
ATOM 3006 O O . VAL B 1 157 ? 0.83 4.453 -6.801 1 96.38 157 VAL B O 1
ATOM 3009 N N . THR B 1 158 ? -0.336 5.242 -5.094 1 96.88 158 THR B N 1
ATOM 3010 C CA . THR B 1 158 ? -0.513 3.928 -4.488 1 96.88 158 THR B CA 1
ATOM 3011 C C . THR B 1 158 ? -1.304 3.006 -5.41 1 96.88 158 THR B C 1
ATOM 3013 O O . THR B 1 158 ? -1.03 1.805 -5.48 1 96.88 158 THR B O 1
ATOM 3016 N N . GLN B 1 159 ? -2.289 3.57 -6.109 1 98 159 GLN B N 1
ATOM 3017 C CA . GLN B 1 159 ? -3.068 2.775 -7.055 1 98 159 GLN B CA 1
ATOM 3018 C C . GLN B 1 159 ? -2.178 2.195 -8.148 1 98 159 GLN B C 1
ATOM 3020 O O . GLN B 1 159 ? -2.365 1.053 -8.57 1 98 159 GLN B O 1
ATOM 3025 N N . LEU B 1 160 ? -1.281 2.998 -8.594 1 97.88 160 LEU B N 1
ATOM 3026 C CA . LEU B 1 160 ? -0.337 2.521 -9.602 1 97.88 160 LEU B CA 1
ATOM 3027 C C . LEU B 1 160 ? 0.472 1.344 -9.07 1 97.88 160 LEU B C 1
ATOM 3029 O O . LEU B 1 160 ? 0.619 0.328 -9.758 1 97.88 160 LEU B O 1
ATOM 3033 N N . LYS B 1 161 ? 1.017 1.438 -7.879 1 98 161 LYS B N 1
ATOM 3034 C CA . LYS B 1 161 ? 1.76 0.345 -7.258 1 98 161 LYS B CA 1
ATOM 3035 C C . LYS B 1 161 ? 0.887 -0.897 -7.109 1 98 161 LYS B C 1
ATOM 3037 O O . LYS B 1 161 ? 1.352 -2.018 -7.328 1 98 161 LYS B O 1
ATOM 3042 N N . ASN B 1 162 ? -0.39 -0.688 -6.793 1 98.31 162 ASN B N 1
ATOM 3043 C CA . ASN B 1 162 ? -1.332 -1.767 -6.516 1 98.31 162 ASN B CA 1
ATOM 3044 C C . ASN B 1 162 ? -1.662 -2.559 -7.777 1 98.31 162 ASN B C 1
ATOM 3046 O O . ASN B 1 162 ? -2.064 -3.721 -7.699 1 98.31 162 ASN B O 1
ATOM 3050 N N . THR B 1 163 ? -1.504 -1.927 -8.93 1 98.44 163 THR B N 1
ATOM 3051 C CA . THR B 1 163 ? -1.813 -2.631 -10.172 1 98.44 163 T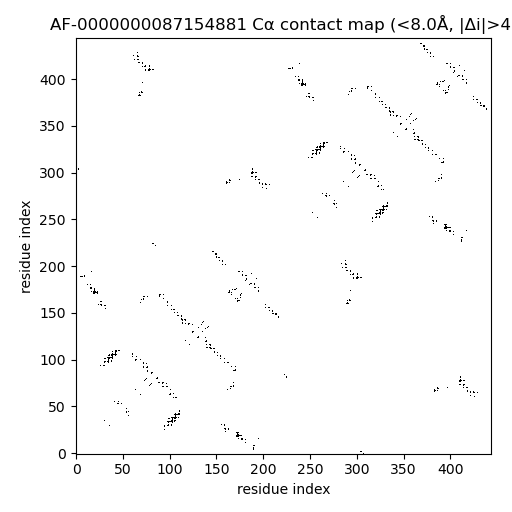HR B CA 1
ATOM 3052 C C . THR B 1 163 ? -0.913 -3.852 -10.344 1 98.44 163 THR B C 1
ATOM 3054 O O . THR B 1 163 ? -1.294 -4.824 -10.992 1 98.44 163 THR B O 1
ATOM 3057 N N . SER B 1 164 ? 0.271 -3.807 -9.75 1 98.56 164 SER B N 1
ATOM 3058 C CA . SER B 1 164 ? 1.176 -4.945 -9.867 1 98.56 164 SER B CA 1
ATOM 3059 C C . SER B 1 164 ? 0.555 -6.211 -9.281 1 98.56 164 SER B C 1
ATOM 3061 O O . SER B 1 164 ? 0.893 -7.32 -9.695 1 98.56 164 SER B O 1
ATOM 3063 N N . LEU B 1 165 ? -0.405 -6.102 -8.391 1 98.69 165 LEU B N 1
ATOM 3064 C CA . LEU B 1 165 ? -0.959 -7.227 -7.645 1 98.69 165 LEU B CA 1
ATOM 3065 C C . LEU B 1 165 ? -1.915 -8.039 -8.508 1 98.69 165 LEU B C 1
ATOM 3067 O O . LEU B 1 165 ? -2.205 -9.195 -8.203 1 98.69 165 LEU B O 1
ATOM 3071 N N . VAL B 1 166 ? -2.412 -7.457 -9.594 1 98.38 166 VAL B N 1
ATOM 3072 C CA . VAL B 1 166 ? -3.371 -8.18 -10.422 1 98.38 166 VAL B CA 1
ATOM 3073 C C . VAL B 1 166 ? -2.652 -9.273 -11.211 1 98.38 166 VAL B C 1
ATOM 3075 O O . VAL B 1 166 ? -3.291 -10.156 -11.789 1 98.38 166 VAL B O 1
ATOM 3078 N N . SER B 1 167 ? -1.294 -9.227 -11.25 1 98.19 167 SER B N 1
ATOM 3079 C CA . SER B 1 167 ? -0.511 -10.289 -11.891 1 98.19 167 SER B CA 1
ATOM 3080 C C . SER B 1 167 ? -0.827 -11.648 -11.281 1 98.19 167 SER B C 1
ATOM 3082 O O . SER B 1 167 ? -0.696 -12.68 -11.953 1 98.19 167 SER B O 1
ATOM 3084 N N . ILE B 1 168 ? -1.317 -11.664 -10.039 1 96.5 168 ILE B N 1
ATOM 3085 C CA . ILE B 1 168 ? -1.524 -12.898 -9.297 1 96.5 168 ILE B CA 1
ATOM 3086 C C . ILE B 1 168 ? -2.715 -13.656 -9.883 1 96.5 168 ILE B C 1
ATOM 3088 O O . ILE B 1 168 ? -2.826 -14.875 -9.711 1 96.5 168 ILE B O 1
ATOM 3092 N N . ILE B 1 169 ? -3.588 -12.914 -10.547 1 96.94 169 ILE B N 1
ATOM 3093 C CA . ILE B 1 169 ? -4.723 -13.586 -11.18 1 96.94 169 ILE B CA 1
ATOM 3094 C C . ILE B 1 169 ? -4.543 -13.578 -12.695 1 96.94 169 ILE B C 1
ATOM 3096 O O . ILE B 1 169 ? -5.523 -13.555 -13.445 1 96.94 169 ILE B O 1
ATOM 3100 N N . ALA B 1 170 ? -3.338 -13.406 -13.195 1 96.5 170 ALA B N 1
ATOM 3101 C CA . ALA B 1 170 ? -2.885 -13.617 -14.562 1 96.5 170 ALA B CA 1
ATOM 3102 C C . ALA B 1 170 ? -3.391 -12.508 -15.484 1 96.5 170 ALA B C 1
ATOM 3104 O O . ALA B 1 170 ? -3.623 -12.734 -16.672 1 96.5 170 ALA B O 1
ATOM 3105 N N . VAL B 1 171 ? -3.664 -11.344 -14.922 1 97.75 171 VAL B N 1
ATOM 3106 C CA . VAL B 1 171 ? -3.842 -10.156 -15.75 1 97.75 171 VAL B CA 1
ATOM 3107 C C . VAL B 1 171 ? -2.5 -9.734 -16.344 1 97.75 171 VAL B C 1
ATOM 3109 O O . VAL B 1 171 ? -1.479 -9.727 -15.656 1 97.75 171 VAL B O 1
ATOM 3112 N N . PRO B 1 172 ? -2.445 -9.445 -17.641 1 97.19 172 PRO B N 1
ATOM 3113 C CA . PRO B 1 172 ? -1.156 -9.266 -18.297 1 97.19 172 PRO B CA 1
ATOM 3114 C C . PRO B 1 172 ? -0.572 -7.867 -18.078 1 97.19 172 PRO B C 1
ATOM 3116 O O . PRO B 1 172 ? -0.157 -7.211 -19.031 1 97.19 172 PRO B O 1
ATOM 3119 N N . ASP B 1 173 ? -0.458 -7.535 -16.797 1 98.19 173 ASP B N 1
ATOM 3120 C CA . ASP B 1 173 ? 0.244 -6.309 -16.438 1 98.19 173 ASP B CA 1
ATOM 3121 C C . ASP B 1 173 ? 1.755 -6.477 -16.578 1 98.19 173 ASP B C 1
ATOM 3123 O O . ASP B 1 173 ? 2.223 -7.473 -17.141 1 98.19 173 ASP B O 1
ATOM 3127 N N . LEU B 1 174 ? 2.492 -5.473 -16.203 1 98.44 174 LEU B N 1
ATOM 3128 C CA . LEU B 1 174 ? 3.943 -5.469 -16.359 1 98.44 174 LEU B CA 1
ATOM 3129 C C . LEU B 1 174 ? 4.578 -6.621 -15.594 1 98.44 174 LEU B C 1
ATOM 3131 O O . LEU B 1 174 ? 5.453 -7.316 -16.109 1 98.44 174 LEU B O 1
ATOM 3135 N N . VAL B 1 175 ? 4.164 -6.914 -14.383 1 98.56 175 VAL B N 1
ATOM 3136 C CA . VAL B 1 175 ? 4.75 -7.949 -13.539 1 98.56 175 VAL B CA 1
ATOM 3137 C C . VAL B 1 175 ? 4.438 -9.328 -14.125 1 98.56 175 VAL B C 1
ATOM 3139 O O . VAL B 1 175 ? 5.316 -10.188 -14.188 1 98.56 175 VAL B O 1
ATOM 3142 N N . TYR B 1 176 ? 3.217 -9.562 -14.547 1 98.38 176 TYR B N 1
ATOM 3143 C CA . TYR B 1 176 ? 2.848 -10.844 -15.141 1 98.38 176 TYR B CA 1
ATOM 3144 C C . TYR B 1 176 ? 3.676 -11.133 -16.391 1 98.38 176 TYR B C 1
ATOM 3146 O O . TYR B 1 176 ? 4.219 -12.227 -16.531 1 98.38 176 TYR B O 1
ATOM 3154 N N . ASN B 1 177 ? 3.738 -10.18 -17.266 1 97.94 177 ASN B N 1
ATOM 3155 C CA . ASN B 1 177 ? 4.516 -10.375 -18.484 1 97.94 177 ASN B CA 1
ATOM 3156 C C . ASN B 1 177 ? 5.992 -10.609 -18.188 1 97.94 177 ASN B C 1
ATOM 3158 O O . ASN B 1 177 ? 6.66 -11.367 -18.875 1 97.94 177 ASN B O 1
ATOM 3162 N N . ALA B 1 178 ? 6.492 -9.898 -17.172 1 97.75 178 ALA B N 1
ATOM 3163 C CA . ALA B 1 178 ? 7.871 -10.133 -16.75 1 97.75 178 ALA B CA 1
ATOM 3164 C C . ALA B 1 178 ? 8.07 -11.578 -16.297 1 97.75 178 ALA B C 1
ATOM 3166 O O . ALA B 1 178 ? 9.102 -12.188 -16.578 1 97.75 178 ALA B O 1
ATOM 3167 N N . THR B 1 179 ? 7.07 -12.102 -15.555 1 97 179 THR B N 1
ATOM 3168 C CA . THR B 1 179 ? 7.148 -13.484 -15.094 1 97 179 THR B CA 1
ATOM 3169 C C . THR B 1 179 ? 7.156 -14.453 -16.266 1 97 179 THR B C 1
ATOM 3171 O O . THR B 1 179 ? 7.844 -15.477 -16.234 1 97 179 THR B O 1
ATOM 3174 N N . LEU B 1 180 ? 6.418 -14.156 -17.328 1 96.88 180 LEU B N 1
ATOM 3175 C CA . LEU B 1 180 ? 6.402 -14.969 -18.531 1 96.88 180 LEU B CA 1
ATOM 3176 C C . LEU B 1 180 ? 7.758 -14.938 -19.234 1 96.88 180 LEU B C 1
ATOM 3178 O O . LEU B 1 180 ? 8.266 -15.969 -19.672 1 96.88 180 LEU B O 1
ATOM 3182 N N . ILE B 1 181 ? 8.266 -13.727 -19.375 1 96.88 181 ILE B N 1
ATOM 3183 C CA . ILE B 1 181 ? 9.57 -13.562 -20 1 96.88 181 ILE B CA 1
ATOM 3184 C C . ILE B 1 181 ? 10.625 -14.336 -19.219 1 96.88 181 ILE B C 1
ATOM 3186 O O . ILE B 1 181 ? 11.461 -15.039 -19.797 1 96.88 181 ILE B O 1
ATOM 3190 N N . ASN B 1 182 ? 10.586 -14.227 -17.906 1 96.06 182 ASN B N 1
ATOM 3191 C CA . ASN B 1 182 ? 11.539 -14.938 -17.062 1 96.06 182 ASN B CA 1
ATOM 3192 C C . ASN B 1 182 ? 11.398 -16.453 -17.219 1 96.06 182 ASN B C 1
ATOM 3194 O O . ASN B 1 182 ? 12.391 -17.188 -17.172 1 96.06 182 ASN B O 1
ATOM 3198 N N . ALA B 1 183 ? 10.195 -16.938 -17.344 1 95 183 ALA B N 1
ATOM 3199 C CA . ALA B 1 183 ? 9.953 -18.359 -17.516 1 95 183 ALA B CA 1
ATOM 3200 C C . ALA B 1 183 ? 10.562 -18.875 -18.812 1 95 183 ALA B C 1
ATOM 3202 O O . ALA B 1 183 ? 10.953 -20.047 -18.906 1 95 183 ALA B O 1
ATOM 3203 N N . ASP B 1 184 ? 10.688 -18.016 -19.734 1 94.5 184 ASP B N 1
ATOM 3204 C CA . ASP B 1 184 ? 11.203 -18.391 -21.047 1 94.5 184 ASP B CA 1
ATOM 3205 C C . ASP B 1 184 ? 12.719 -18.219 -21.109 1 94.5 184 ASP B C 1
ATOM 3207 O O . ASP B 1 184 ? 13.422 -19.047 -21.703 1 94.5 184 ASP B O 1
ATOM 3211 N N . THR B 1 185 ? 13.188 -17.156 -20.469 1 93.19 185 THR B N 1
ATOM 3212 C CA . THR B 1 185 ? 14.586 -16.781 -20.656 1 93.19 185 THR B CA 1
ATOM 3213 C C . THR B 1 185 ? 15.438 -17.281 -19.484 1 93.19 185 THR B C 1
ATOM 3215 O O . THR B 1 185 ? 16.656 -17.391 -19.594 1 93.19 185 THR B O 1
ATOM 3218 N N . TYR B 1 186 ? 14.828 -17.453 -18.297 1 92.62 186 TYR B N 1
ATOM 3219 C CA . TYR B 1 186 ? 15.516 -17.828 -17.062 1 92.62 186 TYR B CA 1
ATOM 3220 C C . TYR B 1 186 ? 16.578 -16.797 -16.703 1 92.62 186 TYR B C 1
ATOM 3222 O O . TYR B 1 186 ? 17.703 -17.156 -16.359 1 92.62 186 TYR B O 1
ATOM 3230 N N . ARG B 1 187 ? 16.234 -15.578 -16.906 1 94.44 187 ARG B N 1
ATOM 3231 C CA . ARG B 1 187 ? 17.125 -14.469 -16.594 1 94.44 187 ARG B CA 1
ATOM 3232 C C . ARG B 1 187 ? 16.453 -13.477 -15.656 1 94.44 187 ARG B C 1
ATOM 3234 O O . ARG B 1 187 ? 16.188 -12.328 -16.031 1 94.44 187 ARG B O 1
ATOM 3241 N N . PRO B 1 188 ? 16.234 -13.898 -14.383 1 94.81 188 PRO B N 1
ATOM 3242 C CA . PRO B 1 188 ? 15.461 -13.078 -13.445 1 94.81 188 PRO B CA 1
ATOM 3243 C C . PRO B 1 188 ? 16.125 -11.734 -13.148 1 94.81 188 PRO B C 1
ATOM 3245 O O . PRO B 1 188 ? 15.43 -10.727 -12.977 1 94.81 188 PRO B O 1
ATOM 3248 N N . LEU B 1 189 ? 17.438 -11.711 -13.125 1 94.94 189 LEU B N 1
ATOM 3249 C CA . LEU B 1 189 ? 18.125 -10.461 -12.789 1 94.94 189 LEU B CA 1
ATOM 3250 C C . LEU B 1 189 ? 17.812 -9.383 -13.82 1 94.94 189 LEU B C 1
ATOM 3252 O O . LEU B 1 189 ? 17.422 -8.273 -13.469 1 94.94 189 LEU B O 1
ATOM 3256 N N . GLU B 1 190 ? 17.953 -9.695 -15.078 1 96 190 GLU B N 1
ATOM 3257 C CA . GLU B 1 190 ? 17.719 -8.734 -16.156 1 96 190 GLU B CA 1
ATOM 3258 C C . GLU B 1 190 ? 16.234 -8.375 -16.25 1 96 190 GLU B C 1
ATOM 3260 O O . GLU B 1 190 ? 15.891 -7.195 -16.344 1 96 190 GLU B O 1
ATOM 3265 N N . VAL B 1 191 ? 15.375 -9.398 -16.188 1 97.25 191 VAL B N 1
ATOM 3266 C CA . VAL B 1 191 ? 13.945 -9.211 -16.406 1 97.25 191 VAL B CA 1
ATOM 3267 C C . VAL B 1 191 ? 13.352 -8.352 -15.305 1 97.25 191 VAL B C 1
ATOM 3269 O O . VAL B 1 191 ? 12.727 -7.32 -15.578 1 97.25 191 VAL B O 1
ATOM 3272 N N . TYR B 1 192 ? 13.633 -8.695 -14.086 1 97.31 192 TYR B N 1
ATOM 3273 C CA . TYR B 1 192 ? 12.969 -8.008 -12.984 1 97.31 192 TYR B CA 1
ATOM 3274 C C . TYR B 1 192 ? 13.656 -6.684 -12.672 1 97.31 192 TYR B C 1
ATOM 3276 O O . TYR B 1 192 ? 13.055 -5.789 -12.078 1 97.31 192 TYR B O 1
ATOM 3284 N N . THR B 1 193 ? 14.914 -6.508 -13.023 1 97.19 193 THR B N 1
ATOM 3285 C CA . THR B 1 193 ? 15.562 -5.207 -12.906 1 97.19 193 THR B CA 1
ATOM 3286 C C . THR B 1 193 ? 14.945 -4.203 -13.875 1 97.19 193 THR B C 1
ATOM 3288 O O . THR B 1 193 ? 14.703 -3.049 -13.516 1 97.19 193 THR B O 1
ATOM 3291 N N . ILE B 1 194 ? 14.664 -4.66 -15.086 1 96.88 194 ILE B N 1
ATOM 3292 C CA . ILE B 1 194 ? 14.016 -3.787 -16.062 1 96.88 194 ILE B CA 1
ATOM 3293 C C . ILE B 1 194 ? 12.641 -3.367 -15.547 1 96.88 194 ILE B C 1
ATOM 3295 O O . ILE B 1 194 ? 12.273 -2.193 -15.633 1 96.88 194 ILE B O 1
ATOM 3299 N N . VAL B 1 195 ? 11.875 -4.309 -15.016 1 97.94 195 VAL B N 1
ATOM 3300 C CA . VAL B 1 195 ? 10.547 -4.031 -14.477 1 97.94 195 VAL B CA 1
ATOM 3301 C C . VAL B 1 195 ? 10.656 -3.025 -13.328 1 97.94 195 VAL B C 1
ATOM 3303 O O . VAL B 1 195 ? 9.883 -2.066 -13.266 1 97.94 195 VAL B O 1
ATOM 3306 N N . ALA B 1 196 ? 11.617 -3.264 -12.422 1 98 196 ALA B N 1
ATOM 3307 C CA . ALA B 1 196 ? 11.836 -2.355 -11.297 1 98 196 ALA B CA 1
ATOM 3308 C C . ALA B 1 196 ? 12.172 -0.95 -11.781 1 98 196 ALA B C 1
ATOM 3310 O O . ALA B 1 196 ? 11.664 0.039 -11.25 1 98 196 ALA B O 1
ATOM 3311 N N . LEU B 1 197 ? 12.984 -0.854 -12.773 1 97.5 197 LEU B N 1
ATOM 3312 C CA . LEU B 1 197 ? 13.406 0.432 -13.32 1 97.5 197 LEU B CA 1
ATOM 3313 C C . LEU B 1 197 ? 12.234 1.145 -14 1 97.5 197 LEU B C 1
ATOM 3315 O O . LEU B 1 197 ? 12.109 2.367 -13.891 1 97.5 197 LEU B O 1
ATOM 3319 N N . ILE B 1 198 ? 11.438 0.409 -14.75 1 97.94 198 ILE B N 1
ATOM 3320 C CA . ILE B 1 198 ? 10.273 0.995 -15.406 1 97.94 198 ILE B CA 1
ATOM 3321 C C . ILE B 1 198 ? 9.32 1.568 -14.352 1 97.94 198 ILE B C 1
ATOM 3323 O O . ILE B 1 198 ? 8.875 2.711 -14.469 1 97.94 198 ILE B O 1
ATOM 3327 N N . TYR B 1 199 ? 9.031 0.761 -13.359 1 98.31 199 TYR B N 1
ATOM 3328 C CA . TYR B 1 199 ? 8.164 1.26 -12.297 1 98.31 199 TYR B CA 1
ATOM 3329 C C . TYR B 1 199 ? 8.766 2.498 -11.641 1 98.31 199 TYR B C 1
ATOM 3331 O O . TYR B 1 199 ? 8.055 3.475 -11.383 1 98.31 199 TYR B O 1
ATOM 3339 N N . PHE B 1 200 ? 10.039 2.473 -11.32 1 98 200 PHE B N 1
ATOM 3340 C CA . PHE B 1 200 ? 10.695 3.602 -10.672 1 98 200 PHE B CA 1
ATOM 3341 C C . PHE B 1 200 ? 10.609 4.852 -11.547 1 98 200 PHE B C 1
ATOM 3343 O O . PHE B 1 200 ? 10.367 5.949 -11.039 1 98 200 PHE B O 1
ATOM 3350 N N . ALA B 1 201 ? 10.805 4.676 -12.805 1 97.56 201 ALA B N 1
ATOM 3351 C CA . ALA B 1 201 ? 10.773 5.785 -13.758 1 97.56 201 ALA B CA 1
ATOM 3352 C C . ALA B 1 201 ? 9.406 6.453 -13.781 1 97.56 201 ALA B C 1
ATOM 3354 O O . ALA B 1 201 ? 9.297 7.656 -14.031 1 97.56 201 ALA B O 1
ATOM 3355 N N . ILE B 1 202 ? 8.398 5.746 -13.484 1 97.12 202 ILE B N 1
ATOM 3356 C CA . ILE B 1 202 ? 7.043 6.281 -13.531 1 97.12 202 ILE B CA 1
ATOM 3357 C C . ILE B 1 202 ? 6.652 6.805 -12.148 1 97.12 202 ILE B C 1
ATOM 3359 O O . ILE B 1 202 ? 6.078 7.891 -12.023 1 97.12 202 ILE B O 1
ATOM 3363 N N . LEU B 1 203 ? 7.023 6.074 -11.156 1 97 203 LEU B N 1
ATOM 3364 C CA . LEU B 1 203 ? 6.566 6.367 -9.805 1 97 203 LEU B CA 1
ATOM 3365 C C . LEU B 1 203 ? 7.352 7.531 -9.203 1 97 203 LEU B C 1
ATOM 3367 O O . LEU B 1 203 ? 6.797 8.344 -8.461 1 97 203 LEU B O 1
ATOM 3371 N N . PHE B 1 204 ? 8.586 7.625 -9.523 1 95.75 204 PHE B N 1
ATOM 3372 C CA . PHE B 1 204 ? 9.43 8.641 -8.898 1 95.75 204 PHE B CA 1
ATOM 3373 C C . PHE B 1 204 ? 8.961 10.039 -9.273 1 95.75 204 PHE B C 1
ATOM 3375 O O . PHE B 1 204 ? 8.688 10.859 -8.398 1 95.75 204 PHE B O 1
ATOM 3382 N N . PRO B 1 205 ? 8.805 10.344 -10.547 1 93.62 205 PRO B N 1
ATOM 3383 C CA . PRO B 1 205 ? 8.289 11.672 -10.898 1 93.62 205 PRO B CA 1
ATOM 3384 C C . PRO B 1 205 ? 6.895 11.93 -10.328 1 93.62 205 PRO B C 1
ATOM 3386 O O . PRO B 1 205 ? 6.562 13.062 -9.992 1 93.62 205 PRO B O 1
ATOM 3389 N N . SER B 1 206 ? 6.098 10.867 -10.273 1 90.88 206 SER B N 1
ATOM 3390 C CA . SER B 1 206 ? 4.754 11 -9.719 1 90.88 206 SER B CA 1
ATOM 3391 C C . SER B 1 206 ? 4.797 11.398 -8.25 1 90.88 206 SER B C 1
ATOM 3393 O O . SER B 1 206 ? 4.008 12.242 -7.805 1 90.88 206 SER B O 1
ATOM 3395 N N . THR B 1 207 ? 5.68 10.82 -7.566 1 89.19 207 THR B N 1
ATOM 3396 C CA . THR B 1 207 ? 5.828 11.133 -6.148 1 89.19 207 THR B CA 1
ATOM 3397 C C . THR B 1 207 ? 6.383 12.539 -5.957 1 89.19 207 THR B C 1
ATOM 3399 O O . THR B 1 207 ? 6 13.242 -5.016 1 89.19 207 THR B O 1
ATOM 3402 N N . LEU B 1 208 ? 7.293 13.008 -6.828 1 88.88 208 LEU B N 1
ATOM 3403 C CA . LEU B 1 208 ? 7.82 14.367 -6.777 1 88.88 208 LEU B CA 1
ATOM 3404 C C . LEU B 1 208 ? 6.715 15.391 -7.008 1 88.88 208 LEU B C 1
ATOM 3406 O O . LEU B 1 208 ? 6.684 16.438 -6.359 1 88.88 208 LEU B O 1
ATOM 3410 N N . ALA B 1 209 ? 5.895 15.016 -7.867 1 84.88 209 ALA B N 1
ATOM 3411 C CA . ALA B 1 209 ? 4.75 15.883 -8.133 1 84.88 209 ALA B CA 1
ATOM 3412 C C . ALA B 1 209 ? 3.85 15.984 -6.902 1 84.88 209 ALA B C 1
ATOM 3414 O O . ALA B 1 209 ? 3.365 17.062 -6.57 1 84.88 209 ALA B O 1
ATOM 3415 N N . ALA B 1 210 ? 3.666 14.898 -6.25 1 82.88 210 ALA B N 1
ATOM 3416 C CA . ALA B 1 210 ? 2.855 14.875 -5.035 1 82.88 210 ALA B CA 1
ATOM 3417 C C . ALA B 1 210 ? 3.494 15.719 -3.934 1 82.88 210 ALA B C 1
ATOM 3419 O O . ALA B 1 210 ? 2.805 16.469 -3.238 1 82.88 210 ALA B O 1
ATOM 3420 N N . ARG B 1 211 ? 4.758 15.656 -3.816 1 82.81 211 ARG B N 1
ATOM 3421 C CA . ARG B 1 211 ? 5.488 16.406 -2.797 1 82.81 211 ARG B CA 1
ATOM 3422 C C . ARG B 1 211 ? 5.43 17.906 -3.07 1 82.81 211 ARG B C 1
ATOM 3424 O O . ARG B 1 211 ? 5.309 18.703 -2.143 1 82.81 211 ARG B O 1
ATOM 3431 N N . ARG B 1 212 ? 5.535 18.266 -4.254 1 83.19 212 ARG B N 1
ATOM 3432 C CA . ARG B 1 212 ? 5.465 19.672 -4.633 1 83.19 212 ARG B CA 1
ATOM 3433 C C . ARG B 1 212 ? 4.094 20.25 -4.312 1 83.19 212 ARG B C 1
ATOM 3435 O O . ARG B 1 212 ? 3.992 21.406 -3.869 1 83.19 212 ARG B O 1
ATOM 3442 N N . LEU B 1 213 ? 3.17 19.422 -4.492 1 79.94 213 LEU B N 1
ATOM 3443 C CA . LEU B 1 213 ? 1.812 19.859 -4.172 1 79.94 213 LEU B CA 1
ATOM 3444 C C . LEU B 1 213 ? 1.637 20.031 -2.668 1 79.94 213 LEU B C 1
ATOM 3446 O O . LEU B 1 213 ? 0.94 20.953 -2.225 1 79.94 213 LEU B O 1
ATOM 3450 N N . GLU B 1 214 ? 2.268 19.203 -1.957 1 76.69 214 GLU B N 1
ATOM 3451 C CA . GLU B 1 214 ? 2.211 19.281 -0.5 1 76.69 214 GLU B CA 1
ATOM 3452 C C . GLU B 1 214 ? 2.885 20.547 0.011 1 76.69 214 GLU B C 1
ATOM 3454 O O . GLU B 1 214 ? 2.373 21.203 0.921 1 76.69 214 GLU B O 1
ATOM 3459 N N . ARG B 1 215 ? 3.98 20.984 -0.528 1 73.75 215 ARG B N 1
ATOM 3460 C CA . ARG B 1 215 ? 4.746 22.156 -0.101 1 73.75 215 ARG B CA 1
ATOM 3461 C C . ARG B 1 215 ? 4.031 23.438 -0.477 1 73.75 215 ARG B C 1
ATOM 3463 O O . ARG B 1 215 ? 4.055 24.422 0.283 1 73.75 215 ARG B O 1
ATOM 3470 N N . GLY B 1 216 ? 3.467 23.375 -1.579 1 67.56 216 GLY B N 1
ATOM 3471 C CA . GLY B 1 216 ? 2.744 24.562 -2.002 1 67.56 216 GLY B CA 1
ATOM 3472 C C . GLY B 1 216 ? 1.527 24.859 -1.145 1 67.56 216 GLY B C 1
ATOM 3473 O O . GLY B 1 216 ? 1.143 26.016 -0.984 1 67.56 216 GLY B O 1
ATOM 3474 N N . LEU B 1 217 ? 1.111 23.875 -0.594 1 62.91 217 LEU B N 1
ATOM 3475 C CA . LEU B 1 217 ? -0.087 24.031 0.223 1 62.91 217 LEU B CA 1
ATOM 3476 C C . LEU B 1 217 ? 0.273 24.484 1.638 1 62.91 217 LEU B C 1
ATOM 3478 O O . LEU B 1 217 ? -0.522 25.141 2.307 1 62.91 217 LEU B O 1
ATOM 3482 N N . THR B 1 218 ? 1.409 24.062 2.172 1 56.41 218 THR B N 1
ATOM 3483 C CA . THR B 1 218 ? 1.863 24.469 3.496 1 56.41 218 THR B CA 1
ATOM 3484 C C . THR B 1 218 ? 2.266 25.938 3.498 1 56.41 218 THR B C 1
ATOM 3486 O O . THR B 1 218 ? 2.076 26.641 4.496 1 56.41 218 THR B O 1
ATOM 3489 N N . TYR B 1 219 ? 2.859 26.438 2.449 1 46.34 219 TYR B N 1
ATOM 3490 C CA . TYR B 1 219 ? 3.268 27.844 2.377 1 46.34 219 TYR B CA 1
ATOM 3491 C C . TYR B 1 219 ? 2.057 28.766 2.416 1 46.34 219 TYR B C 1
ATOM 3493 O O . TYR B 1 219 ? 2.156 29.906 2.861 1 46.34 219 TYR B O 1
ATOM 3501 N N . ASP B 1 220 ? 0.968 28.172 2.047 1 47.41 220 ASP B N 1
ATOM 3502 C CA . ASP B 1 220 ? -0.173 29.078 2.066 1 47.41 220 ASP B CA 1
ATOM 3503 C C . ASP B 1 220 ? -0.76 29.188 3.471 1 47.41 220 ASP B C 1
ATOM 3505 O O . ASP B 1 220 ? -1.584 30.078 3.734 1 47.41 220 ASP B O 1
ATOM 3509 N N . LYS B 1 221 ? -0.461 28.328 4.395 1 46.19 221 LYS B N 1
ATOM 3510 C CA . LYS B 1 221 ? -0.985 28.453 5.75 1 46.19 221 LYS B CA 1
ATOM 3511 C C . LYS B 1 221 ? -0.198 29.484 6.551 1 46.19 221 LYS B C 1
ATOM 3513 O O . LYS B 1 221 ? -0.54 29.781 7.699 1 46.19 221 LYS B O 1
ATOM 3518 N N . VAL B 1 222 ? 0.968 30.016 6.207 1 40.22 222 VAL B N 1
ATOM 3519 C CA . VAL B 1 222 ? 1.563 31.094 6.992 1 40.22 222 VAL B CA 1
ATOM 3520 C C . VAL B 1 222 ? 0.939 32.438 6.594 1 40.22 222 VAL B C 1
ATOM 3522 O O . VAL B 1 222 ? 0.829 32.719 5.406 1 40.22 222 VAL B O 1
#

Foldseek 3Di:
DPDDDDLPVCVVVVVLLVVQAVVLVVLLVLLLVLLLVLLVVLLVVCVVCPPVSVVVSVVLLCVLVVDDLLVQLCCLQPPVCVVVVHHDDLVRSLSVSLNSSSNSQSNCLSNVLLVVPDVVQVVVCVVVPDDDPRSCVPGRVVNSVLSSQLSSLVSSLVSSVCSLSSLVVVDSHNNVSLVVVCVVPVPNVSSVVVSVVVSCVPSVVSVVVSVVSVVVSVVVVD/DPDDDDLPVCVVVVVLLVVQAVVLVVLLVLLLVLLLVLLVVLLVVCVVCPPVSVVVSVCLLCVLVVDDLLVQLCCLQPPVCVVVVHHDDLVRSLSVSLNSSSNSQSNCLSNVLLVVPDVVQVVVCVVVPDDDPRSCVPGRVVNSVLSSQLSSLVSSLVSSVCSLSSLVVVDSHNNVSLVVVCVVPVNNVSSVVVVVVVSCVVSVVSVVVSVVSVVVSVVVVD

Organism: NCBI:txid2511166